Protein AF-0000000081104277 (afdb_homodimer)

Organism: NCBI:txid173218

Solvent-accessible surface area (backbone atoms only — not comparable to full-atom values): 23126 Å² total; per-residue (Å²): 127,90,41,56,68,54,38,37,52,46,53,48,49,60,47,68,67,54,56,68,46,67,40,32,33,74,57,72,70,56,66,67,58,53,50,53,16,40,52,56,18,48,57,47,70,36,75,55,61,52,62,61,50,31,35,41,32,28,28,65,69,61,33,52,52,49,27,54,52,40,40,51,45,54,74,73,42,81,57,67,62,85,76,78,57,74,92,51,42,63,35,39,51,52,46,45,42,50,48,36,36,65,56,64,63,42,57,92,79,39,57,66,63,48,51,58,58,54,46,35,63,38,40,41,26,50,28,34,28,36,32,44,33,31,30,60,49,83,59,53,75,64,50,43,28,30,37,14,30,25,53,43,42,28,51,51,42,28,42,27,71,67,30,39,45,22,82,34,53,65,61,28,24,39,46,71,58,51,34,60,78,65,70,50,70,86,60,63,37,58,49,26,28,33,23,31,21,32,67,34,84,84,42,62,67,48,68,62,74,81,87,65,72,62,44,68,80,40,36,44,81,78,126,89,40,56,67,54,38,36,51,46,52,47,48,59,48,68,67,55,58,69,47,66,38,32,33,74,58,71,68,55,65,66,58,52,49,54,15,40,53,56,19,48,57,47,69,35,76,56,61,50,62,61,48,32,35,42,31,27,29,66,68,60,33,52,52,49,27,54,52,41,40,52,45,53,75,74,42,80,58,68,63,84,76,77,56,74,92,51,43,62,35,40,51,52,46,44,42,51,49,36,36,64,57,65,63,42,56,91,81,38,59,67,62,48,50,58,58,55,47,35,62,40,41,40,25,50,28,34,28,37,32,45,32,30,31,60,50,84,58,55,74,63,49,42,28,29,37,14,30,26,52,43,41,28,50,52,42,29,42,27,71,66,29,41,44,22,83,34,52,63,61,29,23,39,45,71,59,50,33,60,78,65,69,50,71,87,61,63,36,57,49,27,27,31,23,31,21,34,67,34,83,83,44,63,68,49,66,64,75,81,86,64,72,63,44,70,81,39,36,43,81,79

pLDDT: mean 95.45, std 5.53, range [42.34, 98.94]

Radius of gyration: 21.65 Å; Cα contacts (8 Å, |Δi|>4): 765; chains: 2; bounding box: 40×61×55 Å

Secondary structure (DSSP, 8-state):
---HHHHHHHHHHHHHT------B-SPPPPHHHHHHHHHHHTT---GGG----EEEEEEHHHHHHHHHHHHHHHHH-----PPPPGGGHHHHHHHHIIIIIIIT---TT-HHHHHHHHHGGGGGGG-SEEEEEEEETTS-HHHHHHHHHHHHHHHHHHHTTT-EEEEEGGGGG-HHHHHHHTTPPSSEEEEEEEEEE-B-TTSGGGG-------GGGTEEE-/---HHHHHHHHHHHHHT------B-SPPPPHHHHHHHHHHHTT---GGG----EEEEEEHHHHHHHHHHHHHHHHH-----PPPPGGGHHHHHHHHIIIIIIIT---TT-HHHHHHHHHGGGGGGG-SEEEEEEEETTS-HHHHHHHHHHHHHHHHHHHTTT-EEEEEGGGGG-HHHHHHHTTPPSSEEEEEEEEEE-B-TTSGGGG-------GGGTEEE-

Sequence (444 aa):
MDSEHSRLSTITKLINDRHTVRKFLPEPVPREVLEKALSLAQRTASNNNLQPWRAIILTGEKLESLNKVMLSAWDEGWPDIPETPADYMHHKENFDTELYGKLLGIGRDDHEKRKITLAENFRFYGAPAAAIVYMDSRLSKYDVISVGFWMQNLTLALRAQGVEACYQARMAGYAELLQRELDLPEGVNFLSAIAIGYEDVSYVGNSLRMTRDHWARNVQIRMDSEHSRLSTITKLINDRHTVRKFLPEPVPREVLEKALSLAQRTASNNNLQPWRAIILTGEKLESLNKVMLSAWDEGWPDIPETPADYMHHKENFDTELYGKLLGIGRDDHEKRKITLAENFRFYGAPAAAIVYMDSRLSKYDVISVGFWMQNLTLALRAQGVEACYQARMAGYAELLQRELDLPEGVNFLSAIAIGYEDVSYVGNSLRMTRDHWARNVQIR

Nearest PDB structures (foldseek):
  3gr3-assembly1_B  TM=9.485E-01  e=1.342E-20  Bartonella henselae str. Houston-1
  7dp0-assembly1_B  TM=9.306E-01  e=1.239E-18  Sphingopyxis sp.
  7dp2-assembly1_A  TM=9.364E-01  e=5.272E-18  Sphingopyxis sp.
  7dp2-assembly1_B  TM=9.007E-01  e=1.872E-17  Sphingopyxis sp.
  7dp1-assembly1_B  TM=8.823E-01  e=4.915E-17  Sphingopyxis sp.

InterPro domains:
  IPR000415 Nitroreductase-like [G3DSA:3.40.109.10] (1-217)
  IPR000415 Nitroreductase-like [SSF55469] (11-215)
  IPR029479 Nitroreductase [PF00881] (15-198)

Structure (mmCIF, N/CA/C/O backbone):
data_AF-0000000081104277-model_v1
#
loop_
_entity.id
_entity.type
_entity.pdbx_description
1 polymer 'Nitroreductase domain-containing protein'
#
loop_
_atom_site.group_PDB
_atom_site.id
_atom_site.type_symbol
_atom_site.label_atom_id
_atom_site.label_alt_id
_atom_site.label_comp_id
_atom_site.label_asym_id
_atom_site.label_entity_id
_atom_site.label_seq_id
_atom_site.pdbx_PDB_ins_code
_atom_site.Cartn_x
_atom_site.Cartn_y
_atom_site.Cartn_z
_atom_site.occupancy
_atom_site.B_iso_or_equiv
_atom_site.auth_seq_id
_atom_site.auth_comp_id
_atom_site.auth_asym_id
_atom_site.auth_atom_id
_atom_site.pdbx_PDB_model_num
ATOM 1 N N . MET A 1 1 ? -3.312 -6.457 28.438 1 42.66 1 MET A N 1
ATOM 2 C CA . MET A 1 1 ? -2.99 -5.105 27.984 1 42.66 1 MET A CA 1
ATOM 3 C C . MET A 1 1 ? -1.907 -5.137 26.906 1 42.66 1 MET A C 1
ATOM 5 O O . MET A 1 1 ? -0.782 -5.566 27.172 1 42.66 1 MET A O 1
ATOM 9 N N . ASP A 1 2 ? -2.322 -5.23 25.656 1 61.34 2 ASP A N 1
ATOM 10 C CA . ASP A 1 2 ? -1.402 -5.379 24.531 1 61.34 2 ASP A CA 1
ATOM 11 C C . ASP A 1 2 ? -0.317 -4.309 24.562 1 61.34 2 ASP A C 1
ATOM 13 O O . ASP A 1 2 ? -0.609 -3.117 24.438 1 61.34 2 ASP A O 1
ATOM 17 N N . SER A 1 3 ? 0.848 -4.621 25.156 1 76.56 3 SER A N 1
ATOM 18 C CA . SER A 1 3 ? 1.968 -3.707 25.359 1 76.56 3 SER A CA 1
ATOM 19 C C . SER A 1 3 ? 2.592 -3.295 24.031 1 76.56 3 SER A C 1
ATOM 21 O O . SER A 1 3 ? 2.383 -3.955 23 1 76.56 3 SER A O 1
ATOM 23 N N . GLU A 1 4 ? 3.113 -2.137 24.062 1 81.75 4 GLU A N 1
ATOM 24 C CA . GLU A 1 4 ? 3.885 -1.643 22.938 1 81.75 4 GLU A CA 1
ATOM 25 C C . GLU A 1 4 ? 4.859 -2.701 22.422 1 81.75 4 GLU A C 1
ATOM 27 O O . GLU A 1 4 ? 4.988 -2.906 21.219 1 81.75 4 GLU A O 1
ATOM 32 N N . HIS A 1 5 ? 5.434 -3.359 23.344 1 82.81 5 HIS A N 1
ATOM 33 C CA . HIS A 1 5 ? 6.398 -4.391 22.984 1 82.81 5 HIS A CA 1
ATOM 34 C C . HIS A 1 5 ? 5.727 -5.547 22.25 1 82.81 5 HIS A C 1
ATOM 36 O O . HIS A 1 5 ? 6.25 -6.051 21.266 1 82.81 5 HIS A O 1
ATOM 42 N N . SER A 1 6 ? 4.578 -5.848 22.719 1 88.31 6 SER A N 1
ATOM 43 C CA . SER A 1 6 ? 3.85 -6.953 22.109 1 88.31 6 SER A CA 1
ATOM 44 C C . SER A 1 6 ? 3.363 -6.582 20.703 1 88.31 6 SER A C 1
ATOM 46 O O . SER A 1 6 ? 3.465 -7.383 19.781 1 88.31 6 SER A O 1
ATOM 48 N N . ARG A 1 7 ? 2.939 -5.324 20.562 1 93.06 7 ARG A N 1
ATOM 49 C CA . ARG A 1 7 ? 2.469 -4.871 19.266 1 93.06 7 ARG A CA 1
ATOM 50 C C . ARG A 1 7 ? 3.604 -4.859 18.25 1 93.06 7 ARG A C 1
ATOM 52 O O . ARG A 1 7 ? 3.445 -5.359 17.125 1 93.06 7 ARG A O 1
ATOM 59 N N . LEU A 1 8 ? 4.719 -4.328 18.672 1 95 8 LEU A N 1
ATOM 60 C CA . LEU A 1 8 ? 5.875 -4.23 17.797 1 95 8 LEU A CA 1
ATOM 61 C C . LEU A 1 8 ? 6.391 -5.613 17.422 1 95 8 LEU A C 1
ATOM 63 O O . LEU A 1 8 ? 6.75 -5.852 16.266 1 95 8 LEU A O 1
ATOM 67 N N . SER A 1 9 ? 6.406 -6.473 18.328 1 95.69 9 SER A N 1
ATOM 68 C CA . SER A 1 9 ? 6.859 -7.832 18.047 1 95.69 9 SER A CA 1
ATOM 69 C C . SER A 1 9 ? 5.949 -8.516 17.031 1 95.69 9 SER A C 1
ATOM 71 O O . SER A 1 9 ? 6.43 -9.203 16.125 1 95.69 9 SER A O 1
ATOM 73 N N . THR A 1 10 ? 4.688 -8.32 17.203 1 96 10 THR A N 1
ATOM 74 C CA . THR A 1 10 ? 3.725 -8.977 16.328 1 96 10 THR A CA 1
ATOM 75 C C . THR A 1 10 ? 3.822 -8.43 14.906 1 96 10 THR A C 1
ATOM 77 O O . THR A 1 10 ? 3.902 -9.195 13.945 1 96 10 THR A O 1
ATOM 80 N N . ILE A 1 11 ? 3.854 -7.105 14.742 1 97.12 11 ILE A N 1
ATOM 81 C CA . ILE A 1 11 ? 3.92 -6.523 13.406 1 97.12 11 ILE A CA 1
ATOM 82 C C . ILE A 1 11 ? 5.266 -6.863 12.766 1 97.12 11 ILE A C 1
ATOM 84 O O . ILE A 1 11 ? 5.344 -7.078 11.555 1 97.12 11 ILE A O 1
ATOM 88 N N . THR A 1 12 ? 6.305 -6.898 13.555 1 97.25 12 THR A N 1
ATOM 89 C CA . THR A 1 12 ? 7.617 -7.289 13.062 1 97.25 12 THR A CA 1
ATOM 90 C C . THR A 1 12 ? 7.578 -8.703 12.484 1 97.25 12 THR A C 1
ATOM 92 O O . THR A 1 12 ? 8.055 -8.945 11.375 1 97.25 12 THR A O 1
ATOM 95 N N . LYS A 1 13 ? 6.965 -9.586 13.18 1 96.5 13 LYS A N 1
ATOM 96 C CA . LYS A 1 13 ? 6.871 -10.969 12.719 1 96.5 13 LYS A CA 1
ATOM 97 C C . LYS A 1 13 ? 6.023 -11.07 11.453 1 96.5 13 LYS A C 1
ATOM 99 O O . LYS A 1 13 ? 6.395 -11.766 10.508 1 96.5 13 LYS A O 1
ATOM 104 N N . LEU A 1 14 ? 4.887 -10.367 11.438 1 97.31 14 LEU A N 1
ATOM 105 C CA . LEU A 1 14 ? 3.986 -10.414 10.289 1 97.31 14 LEU A CA 1
ATOM 106 C C . LEU A 1 14 ? 4.676 -9.891 9.039 1 97.31 14 LEU A C 1
ATOM 108 O O . LEU A 1 14 ? 4.52 -10.453 7.953 1 97.31 14 LEU A O 1
ATOM 112 N N . ILE A 1 15 ? 5.457 -8.812 9.188 1 97.38 15 ILE A N 1
ATOM 113 C CA . ILE A 1 15 ? 6.109 -8.188 8.039 1 97.38 15 ILE A CA 1
ATOM 114 C C . ILE A 1 15 ? 7.352 -8.984 7.656 1 97.38 15 ILE A C 1
ATOM 116 O O . ILE A 1 15 ? 7.551 -9.305 6.484 1 97.38 15 ILE A O 1
ATOM 120 N N . ASN A 1 16 ? 8.148 -9.438 8.602 1 95.69 16 ASN A N 1
ATOM 121 C CA . ASN A 1 16 ? 9.414 -10.109 8.328 1 95.69 16 ASN A CA 1
ATOM 122 C C . ASN A 1 16 ? 9.188 -11.516 7.766 1 95.69 16 ASN A C 1
ATOM 124 O O . ASN A 1 16 ? 9.992 -12 6.965 1 95.69 16 ASN A O 1
ATOM 128 N N . ASP A 1 17 ? 8.141 -12.109 8.195 1 94.56 17 ASP A N 1
ATOM 129 C CA . ASP A 1 17 ? 7.922 -13.492 7.789 1 94.56 17 ASP A CA 1
ATOM 130 C C . ASP A 1 17 ? 7.172 -13.562 6.461 1 94.56 17 ASP A C 1
ATOM 132 O O . ASP A 1 17 ? 7.043 -14.641 5.871 1 94.56 17 ASP A O 1
ATOM 136 N N . ARG A 1 18 ? 6.66 -12.461 6.059 1 95.62 18 ARG A N 1
ATOM 137 C CA . ARG A 1 18 ? 5.957 -12.461 4.781 1 95.62 18 ARG A CA 1
ATOM 138 C C . ARG A 1 18 ? 6.93 -12.68 3.623 1 95.62 18 ARG A C 1
ATOM 140 O O . ARG A 1 18 ? 8.008 -12.086 3.588 1 95.62 18 ARG A O 1
ATOM 147 N N . HIS A 1 19 ? 6.629 -13.578 2.77 1 96.56 19 HIS A N 1
ATOM 148 C CA . HIS A 1 19 ? 7.344 -13.812 1.521 1 96.56 19 HIS A CA 1
ATOM 149 C C . HIS A 1 19 ? 6.379 -14.211 0.404 1 96.56 19 HIS A C 1
ATOM 151 O O . HIS A 1 19 ? 5.215 -14.516 0.663 1 96.56 19 HIS A O 1
ATOM 157 N N . THR A 1 20 ? 6.863 -14.109 -0.737 1 97.25 20 THR A N 1
ATOM 158 C CA . THR A 1 20 ? 6.039 -14.492 -1.877 1 97.25 20 THR A CA 1
ATOM 159 C C . THR A 1 20 ? 5.902 -16 -1.964 1 97.25 20 THR A C 1
ATOM 161 O O . THR A 1 20 ? 6.898 -16.719 -2.098 1 97.25 20 THR A O 1
ATOM 164 N N . VAL A 1 21 ? 4.684 -16.469 -1.877 1 98.38 21 VAL A N 1
ATOM 165 C CA . VAL A 1 21 ? 4.41 -17.906 -1.965 1 98.38 21 VAL A CA 1
ATOM 166 C C . VAL A 1 21 ? 4.141 -18.281 -3.418 1 98.38 21 VAL A C 1
ATOM 168 O O . VAL A 1 21 ? 3.277 -17.703 -4.074 1 98.38 21 VAL A O 1
ATOM 171 N N . ARG A 1 22 ? 4.828 -19.344 -3.867 1 97.62 22 ARG A N 1
ATOM 172 C CA . ARG A 1 22 ? 4.734 -19.672 -5.285 1 97.62 22 ARG A CA 1
ATOM 173 C C . ARG A 1 22 ? 4.258 -21.109 -5.473 1 97.62 22 ARG A C 1
ATOM 175 O O . ARG A 1 22 ? 4.48 -21.719 -6.523 1 97.62 22 ARG A O 1
ATOM 182 N N . LYS A 1 23 ? 3.742 -21.672 -4.5 1 98.5 23 LYS A N 1
ATOM 183 C CA . LYS A 1 23 ? 3.01 -22.922 -4.5 1 98.5 23 LYS A CA 1
ATOM 184 C C . LYS A 1 23 ? 2.088 -23.031 -3.289 1 98.5 23 LYS A C 1
ATOM 186 O O . LYS A 1 23 ? 2.531 -22.875 -2.148 1 98.5 23 LYS A O 1
ATOM 191 N N . PHE A 1 24 ? 0.847 -23.312 -3.57 1 98.81 24 PHE A N 1
ATOM 192 C CA . PHE A 1 24 ? -0.163 -23.375 -2.52 1 98.81 24 PHE A CA 1
ATOM 193 C C . PHE A 1 24 ? -0.717 -24.781 -2.369 1 98.81 24 PHE A C 1
ATOM 195 O O . PHE A 1 24 ? -0.68 -25.578 -3.312 1 98.81 24 PHE A O 1
ATOM 202 N N . LEU A 1 25 ? -1.161 -25.078 -1.139 1 98.69 25 LEU A N 1
ATOM 203 C CA . LEU A 1 25 ? -1.938 -26.297 -0.905 1 98.69 25 LEU A CA 1
ATOM 204 C C . LEU A 1 25 ? -3.336 -26.172 -1.501 1 98.69 25 LEU A C 1
ATOM 206 O O . LEU A 1 25 ? -3.879 -25.062 -1.593 1 98.69 25 LEU A O 1
ATOM 210 N N . PRO A 1 26 ? -3.932 -27.281 -1.876 1 97.31 26 PRO A N 1
ATOM 211 C CA . PRO A 1 26 ? -5.258 -27.219 -2.498 1 97.31 26 PRO A CA 1
ATOM 212 C C . PRO A 1 26 ? -6.367 -26.906 -1.495 1 97.31 26 PRO A C 1
ATOM 214 O O . PRO A 1 26 ? -7.504 -26.656 -1.891 1 97.31 26 PRO A O 1
ATOM 217 N N . GLU A 1 27 ? -6.105 -26.906 -0.21 1 97.88 27 GLU A N 1
ATOM 218 C CA . GLU A 1 27 ? -7.098 -26.656 0.833 1 97.88 27 GLU A CA 1
ATOM 219 C C . GLU A 1 27 ? -7.773 -25.297 0.631 1 97.88 27 GLU A C 1
ATOM 221 O O . GLU A 1 27 ? -7.098 -24.281 0.494 1 97.88 27 GLU A O 1
ATOM 226 N N . PRO A 1 28 ? -9.125 -25.359 0.556 1 98.31 28 PRO A N 1
ATOM 227 C CA . PRO A 1 28 ? -9.82 -24.094 0.369 1 98.31 28 PRO A CA 1
ATOM 228 C C . PRO A 1 28 ? -9.641 -23.141 1.55 1 98.31 28 PRO A C 1
ATOM 230 O O . PRO A 1 28 ? -9.492 -23.578 2.689 1 98.31 28 PRO A O 1
ATOM 233 N N . VAL A 1 29 ? -9.633 -21.859 1.264 1 98.56 29 VAL A N 1
ATOM 234 C CA . VAL A 1 29 ? -9.664 -20.844 2.314 1 98.56 29 VAL A CA 1
ATOM 235 C C . VAL A 1 29 ? -11.102 -20.609 2.77 1 98.56 29 VAL A C 1
ATOM 237 O O . VAL A 1 29 ? -11.977 -20.297 1.958 1 98.56 29 VAL A O 1
ATOM 240 N N . PRO A 1 30 ? -11.391 -20.797 4.012 1 98.44 30 PRO A N 1
ATOM 241 C CA . PRO A 1 30 ? -12.758 -20.547 4.484 1 98.44 30 PRO A CA 1
ATOM 242 C C . PRO A 1 30 ? -13.234 -19.141 4.188 1 98.44 30 PRO A C 1
ATOM 244 O O . PRO A 1 30 ? -12.461 -18.172 4.32 1 98.44 30 PRO A O 1
ATOM 247 N N . ARG A 1 31 ? -14.477 -19.078 3.799 1 98 31 ARG A N 1
ATOM 248 C CA . ARG A 1 31 ? -15.039 -17.766 3.445 1 98 31 ARG A CA 1
ATOM 249 C C . ARG A 1 31 ? -14.938 -16.797 4.609 1 98 31 ARG A C 1
ATOM 251 O O . ARG A 1 31 ? -14.688 -15.602 4.41 1 98 31 ARG A O 1
ATOM 258 N N . GLU A 1 32 ? -15.148 -17.266 5.805 1 98.19 32 GLU A N 1
ATOM 259 C CA . GLU A 1 32 ? -15.102 -16.422 6.992 1 98.19 32 GLU A CA 1
ATOM 260 C C . GLU A 1 32 ? -13.734 -15.773 7.156 1 98.19 32 GLU A C 1
ATOM 262 O O . GLU A 1 32 ? -13.625 -14.641 7.629 1 98.19 32 GLU A O 1
ATOM 267 N N . VAL A 1 33 ? -12.672 -16.516 6.824 1 98.25 33 VAL A N 1
ATOM 268 C CA . VAL A 1 33 ? -11.305 -16 6.891 1 98.25 33 VAL A CA 1
ATOM 269 C C . VAL A 1 33 ? -11.141 -14.844 5.902 1 98.25 33 VAL A C 1
ATOM 271 O O . VAL A 1 33 ? -10.586 -13.797 6.25 1 98.25 33 VAL A O 1
ATOM 274 N N . LEU A 1 34 ? -11.688 -15.023 4.703 1 98.69 34 LEU A N 1
ATOM 275 C CA . LEU A 1 34 ? -11.641 -13.977 3.688 1 98.69 34 LEU A CA 1
ATOM 276 C C . LEU A 1 34 ? -12.422 -12.75 4.137 1 98.69 34 LEU A C 1
ATOM 278 O O . LEU A 1 34 ? -11.93 -11.625 4.027 1 98.69 34 LEU A O 1
ATOM 282 N N . GLU A 1 35 ? -13.578 -12.984 4.664 1 98.56 35 GLU A N 1
ATOM 283 C CA . GLU A 1 35 ? -14.453 -11.875 5.043 1 98.56 35 GLU A CA 1
ATOM 284 C C . GLU A 1 35 ? -13.852 -11.07 6.191 1 98.56 35 GLU A C 1
ATOM 286 O O . GLU A 1 35 ? -13.953 -9.844 6.215 1 98.56 35 GLU A O 1
ATOM 291 N N . LYS A 1 36 ? -13.281 -11.766 7.141 1 98.06 36 LYS A N 1
ATOM 292 C CA . LYS A 1 36 ? -12.617 -11.078 8.242 1 98.06 36 LYS A CA 1
ATOM 293 C C . LYS A 1 36 ? -11.469 -10.203 7.742 1 98.06 36 LYS A C 1
ATOM 295 O O . LYS A 1 36 ? -11.312 -9.062 8.18 1 98.06 36 LYS A O 1
ATOM 300 N N . ALA A 1 37 ? -10.703 -10.773 6.863 1 98.75 37 ALA A N 1
ATOM 301 C CA . ALA A 1 37 ? -9.586 -10.023 6.297 1 98.75 37 ALA A CA 1
ATOM 302 C C . ALA A 1 37 ? -10.086 -8.82 5.504 1 98.75 37 ALA A C 1
ATOM 304 O O . ALA A 1 37 ? -9.508 -7.734 5.586 1 98.75 37 ALA A O 1
ATOM 305 N N . LEU A 1 38 ? -11.141 -9.016 4.742 1 98.88 38 LEU A N 1
ATOM 306 C CA . LEU A 1 38 ? -11.711 -7.945 3.934 1 98.88 38 LEU A CA 1
ATOM 307 C C . LEU A 1 38 ? -12.281 -6.844 4.82 1 98.88 38 LEU A C 1
ATOM 309 O O . LEU A 1 38 ? -12.156 -5.66 4.504 1 98.88 38 LEU A O 1
ATOM 313 N N . SER A 1 39 ? -12.914 -7.238 5.879 1 98.44 39 SER A N 1
ATOM 314 C CA . SER A 1 39 ? -13.445 -6.262 6.82 1 98.44 39 SER A CA 1
ATOM 315 C C . SER A 1 39 ? -12.336 -5.391 7.398 1 98.44 39 SER A C 1
ATOM 317 O O . SER A 1 39 ? -12.492 -4.176 7.531 1 98.44 39 SER A O 1
ATOM 319 N N . LEU A 1 40 ? -11.234 -5.977 7.734 1 98.25 40 LEU A N 1
ATOM 320 C CA . LEU A 1 40 ? -10.094 -5.23 8.25 1 98.25 40 LEU A CA 1
ATOM 321 C C . LEU A 1 40 ? -9.492 -4.34 7.164 1 98.25 40 LEU A C 1
ATOM 323 O O . LEU A 1 40 ? -9.188 -3.17 7.414 1 98.25 40 LEU A O 1
ATOM 327 N N . ALA A 1 41 ? -9.344 -4.895 5.949 1 98.69 41 ALA A N 1
ATOM 328 C CA . ALA A 1 41 ? -8.766 -4.145 4.84 1 98.69 41 ALA A CA 1
ATOM 329 C C . ALA A 1 41 ? -9.617 -2.928 4.492 1 98.69 41 ALA A C 1
ATOM 331 O O . ALA A 1 41 ? -9.094 -1.898 4.055 1 98.69 41 ALA A O 1
ATOM 332 N N . GLN A 1 42 ? -10.875 -3.016 4.754 1 98.06 42 GLN A N 1
ATOM 333 C CA . GLN A 1 42 ? -11.805 -1.937 4.426 1 98.06 42 GLN A CA 1
ATOM 334 C C . GLN A 1 42 ? -11.531 -0.7 5.277 1 98.06 42 GLN A C 1
ATOM 336 O O . GLN A 1 42 ? -11.992 0.397 4.949 1 98.06 42 GLN A O 1
ATOM 341 N N . ARG A 1 43 ? -10.797 -0.819 6.301 1 97.56 43 ARG A N 1
ATOM 342 C CA . ARG A 1 43 ? -10.477 0.291 7.195 1 97.56 43 ARG A CA 1
ATOM 343 C C . ARG A 1 43 ? -9.273 1.079 6.684 1 97.56 43 ARG A C 1
ATOM 345 O O . ARG A 1 43 ? -8.828 2.031 7.328 1 97.56 43 ARG A O 1
ATOM 352 N N . THR A 1 44 ? -8.852 0.737 5.527 1 97.94 44 THR A N 1
ATOM 353 C CA . THR A 1 44 ? -7.68 1.351 4.91 1 97.94 44 THR A CA 1
ATOM 354 C C . THR A 1 44 ? -7.934 2.828 4.625 1 97.94 44 THR A C 1
ATOM 356 O O . THR A 1 44 ? -9.016 3.205 4.18 1 97.94 44 THR A O 1
ATOM 359 N N . ALA A 1 45 ? -6.91 3.666 4.883 1 97.06 45 ALA A N 1
ATOM 360 C CA . ALA A 1 45 ? -6.984 5.086 4.555 1 97.06 45 ALA A CA 1
ATOM 361 C C . ALA A 1 45 ? -7.074 5.297 3.045 1 97.06 45 ALA A C 1
ATOM 363 O O . ALA A 1 45 ? -6.539 4.5 2.27 1 97.06 45 ALA A O 1
ATOM 364 N N . SER A 1 46 ? -7.754 6.316 2.639 1 96.69 46 SER A N 1
ATOM 365 C CA . SER A 1 46 ? -7.801 6.742 1.243 1 96.69 46 SER A CA 1
ATOM 366 C C . SER A 1 46 ? -8.078 8.234 1.131 1 96.69 46 SER A C 1
ATOM 368 O O . SER A 1 46 ? -8.578 8.852 2.076 1 96.69 46 SER A O 1
ATOM 370 N N . ASN A 1 47 ? -7.648 8.781 -0.005 1 93.62 47 ASN A N 1
ATOM 371 C CA . ASN A 1 47 ? -7.883 10.195 -0.256 1 93.62 47 ASN A CA 1
ATOM 372 C C . ASN A 1 47 ? -9.359 10.555 -0.122 1 93.62 47 ASN A C 1
ATOM 374 O O . ASN A 1 47 ? -10.203 10.016 -0.845 1 93.62 47 ASN A O 1
ATOM 378 N N . ASN A 1 48 ? -9.688 11.453 0.86 1 90.56 48 ASN A N 1
ATOM 379 C CA . ASN A 1 48 ? -11.055 11.906 1.082 1 90.56 48 ASN A CA 1
ATOM 380 C C . ASN A 1 48 ? -12 10.734 1.32 1 90.56 48 ASN A C 1
ATOM 382 O O . ASN A 1 48 ? -13.164 10.773 0.913 1 90.56 48 ASN A O 1
ATOM 386 N N . ASN A 1 49 ? -11.438 9.633 1.818 1 94.25 49 ASN A N 1
ATOM 387 C CA . ASN A 1 49 ? -12.219 8.438 2.115 1 94.25 49 ASN A CA 1
ATOM 388 C C . ASN A 1 49 ? -12.906 7.891 0.866 1 94.25 49 ASN A C 1
ATOM 390 O O . ASN A 1 49 ? -14 7.332 0.948 1 94.25 49 ASN A O 1
ATOM 394 N N . LEU A 1 50 ? -12.195 7.988 -0.246 1 94.56 50 LEU A N 1
ATOM 395 C CA . LEU A 1 50 ? -12.758 7.598 -1.531 1 94.56 50 LEU A CA 1
ATOM 396 C C . LEU A 1 50 ? -12.914 6.082 -1.62 1 94.56 50 LEU A C 1
ATOM 398 O O . LEU A 1 50 ? -13.766 5.586 -2.363 1 94.56 50 LEU A O 1
ATOM 402 N N . GLN A 1 51 ? -12.148 5.328 -0.928 1 96.56 51 GLN A N 1
ATOM 403 C CA . GLN A 1 51 ? -12.18 3.871 -0.943 1 96.56 51 GLN A CA 1
ATOM 404 C C . GLN A 1 51 ? -12.156 3.334 -2.371 1 96.56 51 GLN A C 1
ATOM 406 O O . GLN A 1 51 ? -13.07 2.625 -2.789 1 96.56 51 GLN A O 1
ATOM 411 N N . PRO A 1 52 ? -11.016 3.645 -3.066 1 97.5 52 PRO A N 1
ATOM 412 C CA . PRO A 1 52 ? -10.969 3.43 -4.516 1 97.5 52 PRO A CA 1
ATOM 413 C C . PRO A 1 52 ? -10.766 1.962 -4.887 1 97.5 52 PRO A C 1
ATOM 415 O O . PRO A 1 52 ? -10.914 1.593 -6.055 1 97.5 52 PRO A O 1
ATOM 418 N N . TRP A 1 53 ? -10.461 1.077 -4.016 1 98.56 53 TRP A N 1
ATOM 419 C CA . TRP A 1 53 ? -10.125 -0.312 -4.316 1 98.56 53 TRP A CA 1
ATOM 420 C C . TRP A 1 53 ? -11.375 -1.095 -4.715 1 98.56 53 TRP A C 1
ATOM 422 O O . TRP A 1 53 ? -12.445 -0.916 -4.125 1 98.56 53 TRP A O 1
ATOM 432 N N . ARG A 1 54 ? -11.203 -1.882 -5.746 1 98.69 54 ARG A N 1
ATOM 433 C CA . ARG A 1 54 ? -12.148 -2.906 -6.172 1 98.69 54 ARG A CA 1
ATOM 434 C C . ARG A 1 54 ? -11.453 -4.25 -6.363 1 98.69 54 ARG A C 1
ATOM 436 O O . ARG A 1 54 ? -10.289 -4.301 -6.77 1 98.69 54 ARG A O 1
ATOM 443 N N . ALA A 1 55 ? -12.234 -5.316 -6.086 1 98.88 55 ALA A N 1
ATOM 444 C CA . ALA A 1 55 ? -11.641 -6.629 -6.312 1 98.88 55 ALA A CA 1
ATOM 445 C C . ALA A 1 55 ? -12.711 -7.684 -6.57 1 98.88 55 ALA A C 1
ATOM 447 O O . ALA A 1 55 ? -13.844 -7.551 -6.098 1 98.88 55 ALA A O 1
ATOM 448 N N . ILE A 1 56 ? -12.375 -8.625 -7.32 1 98.88 56 ILE A N 1
ATOM 449 C CA . ILE A 1 56 ? -13.117 -9.875 -7.449 1 98.88 56 ILE A CA 1
ATOM 450 C C . ILE A 1 56 ? -12.25 -11.039 -6.98 1 98.88 56 ILE A C 1
ATOM 452 O O . ILE A 1 56 ? -11.164 -11.273 -7.516 1 98.88 56 ILE A O 1
ATOM 456 N N . ILE A 1 57 ? -12.719 -11.711 -5.965 1 98.94 57 ILE A N 1
ATOM 457 C CA . ILE A 1 57 ? -12.047 -12.906 -5.484 1 98.94 57 ILE A CA 1
ATOM 458 C C . ILE A 1 57 ? -12.719 -14.148 -6.07 1 98.94 57 ILE A C 1
ATOM 460 O O . ILE A 1 57 ? -13.906 -14.398 -5.82 1 98.94 57 ILE A O 1
ATOM 464 N N . LEU A 1 58 ? -11.938 -14.852 -6.832 1 98.81 58 LEU A N 1
ATOM 465 C CA . LEU A 1 58 ? -12.438 -16.047 -7.484 1 98.81 58 LEU A CA 1
ATOM 466 C C . LEU A 1 58 ? -12.016 -17.297 -6.715 1 98.81 58 LEU A C 1
ATOM 468 O O . LEU A 1 58 ? -10.883 -17.375 -6.223 1 98.81 58 LEU A O 1
ATOM 472 N N . THR A 1 59 ? -12.938 -18.281 -6.637 1 98.38 59 THR A N 1
ATOM 473 C CA . THR A 1 59 ? -12.688 -19.578 -6.023 1 98.38 59 THR A CA 1
ATOM 474 C C . THR A 1 59 ? -13.344 -20.703 -6.836 1 98.38 59 THR A C 1
ATOM 476 O O . THR A 1 59 ? -14.125 -20.422 -7.754 1 98.38 59 THR A O 1
ATOM 479 N N . GLY A 1 60 ? -12.945 -21.922 -6.59 1 97.5 60 GLY A N 1
ATOM 480 C CA . GLY A 1 60 ? -13.602 -23.078 -7.184 1 97.5 60 GLY A CA 1
ATOM 481 C C . GLY A 1 60 ? -13.594 -23.062 -8.695 1 97.5 60 GLY A C 1
ATOM 482 O O . GLY A 1 60 ? -12.547 -22.844 -9.312 1 97.5 60 GLY A O 1
ATOM 483 N N . GLU A 1 61 ? -14.742 -23.297 -9.258 1 97.81 61 GLU A N 1
ATOM 484 C CA . GLU A 1 61 ? -14.867 -23.469 -10.703 1 97.81 61 GLU A CA 1
ATOM 485 C C . GLU A 1 61 ? -14.555 -22.172 -11.445 1 97.81 61 GLU A C 1
ATOM 487 O O . GLU A 1 61 ? -13.992 -22.203 -12.547 1 97.81 61 GLU A O 1
ATOM 492 N N . LYS A 1 62 ? -14.938 -21.078 -10.875 1 98.19 62 LYS A N 1
ATOM 493 C CA . LYS A 1 62 ? -14.688 -19.797 -11.523 1 98.19 62 LYS A CA 1
ATOM 494 C C . LYS A 1 62 ? -13.188 -19.516 -11.625 1 98.19 62 LYS A C 1
ATOM 496 O O . LYS A 1 62 ? -12.711 -19 -12.641 1 98.19 62 LYS A O 1
ATOM 501 N N . LEU A 1 63 ? -12.531 -19.844 -10.562 1 98.5 63 LEU A N 1
ATOM 502 C CA . LEU A 1 63 ? -11.078 -19.688 -10.594 1 98.5 63 LEU A CA 1
ATOM 503 C C . LEU A 1 63 ? -10.445 -20.656 -11.594 1 98.5 63 LEU A C 1
ATOM 505 O O . LEU A 1 63 ? -9.547 -20.266 -12.352 1 98.5 63 LEU A O 1
ATOM 509 N N . GLU A 1 64 ? -10.906 -21.859 -11.617 1 97.88 64 GLU A N 1
ATOM 510 C CA . GLU A 1 64 ? -10.391 -22.844 -12.555 1 97.88 64 GLU A CA 1
ATOM 511 C C . GLU A 1 64 ? -10.586 -22.391 -14 1 97.88 64 GLU A C 1
ATOM 513 O O . GLU A 1 64 ? -9.695 -22.578 -14.836 1 97.88 64 GLU A O 1
ATOM 518 N N . SER A 1 65 ? -11.727 -21.859 -14.266 1 98.06 65 SER A N 1
ATOM 519 C CA . SER A 1 65 ? -12.008 -21.344 -15.602 1 98.06 65 SER A CA 1
ATOM 520 C C . SER A 1 65 ? -11.047 -20.219 -15.969 1 98.06 65 SER A C 1
ATOM 522 O O . SER A 1 65 ? -10.523 -20.172 -17.078 1 98.06 65 SER A O 1
ATOM 524 N N . LEU A 1 66 ? -10.836 -19.281 -15.047 1 98.31 66 LEU A N 1
ATOM 525 C CA . LEU A 1 66 ? -9.914 -18.188 -15.32 1 98.31 66 LEU A CA 1
ATOM 526 C C . LEU A 1 66 ? -8.5 -18.703 -15.539 1 98.31 66 LEU A C 1
ATOM 528 O O . LEU A 1 66 ? -7.789 -18.234 -16.422 1 98.31 66 LEU A O 1
ATOM 532 N N . ASN A 1 67 ? -8.094 -19.688 -14.711 1 97.88 67 ASN A N 1
ATOM 533 C CA . ASN A 1 67 ? -6.777 -20.297 -14.875 1 97.88 67 ASN A CA 1
ATOM 534 C C . ASN A 1 67 ? -6.562 -20.781 -16.297 1 97.88 67 ASN A C 1
ATOM 536 O O . ASN A 1 67 ? -5.516 -20.531 -16.906 1 97.88 67 ASN A O 1
ATOM 540 N N . LYS A 1 68 ? -7.535 -21.438 -16.828 1 97.5 68 LYS A N 1
ATOM 541 C CA . LYS A 1 68 ? -7.434 -22 -18.172 1 97.5 68 LYS A CA 1
ATOM 542 C C . LYS A 1 68 ? -7.277 -20.906 -19.219 1 97.5 68 LYS A C 1
ATOM 544 O O . LYS A 1 68 ? -6.434 -21 -20.109 1 97.5 68 LYS A O 1
ATOM 549 N N . VAL A 1 69 ? -8.055 -19.891 -19.062 1 97.44 69 VAL A N 1
ATOM 550 C CA . VAL A 1 69 ? -8.055 -18.797 -20.016 1 97.44 69 VAL A CA 1
ATOM 551 C C . VAL A 1 69 ? -6.727 -18.047 -19.938 1 97.44 69 VAL A C 1
ATOM 553 O O . VAL A 1 69 ? -6.148 -17.688 -20.969 1 97.44 69 VAL A O 1
ATOM 556 N N . MET A 1 70 ? -6.281 -17.797 -18.734 1 97.06 70 MET A N 1
ATOM 557 C CA . MET A 1 70 ? -5.023 -17.078 -18.547 1 97.06 70 MET A CA 1
ATOM 558 C C . MET A 1 70 ? -3.848 -17.875 -19.094 1 97.06 70 MET A C 1
ATOM 560 O O . MET A 1 70 ? -2.928 -17.297 -19.672 1 97.06 70 MET A O 1
ATOM 564 N N . LEU A 1 71 ? -3.873 -19.141 -18.875 1 95.62 71 LEU A N 1
ATOM 565 C CA . LEU A 1 71 ? -2.816 -20 -19.406 1 95.62 71 LEU A CA 1
ATOM 566 C C . LEU A 1 71 ? -2.791 -19.969 -20.922 1 95.62 71 LEU A C 1
ATOM 568 O O . LEU A 1 71 ? -1.718 -19.922 -21.531 1 95.62 71 LEU A O 1
ATOM 572 N N . SER A 1 72 ? -3.934 -20.016 -21.5 1 96.06 72 SER A N 1
ATOM 573 C CA . SER A 1 72 ? -4.027 -19.922 -22.953 1 96.06 72 SER A CA 1
ATOM 574 C C . SER A 1 72 ? -3.482 -18.594 -23.453 1 96.06 72 SER A C 1
ATOM 576 O O . SER A 1 72 ? -2.773 -18.547 -24.453 1 96.06 72 SER A O 1
ATOM 578 N N . ALA A 1 73 ? -3.83 -17.531 -22.766 1 95.31 73 ALA A N 1
ATOM 579 C CA . ALA A 1 73 ? -3.346 -16.203 -23.141 1 95.31 73 ALA A CA 1
ATOM 580 C C . ALA A 1 73 ? -1.823 -16.141 -23.062 1 95.31 73 ALA A C 1
ATOM 582 O O . ALA A 1 73 ? -1.174 -15.547 -23.922 1 95.31 73 ALA A O 1
ATOM 583 N N . TRP A 1 74 ? -1.318 -16.734 -22 1 92.75 74 TRP A N 1
ATOM 584 C CA . TRP A 1 74 ? 0.128 -16.797 -21.812 1 92.75 74 TRP A CA 1
ATOM 585 C C . TRP A 1 74 ? 0.801 -17.5 -22.984 1 92.75 74 TRP A C 1
ATOM 587 O O . TRP A 1 74 ? 1.846 -17.062 -23.469 1 92.75 74 TRP A O 1
ATOM 597 N N . ASP A 1 75 ? 0.219 -18.516 -23.422 1 91.81 75 ASP A N 1
ATOM 598 C CA . ASP A 1 75 ? 0.751 -19.281 -24.547 1 91.81 75 ASP A CA 1
ATOM 599 C C . ASP A 1 75 ? 0.729 -18.453 -25.828 1 91.81 75 ASP A C 1
ATOM 601 O O . ASP A 1 75 ? 1.556 -18.656 -26.719 1 91.81 75 ASP A O 1
ATOM 605 N N . GLU A 1 76 ? -0.176 -17.531 -25.906 1 91.94 76 GLU A N 1
ATOM 606 C CA . GLU A 1 76 ? -0.362 -16.75 -27.125 1 91.94 76 GLU A CA 1
ATOM 607 C C . GLU A 1 76 ? 0.54 -15.516 -27.141 1 91.94 76 GLU A C 1
ATOM 609 O O . GLU A 1 76 ? 0.854 -14.977 -28.203 1 91.94 76 GLU A O 1
ATOM 614 N N . GLY A 1 77 ? 0.821 -15.031 -25.922 1 90.12 77 GLY A N 1
ATOM 615 C CA . GLY A 1 77 ? 1.654 -13.844 -25.906 1 90.12 77 GLY A CA 1
ATOM 616 C C . GLY A 1 77 ? 1.875 -13.281 -24.516 1 90.12 77 GLY A C 1
ATOM 617 O O . GLY A 1 77 ? 1.097 -13.555 -23.594 1 90.12 77 GLY A O 1
ATOM 618 N N . TRP A 1 78 ? 2.873 -12.367 -24.406 1 89.38 78 TRP A N 1
ATOM 619 C CA . TRP A 1 78 ? 3.283 -11.766 -23.141 1 89.38 78 TRP A CA 1
ATOM 620 C C . TRP A 1 78 ? 2.277 -10.719 -22.688 1 89.38 78 TRP A C 1
ATOM 622 O O . TRP A 1 78 ? 1.687 -10.016 -23.516 1 89.38 78 TRP A O 1
ATOM 632 N N . PRO A 1 79 ? 2.098 -10.609 -21.344 1 92.44 79 PRO A N 1
ATOM 633 C CA . PRO A 1 79 ? 1.255 -9.523 -20.844 1 92.44 79 PRO A CA 1
ATOM 634 C C . PRO A 1 79 ? 1.812 -8.141 -21.172 1 92.44 79 PRO A C 1
ATOM 636 O O . PRO A 1 79 ? 3.031 -7.969 -21.266 1 92.44 79 PRO A O 1
ATOM 639 N N . ASP A 1 80 ? 0.907 -7.215 -21.344 1 93.56 80 ASP A N 1
ATOM 640 C CA . ASP A 1 80 ? 1.282 -5.84 -21.656 1 93.56 80 ASP A CA 1
ATOM 641 C C . ASP A 1 80 ? 1.64 -5.059 -20.406 1 93.56 80 ASP A C 1
ATOM 643 O O . ASP A 1 80 ? 0.813 -4.316 -19.875 1 93.56 80 ASP A O 1
ATOM 647 N N . ILE A 1 81 ? 2.805 -5.199 -19.891 1 93.25 81 ILE A N 1
ATOM 648 C CA . ILE A 1 81 ? 3.363 -4.492 -18.734 1 93.25 81 ILE A CA 1
ATOM 649 C C . ILE A 1 81 ? 4.629 -3.748 -19.156 1 93.25 81 ILE A C 1
ATOM 651 O O . ILE A 1 81 ? 5.465 -4.293 -19.891 1 93.25 81 ILE A O 1
ATOM 655 N N . PRO A 1 82 ? 4.785 -2.482 -18.734 1 93.5 82 PRO A N 1
ATOM 656 C CA . PRO A 1 82 ? 5.98 -1.729 -19.125 1 93.5 82 PRO A CA 1
ATOM 657 C C . PRO A 1 82 ? 7.277 -2.414 -18.703 1 93.5 82 PRO A C 1
ATOM 659 O O . PRO A 1 82 ? 7.328 -3.047 -17.641 1 93.5 82 PRO A O 1
ATOM 662 N N . GLU A 1 83 ? 8.234 -2.197 -19.438 1 91.5 83 GLU A N 1
ATOM 663 C CA . GLU A 1 83 ? 9.547 -2.752 -19.141 1 91.5 83 GLU A CA 1
ATOM 664 C C . GLU A 1 83 ? 10.18 -2.051 -17.938 1 91.5 83 GLU A C 1
ATOM 666 O O . GLU A 1 83 ? 9.953 -0.858 -17.719 1 91.5 83 GLU A O 1
ATOM 671 N N . THR A 1 84 ? 10.961 -2.824 -17.25 1 92.31 84 THR A N 1
ATOM 672 C CA . THR A 1 84 ? 11.75 -2.264 -16.156 1 92.31 84 THR A CA 1
ATOM 673 C C . THR A 1 84 ? 12.961 -1.503 -16.688 1 92.31 84 THR A C 1
ATOM 675 O O . THR A 1 84 ? 13.695 -2.014 -17.531 1 92.31 84 THR A O 1
ATOM 678 N N . PRO A 1 85 ? 13.172 -0.299 -16.203 1 94.56 85 PRO A N 1
ATOM 679 C CA . PRO A 1 85 ? 14.367 0.428 -16.641 1 94.56 85 PRO A CA 1
ATOM 680 C C . PRO A 1 85 ? 15.656 -0.341 -16.375 1 94.56 85 PRO A C 1
ATOM 682 O O . PRO A 1 85 ? 15.75 -1.071 -15.383 1 94.56 85 PRO A O 1
ATOM 685 N N . ALA A 1 86 ? 16.656 -0.093 -17.156 1 94.12 86 ALA A N 1
ATOM 686 C CA . ALA A 1 86 ? 17.906 -0.856 -17.172 1 94.12 86 ALA A CA 1
ATOM 687 C C . ALA A 1 86 ? 18.609 -0.792 -15.82 1 94.12 86 ALA A C 1
ATOM 689 O O . ALA A 1 86 ? 19.188 -1.781 -15.359 1 94.12 86 ALA A O 1
ATOM 690 N N . ASP A 1 87 ? 18.562 0.339 -15.234 1 92 87 ASP A N 1
ATOM 691 C CA . ASP A 1 87 ? 19.328 0.522 -14.008 1 92 87 ASP A CA 1
ATOM 692 C C . ASP A 1 87 ? 18.656 -0.194 -12.836 1 92 87 ASP A C 1
ATOM 694 O O . ASP A 1 87 ? 19.234 -0.292 -11.75 1 92 87 ASP A O 1
ATOM 698 N N . TYR A 1 88 ? 17.438 -0.779 -13.047 1 92.75 88 TYR A N 1
ATOM 699 C CA . TYR A 1 88 ? 16.766 -1.582 -12.023 1 92.75 88 TYR A CA 1
ATOM 700 C C . TYR A 1 88 ? 16.906 -3.07 -12.336 1 92.75 88 TYR A C 1
ATOM 702 O O . TYR A 1 88 ? 16.484 -3.914 -11.539 1 92.75 88 TYR A O 1
ATOM 710 N N . MET A 1 89 ? 17.5 -3.443 -13.398 1 91.44 89 MET A N 1
ATOM 711 C CA . MET A 1 89 ? 17.516 -4.816 -13.898 1 91.44 89 MET A CA 1
ATOM 712 C C . MET A 1 89 ? 18.328 -5.723 -12.984 1 91.44 89 MET A C 1
ATOM 714 O O . MET A 1 89 ? 18.094 -6.93 -12.922 1 91.44 89 MET A O 1
ATOM 718 N N . HIS A 1 90 ? 19.219 -5.117 -12.227 1 90.88 90 HIS A N 1
ATOM 719 C CA . HIS A 1 90 ? 20.047 -5.938 -11.336 1 90.88 90 HIS A CA 1
ATOM 720 C C . HIS A 1 90 ? 19.188 -6.621 -10.273 1 90.88 90 HIS A C 1
ATOM 722 O O . HIS A 1 90 ? 19.484 -7.75 -9.867 1 90.88 90 HIS A O 1
ATOM 728 N N . HIS A 1 91 ? 18.141 -6.031 -9.844 1 88.19 91 HIS A N 1
ATOM 729 C CA . HIS A 1 91 ? 17.234 -6.633 -8.883 1 88.19 91 HIS A CA 1
ATOM 730 C C . HIS A 1 91 ? 16.547 -7.863 -9.469 1 88.19 91 HIS A C 1
ATOM 732 O O . HIS A 1 91 ? 16.469 -8.906 -8.828 1 88.19 91 HIS A O 1
ATOM 738 N N . LYS A 1 92 ? 16.109 -7.684 -10.734 1 86.88 92 LYS A N 1
ATOM 739 C CA . LYS A 1 92 ? 15.453 -8.789 -11.43 1 86.88 92 LYS A CA 1
ATOM 740 C C . LYS A 1 92 ? 16.422 -9.938 -11.664 1 86.88 92 LYS A C 1
ATOM 742 O O . LYS A 1 92 ? 16.062 -11.109 -11.5 1 86.88 92 LYS A O 1
ATOM 747 N N . GLU A 1 93 ? 17.594 -9.609 -12.07 1 90.56 93 GLU A N 1
ATOM 748 C CA . GLU A 1 93 ? 18.625 -10.617 -12.32 1 90.56 93 GLU A CA 1
ATOM 749 C C . GLU A 1 93 ? 18.953 -11.391 -11.047 1 90.56 93 GLU A C 1
ATOM 751 O O . GLU A 1 93 ? 19.125 -12.609 -11.078 1 90.56 93 GLU A O 1
ATOM 756 N N . ASN A 1 94 ? 19.062 -10.633 -9.984 1 91.75 94 ASN A N 1
ATOM 757 C CA . ASN A 1 94 ? 19.312 -11.281 -8.695 1 91.75 94 ASN A CA 1
ATOM 758 C C . ASN A 1 94 ? 18.172 -12.211 -8.305 1 91.75 94 ASN A C 1
ATOM 760 O O . ASN A 1 94 ? 18.406 -13.336 -7.859 1 91.75 94 ASN A O 1
ATOM 764 N N . PHE A 1 95 ? 17.031 -11.734 -8.516 1 90.69 95 PHE A N 1
ATOM 765 C CA . PHE A 1 95 ? 15.852 -12.531 -8.234 1 90.69 95 PHE A CA 1
ATOM 766 C C . PHE A 1 95 ? 15.844 -13.805 -9.078 1 90.69 95 PHE A C 1
ATOM 768 O O . PHE A 1 95 ? 15.648 -14.906 -8.547 1 90.69 95 PHE A O 1
ATOM 775 N N . ASP A 1 96 ? 16.094 -13.68 -10.328 1 90.88 96 ASP A N 1
ATOM 776 C CA . ASP A 1 96 ? 16.109 -14.805 -11.266 1 90.88 96 ASP A CA 1
ATOM 777 C C . ASP A 1 96 ? 17.172 -15.828 -10.867 1 90.88 96 ASP A C 1
ATOM 779 O O . ASP A 1 96 ? 16.906 -17.031 -10.875 1 90.88 96 ASP A O 1
ATOM 783 N N . THR A 1 97 ? 18.281 -15.328 -10.539 1 93.69 97 THR A N 1
ATOM 784 C CA . THR A 1 97 ? 19.391 -16.203 -10.148 1 93.69 97 THR A CA 1
ATOM 785 C C . THR A 1 97 ? 19.031 -16.984 -8.891 1 93.69 97 THR A C 1
ATOM 787 O O . THR A 1 97 ? 19.266 -18.203 -8.836 1 93.69 97 THR A O 1
ATOM 790 N N . GLU A 1 98 ? 18.453 -16.312 -7.953 1 94.88 98 GLU A N 1
ATOM 791 C CA . GLU A 1 98 ? 18.156 -16.953 -6.672 1 94.88 98 GLU A CA 1
ATOM 792 C C . GLU A 1 98 ? 17.016 -17.953 -6.801 1 94.88 98 GLU A C 1
ATOM 794 O O . GLU A 1 98 ? 17.109 -19.078 -6.316 1 94.88 98 GLU A O 1
ATOM 799 N N . LEU A 1 99 ? 15.953 -17.578 -7.473 1 93.62 99 LEU A N 1
ATOM 800 C CA . LEU A 1 99 ? 14.781 -18.453 -7.574 1 93.62 99 LEU A CA 1
ATOM 801 C C . LEU A 1 99 ? 15.008 -19.547 -8.602 1 93.62 99 LEU A C 1
ATOM 803 O O . LEU A 1 99 ? 15.016 -20.734 -8.266 1 93.62 99 LEU A O 1
ATOM 807 N N . TYR A 1 100 ? 15.297 -19.188 -9.82 1 92.56 100 TYR A N 1
ATOM 808 C CA . TYR A 1 100 ? 15.359 -20.156 -10.914 1 92.56 100 TYR A CA 1
ATOM 809 C C . TYR A 1 100 ? 16.703 -20.891 -10.922 1 92.56 100 TYR A C 1
ATOM 811 O O . TYR A 1 100 ? 16.734 -22.109 -11.031 1 92.56 100 TYR A O 1
ATOM 819 N N . GLY A 1 101 ? 17.734 -20.125 -10.812 1 92.94 101 GLY A N 1
ATOM 820 C CA . GLY A 1 101 ? 19.062 -20.734 -10.859 1 92.94 101 GLY A CA 1
ATOM 821 C C . GLY A 1 101 ? 19.359 -21.609 -9.656 1 92.94 101 GLY A C 1
ATOM 822 O O . GLY A 1 101 ? 19.547 -22.828 -9.797 1 92.94 101 GLY A O 1
ATOM 823 N N . LYS A 1 102 ? 19.297 -21.062 -8.539 1 94.31 102 LYS A N 1
ATOM 824 C CA . LYS A 1 102 ? 19.781 -21.734 -7.34 1 94.31 102 LYS A CA 1
ATOM 825 C C . LYS A 1 102 ? 18.703 -22.656 -6.758 1 94.31 102 LYS A C 1
ATOM 827 O O . LYS A 1 102 ? 18.938 -23.859 -6.586 1 94.31 102 LYS A O 1
ATOM 832 N N . LEU A 1 103 ? 17.547 -22.188 -6.559 1 94.81 103 LEU A N 1
ATOM 833 C CA . LEU A 1 103 ? 16.547 -22.969 -5.84 1 94.81 103 LEU A CA 1
ATOM 834 C C . LEU A 1 103 ? 15.906 -24.016 -6.758 1 94.81 103 LEU A C 1
ATOM 836 O O . LEU A 1 103 ? 15.68 -25.156 -6.352 1 94.81 103 LEU A O 1
ATOM 840 N N . LEU A 1 104 ? 15.617 -23.594 -7.973 1 94.62 104 LEU A N 1
ATOM 841 C CA . LEU A 1 104 ? 14.867 -24.484 -8.852 1 94.62 104 LEU A CA 1
ATOM 842 C C . LEU A 1 104 ? 15.797 -25.219 -9.805 1 94.62 104 LEU A C 1
ATOM 844 O O . LEU A 1 104 ? 15.375 -26.156 -10.492 1 94.62 104 LEU A O 1
ATOM 848 N N . GLY A 1 105 ? 17.031 -24.766 -9.93 1 94.56 105 GLY A N 1
ATOM 849 C CA . GLY A 1 105 ? 18.016 -25.438 -10.766 1 94.56 105 GLY A CA 1
ATOM 850 C C . GLY A 1 105 ? 17.734 -25.312 -12.25 1 94.56 105 GLY A C 1
ATOM 851 O O . GLY A 1 105 ? 17.938 -26.25 -13.008 1 94.56 105 GLY A O 1
ATOM 852 N N . ILE A 1 106 ? 17.172 -24.188 -12.617 1 93.31 106 ILE A N 1
ATOM 853 C CA . ILE A 1 106 ? 16.844 -23.938 -14.016 1 93.31 106 ILE A CA 1
ATOM 854 C C . ILE A 1 106 ? 17.875 -23.016 -14.641 1 93.31 106 ILE A C 1
ATOM 856 O O . ILE A 1 106 ? 17.984 -21.844 -14.25 1 93.31 106 ILE A O 1
ATOM 860 N N . GLY A 1 107 ? 18.562 -23.5 -15.555 1 89 107 GLY A N 1
ATOM 861 C CA . GLY A 1 107 ? 19.594 -22.703 -16.219 1 89 107 GLY A CA 1
ATOM 862 C C . GLY A 1 107 ? 19.031 -21.547 -17 1 89 107 GLY A C 1
ATOM 863 O O . GLY A 1 107 ? 17.875 -21.578 -17.453 1 89 107 GLY A O 1
ATOM 864 N N . ARG A 1 108 ? 19.812 -20.594 -17.234 1 87.31 108 ARG A N 1
ATOM 865 C CA . ARG A 1 108 ? 19.406 -19.391 -17.953 1 87.31 108 ARG A CA 1
ATOM 866 C C . ARG A 1 108 ? 19.031 -19.703 -19.391 1 87.31 108 ARG A C 1
ATOM 868 O O . ARG A 1 108 ? 18.188 -19.047 -19.984 1 87.31 108 ARG A O 1
ATOM 875 N N . ASP A 1 109 ? 19.578 -20.75 -19.875 1 89.94 109 ASP A N 1
ATOM 876 C CA . ASP A 1 109 ? 19.391 -21.078 -21.281 1 89.94 109 ASP A CA 1
ATOM 877 C C . ASP A 1 109 ? 18.312 -22.156 -21.438 1 89.94 109 ASP A C 1
ATOM 879 O O . ASP A 1 109 ? 17.984 -22.547 -22.562 1 89.94 109 ASP A O 1
ATOM 883 N N . ASP A 1 110 ? 17.797 -22.547 -20.391 1 91.5 110 ASP A N 1
ATOM 884 C CA . ASP A 1 110 ? 16.719 -23.531 -20.453 1 91.5 110 ASP A CA 1
ATOM 885 C C . ASP A 1 110 ? 15.359 -22.859 -20.641 1 91.5 110 ASP A C 1
ATOM 887 O O . ASP A 1 110 ? 14.547 -22.828 -19.719 1 91.5 110 ASP A O 1
ATOM 891 N N . HIS A 1 111 ? 15.109 -22.484 -21.797 1 88.19 111 HIS A N 1
ATOM 892 C CA . HIS A 1 111 ? 13.945 -21.672 -22.125 1 88.19 111 HIS A CA 1
ATOM 893 C C . HIS A 1 111 ? 12.656 -22.453 -21.922 1 88.19 111 HIS A C 1
ATOM 895 O O . HIS A 1 111 ? 11.641 -21.891 -21.484 1 88.19 111 HIS A O 1
ATOM 901 N N . GLU A 1 112 ? 12.68 -23.656 -22.203 1 89.5 112 GLU A N 1
ATOM 902 C CA . GLU A 1 112 ? 11.477 -24.469 -22.062 1 89.5 112 GLU A CA 1
ATOM 903 C C . GLU A 1 112 ? 11.086 -24.609 -20.594 1 89.5 112 GLU A C 1
ATOM 905 O O . GLU A 1 112 ? 9.922 -24.406 -20.234 1 89.5 112 GLU A O 1
ATOM 910 N N . LYS A 1 113 ? 12.008 -25 -19.75 1 90.31 113 LYS A N 1
ATOM 911 C CA . LYS A 1 113 ? 11.727 -25.141 -18.328 1 90.31 113 LYS A CA 1
ATOM 912 C C . LYS A 1 113 ? 11.312 -23.812 -17.703 1 90.31 113 LYS A C 1
ATOM 914 O O . LYS A 1 113 ? 10.461 -23.766 -16.812 1 90.31 113 LYS A O 1
ATOM 919 N N . ARG A 1 114 ? 11.914 -22.812 -18.156 1 88.75 114 ARG A N 1
ATOM 920 C CA . ARG A 1 114 ? 11.555 -21.484 -17.672 1 88.75 114 ARG A CA 1
ATOM 921 C C . ARG A 1 114 ? 10.125 -21.125 -18.062 1 88.75 114 ARG A C 1
ATOM 923 O O . ARG A 1 114 ? 9.375 -20.562 -17.25 1 88.75 114 ARG A O 1
ATOM 930 N N . LYS A 1 115 ? 9.812 -21.438 -19.234 1 86.88 115 LYS A N 1
ATOM 931 C CA . LYS A 1 115 ? 8.461 -21.156 -19.703 1 86.88 115 LYS A CA 1
ATOM 932 C C . LYS A 1 115 ? 7.426 -21.922 -18.875 1 86.88 115 LYS A C 1
ATOM 934 O O . LYS A 1 115 ? 6.391 -21.375 -18.5 1 86.88 115 LYS A O 1
ATOM 939 N N . ILE A 1 116 ? 7.711 -23.125 -18.578 1 88.38 116 ILE A N 1
ATOM 940 C CA . ILE A 1 116 ? 6.816 -23.984 -17.797 1 88.38 116 ILE A CA 1
ATOM 941 C C . ILE A 1 116 ? 6.664 -23.422 -16.391 1 88.38 116 ILE A C 1
ATOM 943 O O . ILE A 1 116 ? 5.555 -23.375 -15.852 1 88.38 116 ILE A O 1
ATOM 947 N N . THR A 1 117 ? 7.773 -23 -15.859 1 90.69 117 THR A N 1
ATOM 948 C CA . THR A 1 117 ? 7.766 -22.469 -14.5 1 90.69 117 THR A CA 1
ATOM 949 C C . THR A 1 117 ? 7.008 -21.156 -14.445 1 90.69 117 THR A C 1
ATOM 951 O O . THR A 1 117 ? 6.234 -20.906 -13.516 1 90.69 117 THR A O 1
ATOM 954 N N . LEU A 1 118 ? 7.195 -20.375 -15.445 1 89.88 118 LEU A N 1
ATOM 955 C CA . LEU A 1 118 ? 6.531 -19.078 -15.508 1 89.88 118 LEU A CA 1
ATOM 956 C C . LEU A 1 118 ? 5.031 -19.25 -15.711 1 89.88 118 LEU A C 1
ATOM 958 O O . LEU A 1 118 ? 4.246 -18.391 -15.289 1 89.88 118 LEU A O 1
ATOM 962 N N . ALA A 1 119 ? 4.629 -20.359 -16.312 1 92.88 119 ALA A N 1
ATOM 963 C CA . ALA A 1 119 ? 3.219 -20.625 -16.578 1 92.88 119 ALA A CA 1
ATOM 964 C C . ALA A 1 119 ? 2.432 -20.734 -15.266 1 92.88 119 ALA A C 1
ATOM 966 O O . ALA A 1 119 ? 1.231 -20.453 -15.234 1 92.88 119 ALA A O 1
ATOM 967 N N . GLU A 1 120 ? 3.156 -21.109 -14.188 1 94.38 120 GLU A N 1
ATOM 968 C CA . GLU A 1 120 ? 2.506 -21.281 -12.891 1 94.38 120 GLU A CA 1
ATOM 969 C C . GLU A 1 120 ? 1.94 -19.953 -12.383 1 94.38 120 GLU A C 1
ATOM 971 O O . GLU A 1 120 ? 0.94 -19.938 -11.664 1 94.38 120 GLU A O 1
ATOM 976 N N . ASN A 1 121 ? 2.555 -18.859 -12.82 1 93.5 121 ASN A N 1
ATOM 977 C CA . ASN A 1 121 ? 2.025 -17.531 -12.5 1 93.5 121 ASN A CA 1
ATOM 978 C C . ASN A 1 121 ? 0.573 -17.391 -12.945 1 93.5 121 ASN A C 1
ATOM 980 O O . ASN A 1 121 ? -0.248 -16.812 -12.227 1 93.5 121 ASN A O 1
ATOM 984 N N . PHE A 1 122 ? 0.271 -18 -14.07 1 95.31 122 PHE A N 1
ATOM 985 C CA . PHE A 1 122 ? -1.016 -17.766 -14.719 1 95.31 122 PHE A CA 1
ATOM 986 C C . PHE A 1 122 ? -2.041 -18.797 -14.266 1 95.31 122 PHE A C 1
ATOM 988 O O . PHE A 1 122 ? -3.16 -18.844 -14.781 1 95.31 122 PHE A O 1
ATOM 995 N N . ARG A 1 123 ? -1.652 -19.641 -13.328 1 95.94 123 ARG A N 1
ATOM 996 C CA . ARG A 1 123 ? -2.555 -20.5 -12.578 1 95.94 123 ARG A CA 1
ATOM 997 C C . ARG A 1 123 ? -2.561 -20.141 -11.102 1 95.94 123 ARG A C 1
ATOM 999 O O . ARG A 1 123 ? -2.877 -20.969 -10.25 1 95.94 123 ARG A O 1
ATOM 1006 N N . PHE A 1 124 ? -2.08 -18.953 -10.828 1 98.19 124 PHE A N 1
ATOM 1007 C CA . PHE A 1 124 ? -2.016 -18.406 -9.484 1 98.19 124 PHE A CA 1
ATOM 1008 C C . PHE A 1 124 ? -1.294 -19.359 -8.539 1 98.19 124 PHE A C 1
ATOM 1010 O O . PHE A 1 124 ? -1.691 -19.531 -7.387 1 98.19 124 PHE A O 1
ATOM 1017 N N . TYR A 1 125 ? -0.343 -20.125 -9.094 1 97.81 125 TYR A N 1
ATOM 1018 C CA . TYR A 1 125 ? 0.528 -21.016 -8.344 1 97.81 125 TYR A CA 1
ATOM 1019 C C . TYR A 1 125 ? -0.283 -22.078 -7.605 1 97.81 125 TYR A C 1
ATOM 1021 O O . TYR A 1 125 ? 0.095 -22.5 -6.516 1 97.81 125 TYR A O 1
ATOM 1029 N N . GLY A 1 126 ? -1.452 -22.391 -8.125 1 98.12 126 GLY A N 1
ATOM 1030 C CA . GLY A 1 126 ? -2.283 -23.422 -7.547 1 98.12 126 GLY A CA 1
ATOM 1031 C C . GLY A 1 126 ? -3.086 -22.953 -6.348 1 98.12 126 GLY A C 1
ATOM 1032 O O . GLY A 1 126 ? -3.602 -23.781 -5.582 1 98.12 126 GLY A O 1
ATOM 1033 N N . ALA A 1 127 ? -3.199 -21.672 -6.145 1 98.81 127 ALA A N 1
ATOM 1034 C CA . ALA A 1 127 ? -3.934 -21.125 -5.008 1 98.81 127 ALA A CA 1
ATOM 1035 C C . ALA A 1 127 ? -5.426 -21.422 -5.121 1 98.81 127 ALA A C 1
ATOM 1037 O O . ALA A 1 127 ? -5.996 -21.375 -6.211 1 98.81 127 ALA A O 1
ATOM 1038 N N . PRO A 1 128 ? -6.086 -21.703 -4.031 1 98.81 128 PRO A N 1
ATOM 1039 C CA . PRO A 1 128 ? -7.52 -22 -4.055 1 98.81 128 PRO A CA 1
ATOM 1040 C C . PRO A 1 128 ? -8.375 -20.75 -4.195 1 98.81 128 PRO A C 1
ATOM 1042 O O . PRO A 1 128 ? -9.586 -20.844 -4.414 1 98.81 128 PRO A O 1
ATOM 1045 N N . ALA A 1 129 ? -7.809 -19.562 -4.039 1 98.88 129 ALA A N 1
ATOM 1046 C CA . ALA A 1 129 ? -8.469 -18.281 -4.246 1 98.88 129 ALA A CA 1
ATOM 1047 C C . ALA A 1 129 ? -7.523 -17.281 -4.914 1 98.88 129 ALA A C 1
ATOM 1049 O O . ALA A 1 129 ? -6.309 -17.344 -4.73 1 98.88 129 ALA A O 1
ATOM 1050 N N . ALA A 1 130 ? -8.078 -16.406 -5.703 1 98.88 130 ALA A N 1
ATOM 1051 C CA . ALA A 1 130 ? -7.312 -15.352 -6.352 1 98.88 130 ALA A CA 1
ATOM 1052 C C . ALA A 1 130 ? -8.125 -14.062 -6.434 1 98.88 130 ALA A C 1
ATOM 1054 O O . ALA A 1 130 ? -9.312 -14.086 -6.77 1 98.88 130 ALA A O 1
ATOM 1055 N N . ALA A 1 131 ? -7.512 -13.008 -6.047 1 98.94 131 ALA A N 1
ATOM 1056 C CA . ALA A 1 131 ? -8.156 -11.703 -6.16 1 98.94 131 ALA A CA 1
ATOM 1057 C C . ALA A 1 131 ? -7.633 -10.938 -7.371 1 98.94 131 ALA A C 1
ATOM 1059 O O . ALA A 1 131 ? -6.422 -10.852 -7.59 1 98.94 131 ALA A O 1
ATOM 1060 N N . ILE A 1 132 ? -8.523 -10.445 -8.172 1 98.88 132 ILE A N 1
ATOM 1061 C CA . ILE A 1 132 ? -8.195 -9.469 -9.203 1 98.88 132 ILE A CA 1
ATOM 1062 C C . ILE A 1 132 ? -8.508 -8.062 -8.703 1 98.88 132 ILE A C 1
ATOM 1064 O O . ILE A 1 132 ? -9.656 -7.75 -8.391 1 98.88 132 ILE A O 1
ATOM 1068 N N . VAL A 1 133 ? -7.477 -7.254 -8.602 1 98.88 133 VAL A N 1
ATOM 1069 C CA . VAL A 1 133 ? -7.602 -5.93 -7.996 1 98.88 133 VAL A CA 1
ATOM 1070 C C . VAL A 1 133 ? -7.582 -4.863 -9.086 1 98.88 133 VAL A C 1
ATOM 1072 O O . VAL A 1 133 ? -6.715 -4.871 -9.961 1 98.88 133 VAL A O 1
ATOM 1075 N N . TYR A 1 134 ? -8.516 -3.984 -9.016 1 98.75 134 TYR A N 1
ATOM 1076 C CA . TYR A 1 134 ? -8.648 -2.926 -10.016 1 98.75 134 TYR A CA 1
ATOM 1077 C C . TYR A 1 134 ? -9.266 -1.676 -9.398 1 98.75 134 TYR A C 1
ATOM 1079 O O . TYR A 1 134 ? -9.562 -1.646 -8.203 1 98.75 134 TYR A O 1
ATOM 1087 N N . MET A 1 135 ? -9.289 -0.616 -10.141 1 98.44 135 MET A N 1
ATOM 1088 C CA . MET A 1 135 ? -9.938 0.622 -9.719 1 98.44 135 MET A CA 1
ATOM 1089 C C . MET A 1 135 ? -10.523 1.363 -10.914 1 98.44 135 MET A C 1
ATOM 1091 O O . MET A 1 135 ? -10.344 0.947 -12.062 1 98.44 135 MET A O 1
ATOM 1095 N N . ASP A 1 136 ? -11.281 2.389 -10.664 1 97.75 136 ASP A N 1
ATOM 1096 C CA . ASP A 1 136 ? -11.828 3.264 -11.695 1 97.75 136 ASP A CA 1
ATOM 1097 C C . ASP A 1 136 ? -10.719 3.963 -12.469 1 97.75 136 ASP A C 1
ATOM 1099 O O . ASP A 1 136 ? -9.836 4.586 -11.875 1 97.75 136 ASP A O 1
ATOM 1103 N N . SER A 1 137 ? -10.742 3.871 -13.828 1 97.25 137 SER A N 1
ATOM 1104 C CA . SER A 1 137 ? -9.656 4.359 -14.672 1 97.25 137 SER A CA 1
ATOM 1105 C C . SER A 1 137 ? -9.586 5.883 -14.648 1 97.25 137 SER A C 1
ATOM 1107 O O . SER A 1 137 ? -8.586 6.469 -15.078 1 97.25 137 SER A O 1
ATOM 1109 N N . ARG A 1 138 ? -10.633 6.551 -14.109 1 97.19 138 ARG A N 1
ATOM 1110 C CA . ARG A 1 138 ? -10.648 8.008 -14.008 1 97.19 138 ARG A CA 1
ATOM 1111 C C . ARG A 1 138 ? -9.805 8.484 -12.828 1 97.19 138 ARG A C 1
ATOM 1113 O O . ARG A 1 138 ? -9.453 9.664 -12.742 1 97.19 138 ARG A O 1
ATOM 1120 N N . LEU A 1 139 ? -9.445 7.609 -11.914 1 96.88 139 LEU A N 1
ATOM 1121 C CA . LEU A 1 139 ? -8.695 7.98 -10.719 1 96.88 139 LEU A CA 1
ATOM 1122 C C . LEU A 1 139 ? -7.199 8.039 -11 1 96.88 139 LEU A C 1
ATOM 1124 O O . LEU A 1 139 ? -6.738 7.523 -12.023 1 96.88 139 LEU A O 1
ATOM 1128 N N . SER A 1 140 ? -6.496 8.711 -10.109 1 95 140 SER A N 1
ATOM 1129 C CA . SER A 1 140 ? -5.113 9.07 -10.391 1 95 140 SER A CA 1
ATOM 1130 C C . SER A 1 140 ? -4.137 8.172 -9.648 1 95 140 SER A C 1
ATOM 1132 O O . SER A 1 140 ? -4.551 7.27 -8.914 1 95 140 SER A O 1
ATOM 1134 N N . LYS A 1 141 ? -2.781 8.461 -9.867 1 95.25 141 LYS A N 1
ATOM 1135 C CA . LYS A 1 141 ? -1.726 7.719 -9.18 1 95.25 141 LYS A CA 1
ATOM 1136 C C . LYS A 1 141 ? -1.823 7.891 -7.668 1 95.25 141 LYS A C 1
ATOM 1138 O O . LYS A 1 141 ? -1.399 7.016 -6.91 1 95.25 141 LYS A O 1
ATOM 1143 N N . TYR A 1 142 ? -2.354 8.953 -7.242 1 95.62 142 TYR A N 1
ATOM 1144 C CA . TYR A 1 142 ? -2.488 9.234 -5.816 1 95.62 142 TYR A CA 1
ATOM 1145 C C . TYR A 1 142 ? -3.494 8.281 -5.172 1 95.62 142 TYR A C 1
ATOM 1147 O O . TYR A 1 142 ? -3.389 7.973 -3.982 1 95.62 142 TYR A O 1
ATOM 1155 N N . ASP A 1 143 ? -4.438 7.836 -5.98 1 96.88 143 ASP A N 1
ATOM 1156 C CA . ASP A 1 143 ? -5.438 6.887 -5.5 1 96.88 143 ASP A CA 1
ATOM 1157 C C . ASP A 1 143 ? -4.918 5.453 -5.574 1 96.88 143 ASP A C 1
ATOM 1159 O O . ASP A 1 143 ? -5.348 4.59 -4.805 1 96.88 143 ASP A O 1
ATOM 1163 N N . VAL A 1 144 ? -3.959 5.195 -6.469 1 98.19 144 VAL A N 1
ATOM 1164 C CA . VAL A 1 144 ? -3.334 3.881 -6.574 1 98.19 144 VAL A CA 1
ATOM 1165 C C . VAL A 1 144 ? -2.617 3.541 -5.27 1 98.19 144 VAL A C 1
ATOM 1167 O O . VAL A 1 144 ? -2.607 2.385 -4.84 1 98.19 144 VAL A O 1
ATOM 1170 N N . ILE A 1 145 ? -2.062 4.539 -4.613 1 98.19 145 ILE A N 1
ATOM 1171 C CA . ILE A 1 145 ? -1.353 4.355 -3.35 1 98.19 145 ILE A CA 1
ATOM 1172 C C . ILE A 1 145 ? -2.295 3.756 -2.309 1 98.19 145 ILE A C 1
ATOM 1174 O O . ILE A 1 145 ? -1.923 2.826 -1.588 1 98.19 145 ILE A O 1
ATOM 1178 N N . SER A 1 146 ? -3.531 4.23 -2.291 1 98.06 146 SER A N 1
ATOM 1179 C CA . SER A 1 146 ? -4.516 3.723 -1.338 1 98.06 146 SER A CA 1
ATOM 1180 C C . SER A 1 146 ? -4.863 2.268 -1.627 1 98.06 146 SER A C 1
ATOM 1182 O O . SER A 1 146 ? -5.148 1.497 -0.706 1 98.06 146 SER A O 1
ATOM 1184 N N . VAL A 1 147 ? -4.863 1.942 -2.918 1 98.75 147 VAL A N 1
ATOM 1185 C CA . VAL A 1 147 ? -5.094 0.546 -3.273 1 98.75 147 VAL A CA 1
ATOM 1186 C C . VAL A 1 147 ? -3.951 -0.317 -2.746 1 98.75 147 VAL A C 1
ATOM 1188 O O . VAL A 1 147 ? -4.176 -1.427 -2.26 1 98.75 147 VAL A O 1
ATOM 1191 N N . GLY A 1 148 ? -2.756 0.216 -2.809 1 98.62 148 GLY A N 1
ATOM 1192 C CA . GLY A 1 148 ? -1.622 -0.469 -2.207 1 98.62 148 GLY A CA 1
ATOM 1193 C C . GLY A 1 148 ? -1.785 -0.697 -0.717 1 98.62 148 GLY A C 1
ATOM 1194 O O . GLY A 1 148 ? -1.528 -1.796 -0.22 1 98.62 148 GLY A O 1
ATOM 1195 N N . PHE A 1 149 ? -2.232 0.391 -0.024 1 98.75 149 PHE A N 1
ATOM 1196 C CA . PHE A 1 149 ? -2.516 0.242 1.398 1 98.75 149 PHE A CA 1
ATOM 1197 C C . PHE A 1 149 ? -3.479 -0.914 1.641 1 98.75 149 PHE A C 1
ATOM 1199 O O . PHE A 1 149 ? -3.24 -1.759 2.506 1 98.75 149 PHE A O 1
ATOM 1206 N N . TRP A 1 150 ? -4.508 -0.932 0.843 1 98.88 150 TRP A N 1
ATOM 1207 C CA . TRP A 1 150 ? -5.582 -1.909 0.989 1 98.88 150 TRP A CA 1
ATOM 1208 C C . TRP A 1 150 ? -5.062 -3.326 0.778 1 98.88 150 TRP A C 1
ATOM 1210 O O . TRP A 1 150 ? -5.344 -4.223 1.576 1 98.88 150 TRP A O 1
ATOM 1220 N N . MET A 1 151 ? -4.32 -3.527 -0.239 1 98.88 151 MET A N 1
ATOM 1221 C CA . MET A 1 151 ? -3.748 -4.836 -0.541 1 98.88 151 MET A CA 1
ATOM 1222 C C . MET A 1 151 ? -2.842 -5.305 0.593 1 98.88 151 MET A C 1
ATOM 1224 O O . MET A 1 151 ? -2.885 -6.477 0.98 1 98.88 151 MET A O 1
ATOM 1228 N N . GLN A 1 152 ? -2.043 -4.371 1.107 1 98.69 152 GLN A N 1
ATOM 1229 C CA . GLN A 1 152 ? -1.141 -4.723 2.199 1 98.69 152 GLN A CA 1
ATOM 1230 C C . GLN A 1 152 ? -1.92 -5.102 3.457 1 98.69 152 GLN A C 1
ATOM 1232 O O . GLN A 1 152 ? -1.591 -6.086 4.125 1 98.69 152 GLN A O 1
ATOM 1237 N N . ASN A 1 153 ? -2.932 -4.324 3.811 1 98.75 153 ASN A N 1
ATOM 1238 C CA . ASN A 1 153 ? -3.781 -4.66 4.949 1 98.75 153 ASN A CA 1
ATOM 1239 C C . ASN A 1 153 ? -4.453 -6.016 4.77 1 98.75 153 ASN A C 1
ATOM 1241 O O . ASN A 1 153 ? -4.531 -6.809 5.711 1 98.75 153 ASN A O 1
ATOM 1245 N N . LEU A 1 154 ? -4.941 -6.262 3.57 1 98.81 154 LEU A N 1
ATOM 1246 C CA . LEU A 1 154 ? -5.602 -7.527 3.273 1 98.81 154 LEU A CA 1
ATOM 1247 C C . LEU A 1 154 ? -4.656 -8.703 3.51 1 98.81 154 LEU A C 1
ATOM 1249 O O . LEU A 1 154 ? -5.008 -9.656 4.203 1 98.81 154 LEU A O 1
ATOM 1253 N N . THR A 1 155 ? -3.447 -8.617 3.01 1 98.69 155 THR A N 1
ATOM 1254 C CA . THR A 1 155 ? -2.525 -9.742 3.068 1 98.69 155 THR A CA 1
ATOM 1255 C C . THR A 1 155 ? -1.989 -9.93 4.484 1 98.69 155 THR A C 1
ATOM 1257 O O . THR A 1 155 ? -1.751 -11.062 4.918 1 98.69 155 THR A O 1
ATOM 1260 N N . LEU A 1 156 ? -1.788 -8.812 5.227 1 98.44 156 LEU A N 1
ATOM 1261 C CA . LEU A 1 156 ? -1.382 -8.938 6.621 1 98.44 156 LEU A CA 1
ATOM 1262 C C . LEU A 1 156 ? -2.482 -9.594 7.449 1 98.44 156 LEU A C 1
ATOM 1264 O O . LEU A 1 156 ? -2.205 -10.422 8.32 1 98.44 156 LEU A O 1
ATOM 1268 N N . ALA A 1 157 ? -3.719 -9.203 7.164 1 98.5 157 ALA A N 1
ATOM 1269 C CA . ALA A 1 157 ? -4.852 -9.797 7.871 1 98.5 157 ALA A CA 1
ATOM 1270 C C . ALA A 1 157 ? -4.992 -11.281 7.547 1 98.5 157 ALA A C 1
ATOM 1272 O O . ALA A 1 157 ? -5.285 -12.086 8.43 1 98.5 157 ALA A O 1
ATOM 1273 N N . LEU A 1 158 ? -4.812 -11.641 6.285 1 98.69 158 LEU A N 1
ATOM 1274 C CA . LEU A 1 158 ? -4.82 -13.047 5.891 1 98.69 158 LEU A CA 1
ATOM 1275 C C . LEU A 1 158 ? -3.719 -13.82 6.605 1 98.69 158 LEU A C 1
ATOM 1277 O O . LEU A 1 158 ? -3.975 -14.867 7.195 1 98.69 158 LEU A O 1
ATOM 1281 N N . ARG A 1 159 ? -2.533 -13.25 6.621 1 98.25 159 ARG A N 1
ATOM 1282 C CA . ARG A 1 159 ? -1.384 -13.914 7.23 1 98.25 159 ARG A CA 1
ATOM 1283 C C . ARG A 1 159 ? -1.598 -14.109 8.727 1 98.25 159 ARG A C 1
ATOM 1285 O O . ARG A 1 159 ? -1.193 -15.133 9.289 1 98.25 159 ARG A O 1
ATOM 1292 N N . ALA A 1 160 ? -2.215 -13.141 9.336 1 97.81 160 ALA A N 1
ATOM 1293 C CA . ALA A 1 160 ? -2.506 -13.25 10.766 1 97.81 160 ALA A CA 1
ATOM 1294 C C . ALA A 1 160 ? -3.408 -14.453 11.047 1 97.81 160 ALA A C 1
ATOM 1296 O O . ALA A 1 160 ? -3.504 -14.906 12.188 1 97.81 160 ALA A O 1
ATOM 1297 N N . GLN A 1 161 ? -4.066 -14.945 9.984 1 97.81 161 GLN A N 1
ATOM 1298 C CA . GLN A 1 161 ? -4.965 -16.078 10.117 1 97.81 161 GLN A CA 1
ATOM 1299 C C . GLN A 1 161 ? -4.344 -17.344 9.523 1 97.81 161 GLN A C 1
ATOM 1301 O O . GLN A 1 161 ? -5.031 -18.359 9.336 1 97.81 161 GLN A O 1
ATOM 1306 N N . GLY A 1 162 ? -3.09 -17.281 9.148 1 97.38 162 GLY A N 1
ATOM 1307 C CA . GLY A 1 162 ? -2.361 -18.422 8.633 1 97.38 162 GLY A CA 1
ATOM 1308 C C . GLY A 1 162 ? -2.486 -18.594 7.133 1 97.38 162 GLY A C 1
ATOM 1309 O O . GLY A 1 162 ? -2.094 -19.625 6.582 1 97.38 162 GLY A O 1
ATOM 1310 N N . VAL A 1 163 ? -3.098 -17.625 6.465 1 98.62 163 VAL A N 1
ATOM 1311 C CA . VAL A 1 163 ? -3.297 -17.672 5.02 1 98.62 163 VAL A CA 1
ATOM 1312 C C . VAL A 1 163 ? -2.26 -16.781 4.328 1 98.62 163 VAL A C 1
ATOM 1314 O O . VAL A 1 163 ? -2.045 -15.641 4.734 1 98.62 163 VAL A O 1
ATOM 1317 N N . GLU A 1 164 ? -1.591 -17.312 3.32 1 98.69 164 GLU A N 1
ATOM 1318 C CA . GLU A 1 164 ? -0.501 -16.625 2.643 1 98.69 164 GLU A CA 1
ATOM 1319 C C . GLU A 1 164 ? -0.939 -16.109 1.271 1 98.69 164 GLU A C 1
ATOM 1321 O O . GLU A 1 164 ? -2.064 -16.375 0.839 1 98.69 164 GLU A O 1
ATOM 1326 N N . ALA A 1 165 ? -0.022 -15.352 0.627 1 98.69 165 ALA A N 1
ATOM 1327 C CA . ALA A 1 165 ? -0.414 -14.695 -0.618 1 98.69 165 ALA A CA 1
ATOM 1328 C C . ALA A 1 165 ? 0.789 -14.5 -1.536 1 98.69 165 ALA A C 1
ATOM 1330 O O . ALA A 1 165 ? 1.937 -14.633 -1.104 1 98.69 165 ALA A O 1
ATOM 1331 N N . CYS A 1 166 ? 0.512 -14.281 -2.787 1 98.56 166 CYS A N 1
ATOM 1332 C CA . CYS A 1 166 ? 1.449 -13.844 -3.816 1 98.56 166 CYS A CA 1
ATOM 1333 C C . CYS A 1 166 ? 0.853 -12.727 -4.66 1 98.56 166 CYS A C 1
ATOM 1335 O O . CYS A 1 166 ? -0.183 -12.906 -5.301 1 98.56 166 CYS A O 1
ATOM 1337 N N . TYR A 1 167 ? 1.505 -11.555 -4.613 1 98.44 167 TYR A N 1
ATOM 1338 C CA . TYR A 1 167 ? 1.108 -10.477 -5.512 1 98.44 167 TYR A CA 1
ATOM 1339 C C . TYR A 1 167 ? 1.57 -10.75 -6.938 1 98.44 167 TYR A C 1
ATOM 1341 O O . TYR A 1 167 ? 2.697 -11.203 -7.152 1 98.44 167 TYR A O 1
ATOM 1349 N N . GLN A 1 168 ? 0.681 -10.469 -7.898 1 97.44 168 GLN A N 1
ATOM 1350 C CA . GLN A 1 168 ? 1.008 -10.734 -9.297 1 97.44 168 GLN A CA 1
ATOM 1351 C C . GLN A 1 168 ? 0.608 -9.562 -10.188 1 97.44 168 GLN A C 1
ATOM 1353 O O . GLN A 1 168 ? -0.519 -9.508 -10.688 1 97.44 168 GLN A O 1
ATOM 1358 N N . ALA A 1 169 ? 1.523 -8.703 -10.477 1 95.25 169 ALA A N 1
ATOM 1359 C CA . ALA A 1 169 ? 1.271 -7.539 -11.328 1 95.25 169 ALA A CA 1
ATOM 1360 C C . ALA A 1 169 ? 1.067 -7.961 -12.781 1 95.25 169 ALA A C 1
ATOM 1362 O O . ALA A 1 169 ? 0.299 -7.332 -13.516 1 95.25 169 ALA A O 1
ATOM 1363 N N . ARG A 1 170 ? 1.669 -9.047 -13.203 1 92.5 170 ARG A N 1
ATOM 1364 C CA . ARG A 1 170 ? 1.656 -9.477 -14.594 1 92.5 170 ARG A CA 1
ATOM 1365 C C . ARG A 1 170 ? 0.24 -9.805 -15.055 1 92.5 170 ARG A C 1
ATOM 1367 O O . ARG A 1 170 ? -0.091 -9.641 -16.234 1 92.5 170 ARG A O 1
ATOM 1374 N N . MET A 1 171 ? -0.557 -10.211 -14.156 1 95.5 171 MET A N 1
ATOM 1375 C CA . MET A 1 171 ? -1.938 -10.555 -14.492 1 95.5 171 MET A CA 1
ATOM 1376 C C . MET A 1 171 ? -2.678 -9.352 -15.055 1 95.5 171 MET A C 1
ATOM 1378 O O . MET A 1 171 ? -3.51 -9.492 -15.953 1 95.5 171 MET A O 1
ATOM 1382 N N . ALA A 1 172 ? -2.338 -8.203 -14.562 1 95.94 172 ALA A N 1
ATOM 1383 C CA . ALA A 1 172 ? -3.004 -6.969 -14.969 1 95.94 172 ALA A CA 1
ATOM 1384 C C . ALA A 1 172 ? -2.666 -6.617 -16.422 1 95.94 172 ALA A C 1
ATOM 1386 O O . ALA A 1 172 ? -3.342 -5.793 -17.031 1 95.94 172 ALA A O 1
ATOM 1387 N N . GLY A 1 173 ? -1.642 -7.238 -16.969 1 96.06 173 GLY A N 1
ATOM 1388 C CA . GLY A 1 173 ? -1.239 -7.004 -18.344 1 96.06 173 GLY A CA 1
ATOM 1389 C C . GLY A 1 173 ? -2.189 -7.617 -19.359 1 96.06 173 GLY A C 1
ATOM 1390 O O . GLY A 1 173 ? -2.111 -7.316 -20.547 1 96.06 173 GLY A O 1
ATOM 1391 N N . TYR A 1 174 ? -3.045 -8.484 -18.906 1 97.19 174 TYR A N 1
ATOM 1392 C CA . TYR A 1 174 ? -4.094 -9.062 -19.75 1 97.19 174 TYR A CA 1
ATOM 1393 C C . TYR A 1 174 ? -5.426 -8.367 -19.5 1 97.19 174 TYR A C 1
ATOM 1395 O O . TYR A 1 174 ? -6.449 -9.023 -19.297 1 97.19 174 TYR A O 1
ATOM 1403 N N . ALA A 1 175 ? -5.406 -7.094 -19.609 1 97.06 175 ALA A N 1
ATOM 1404 C CA . ALA A 1 175 ? -6.516 -6.254 -19.172 1 97.06 175 ALA A CA 1
ATOM 1405 C C . ALA A 1 175 ? -7.793 -6.578 -19.938 1 97.06 175 ALA A C 1
ATOM 1407 O O . ALA A 1 175 ? -8.852 -6.766 -19.344 1 97.06 175 ALA A O 1
ATOM 1408 N N . GLU A 1 176 ? -7.73 -6.641 -21.266 1 96.38 176 GLU A N 1
ATOM 1409 C CA . GLU A 1 176 ? -8.914 -6.902 -22.078 1 96.38 176 GLU A CA 1
ATOM 1410 C C . GLU A 1 176 ? -9.5 -8.281 -21.766 1 96.38 176 GLU A C 1
ATOM 1412 O O . GLU A 1 176 ? -10.719 -8.438 -21.703 1 96.38 176 GLU A O 1
ATOM 1417 N N . LEU A 1 177 ? -8.625 -9.211 -21.609 1 97.19 177 LEU A N 1
ATOM 1418 C CA . LEU A 1 177 ? -9.047 -10.57 -21.297 1 97.19 177 LEU A CA 1
ATOM 1419 C C . LEU A 1 177 ? -9.75 -10.617 -19.953 1 97.19 177 LEU A C 1
ATOM 1421 O O . LEU A 1 177 ? -10.82 -11.227 -19.828 1 97.19 177 LEU A O 1
ATOM 1425 N N . LEU A 1 178 ? -9.156 -9.992 -18.938 1 98.12 178 LEU A N 1
ATOM 1426 C CA . LEU A 1 178 ? -9.734 -9.961 -17.609 1 98.12 178 LEU A CA 1
ATOM 1427 C C . LEU A 1 178 ? -11.094 -9.266 -17.609 1 98.12 178 LEU A C 1
ATOM 1429 O O . LEU A 1 178 ? -12.039 -9.727 -16.969 1 98.12 178 LEU A O 1
ATOM 1433 N N . GLN A 1 179 ? -11.141 -8.141 -18.328 1 98.19 179 GLN A N 1
ATOM 1434 C CA . GLN A 1 179 ? -12.391 -7.398 -18.406 1 98.19 179 GLN A CA 1
ATOM 1435 C C . GLN A 1 179 ? -13.523 -8.281 -18.938 1 98.19 179 GLN A C 1
ATOM 1437 O O . GLN A 1 179 ? -14.625 -8.273 -18.391 1 98.19 179 GLN A O 1
ATOM 1442 N N . ARG A 1 180 ? -13.211 -9.039 -19.969 1 97.38 180 ARG A N 1
ATOM 1443 C CA . ARG A 1 180 ? -14.203 -9.906 -20.594 1 97.38 180 ARG A CA 1
ATOM 1444 C C . ARG A 1 180 ? -14.57 -11.07 -19.688 1 97.38 180 ARG A C 1
ATOM 1446 O O . ARG A 1 180 ? -15.75 -11.328 -19.438 1 97.38 180 ARG A O 1
ATOM 1453 N N . GLU A 1 181 ? -13.602 -11.758 -19.125 1 97.62 181 GLU A N 1
ATOM 1454 C CA . GLU A 1 181 ? -13.812 -12.969 -18.344 1 97.62 181 GLU A CA 1
ATOM 1455 C C . GLU A 1 181 ? -14.547 -12.664 -17.031 1 97.62 181 GLU A C 1
ATOM 1457 O O . GLU A 1 181 ? -15.297 -13.492 -16.531 1 97.62 181 GLU A O 1
ATOM 1462 N N . LEU A 1 182 ? -14.328 -11.453 -16.547 1 98.19 182 LEU A N 1
ATOM 1463 C CA . LEU A 1 182 ? -14.914 -11.094 -15.258 1 98.19 182 LEU A CA 1
ATOM 1464 C C . LEU A 1 182 ? -16.188 -10.266 -15.453 1 98.19 182 LEU A C 1
ATOM 1466 O O . LEU A 1 182 ? -16.828 -9.859 -14.477 1 98.19 182 LEU A O 1
ATOM 1470 N N . ASP A 1 183 ? -16.531 -9.992 -16.656 1 97.81 183 ASP A N 1
ATOM 1471 C CA . ASP A 1 183 ? -17.734 -9.242 -17 1 97.81 183 ASP A CA 1
ATOM 1472 C C . ASP A 1 183 ? -17.734 -7.867 -16.328 1 97.81 183 ASP A C 1
ATOM 1474 O O . ASP A 1 183 ? -18.672 -7.516 -15.609 1 97.81 183 ASP A O 1
ATOM 1478 N N . LEU A 1 184 ? -16.672 -7.148 -16.531 1 97.81 184 LEU A N 1
ATOM 1479 C CA . LEU A 1 184 ? -16.516 -5.816 -15.953 1 97.81 184 LEU A CA 1
ATOM 1480 C C . LEU A 1 184 ? -16.812 -4.742 -17 1 97.81 184 LEU A C 1
ATOM 1482 O O . LEU A 1 184 ? -16.609 -4.961 -18.188 1 97.81 184 LEU A O 1
ATOM 1486 N N . PRO A 1 185 ? -17.312 -3.627 -16.594 1 95.75 185 PRO A N 1
ATOM 1487 C CA . PRO A 1 185 ? -17.562 -2.537 -17.531 1 95.75 185 PRO A CA 1
ATOM 1488 C C . PRO A 1 185 ? -16.281 -1.913 -18.078 1 95.75 185 PRO A C 1
ATOM 1490 O O . PRO A 1 185 ? -15.195 -2.209 -17.594 1 95.75 185 PRO A O 1
ATOM 1493 N N . GLU A 1 186 ? -16.391 -1.084 -19.078 1 94.44 186 GLU A N 1
ATOM 1494 C CA . GLU A 1 186 ? -15.258 -0.299 -19.562 1 94.44 186 GLU A CA 1
ATOM 1495 C C . GLU A 1 186 ? -14.773 0.683 -18.5 1 94.44 186 GLU A C 1
ATOM 1497 O O . GLU A 1 186 ? -15.492 0.972 -17.531 1 94.44 186 GLU A O 1
ATOM 1502 N N . GLY A 1 187 ? -13.539 1.127 -18.594 1 95.12 187 GLY A N 1
ATOM 1503 C CA . GLY A 1 187 ? -13.031 2.131 -17.672 1 95.12 187 GLY A CA 1
ATOM 1504 C C . GLY A 1 187 ? -12.414 1.534 -16.422 1 95.12 187 GLY A C 1
ATOM 1505 O O . GLY A 1 187 ? -12.43 2.156 -15.367 1 95.12 187 GLY A O 1
ATOM 1506 N N . VAL A 1 188 ? -12.023 0.333 -16.594 1 96.56 188 VAL A N 1
ATOM 1507 C CA . VAL A 1 188 ? -11.391 -0.352 -15.469 1 96.56 188 VAL A CA 1
ATOM 1508 C C . VAL A 1 188 ? -9.867 -0.299 -15.617 1 96.56 188 VAL A C 1
ATOM 1510 O O . VAL A 1 188 ? -9.336 -0.581 -16.688 1 96.56 188 VAL A O 1
ATOM 1513 N N . ASN A 1 189 ? -9.227 0.144 -14.562 1 98.12 189 ASN A N 1
ATOM 1514 C CA . ASN A 1 189 ? -7.77 0.105 -14.453 1 98.12 189 ASN A CA 1
ATOM 1515 C C . ASN A 1 189 ? -7.301 -1.094 -13.633 1 98.12 189 ASN A C 1
ATOM 1517 O O . ASN A 1 189 ? -7.32 -1.054 -12.398 1 98.12 189 ASN A O 1
ATOM 1521 N N . PHE A 1 190 ? -6.918 -2.17 -14.32 1 98.44 190 PHE A N 1
ATOM 1522 C CA . PHE A 1 190 ? -6.422 -3.352 -13.633 1 98.44 190 PHE A CA 1
ATOM 1523 C C . PHE A 1 190 ? -5.047 -3.084 -13.023 1 98.44 190 PHE A C 1
ATOM 1525 O O . PHE A 1 190 ? -4.156 -2.562 -13.695 1 98.44 190 PHE A O 1
ATOM 1532 N N . LEU A 1 191 ? -4.859 -3.467 -11.781 1 98.38 191 LEU A N 1
ATOM 1533 C CA . LEU A 1 191 ? -3.672 -3.047 -11.047 1 98.38 191 LEU A CA 1
ATOM 1534 C C . LEU A 1 191 ? -2.809 -4.246 -10.672 1 98.38 191 LEU A C 1
ATOM 1536 O O . LEU A 1 191 ? -1.58 -4.18 -10.734 1 98.38 191 LEU A O 1
ATOM 1540 N N . SER A 1 192 ? -3.445 -5.34 -10.211 1 98.12 192 SER A N 1
ATOM 1541 C CA . SER A 1 192 ? -2.713 -6.5 -9.711 1 98.12 192 SER A CA 1
ATOM 1542 C C . SER A 1 192 ? -3.645 -7.68 -9.477 1 98.12 192 SER A C 1
ATOM 1544 O O . SER A 1 192 ? -4.863 -7.555 -9.602 1 98.12 192 SER A O 1
ATOM 1546 N N . ALA A 1 193 ? -3.088 -8.781 -9.234 1 98.62 193 ALA A N 1
ATOM 1547 C CA . ALA A 1 193 ? -3.789 -9.93 -8.68 1 98.62 193 ALA A CA 1
ATOM 1548 C C . ALA A 1 193 ? -3.109 -10.422 -7.406 1 98.62 193 ALA A C 1
ATOM 1550 O O . ALA A 1 193 ? -1.992 -10.008 -7.09 1 98.62 193 ALA A O 1
ATOM 1551 N N . ILE A 1 194 ? -3.816 -11.164 -6.652 1 98.88 194 ILE A N 1
ATOM 1552 C CA . ILE A 1 194 ? -3.293 -11.797 -5.441 1 98.88 194 ILE A CA 1
ATOM 1553 C C . ILE A 1 194 ? -3.682 -13.273 -5.418 1 98.88 194 ILE A C 1
ATOM 1555 O O . ILE A 1 194 ? -4.867 -13.609 -5.367 1 98.88 194 ILE A O 1
ATOM 1559 N N . ALA A 1 195 ? -2.693 -14.172 -5.48 1 98.88 195 ALA A N 1
ATOM 1560 C CA . ALA A 1 195 ? -2.951 -15.562 -5.145 1 98.88 195 ALA A CA 1
ATOM 1561 C C . ALA A 1 195 ? -3.092 -15.75 -3.635 1 98.88 195 ALA A C 1
ATOM 1563 O O . ALA A 1 195 ? -2.318 -15.18 -2.861 1 98.88 195 ALA A O 1
ATOM 1564 N N . ILE A 1 196 ? -4.07 -16.484 -3.207 1 98.94 196 ILE A N 1
ATOM 1565 C CA . ILE A 1 196 ? -4.395 -16.594 -1.789 1 98.94 196 ILE A CA 1
ATOM 1566 C C . ILE A 1 196 ? -4.59 -18.062 -1.407 1 98.94 196 ILE A C 1
ATOM 1568 O O . ILE A 1 196 ? -5.371 -18.766 -2.037 1 98.94 196 ILE A O 1
ATOM 1572 N N . GLY A 1 197 ? -3.887 -18.469 -0.398 1 98.88 197 GLY A N 1
ATOM 1573 C CA . GLY A 1 197 ? -4.023 -19.844 0.07 1 98.88 197 GLY A CA 1
ATOM 1574 C C . GLY A 1 197 ? -3.014 -20.219 1.141 1 98.88 197 GLY A C 1
ATOM 1575 O O . GLY A 1 197 ? -2.346 -19.344 1.698 1 98.88 197 GLY A O 1
ATOM 1576 N N . TYR A 1 198 ? -2.996 -21.484 1.463 1 98.88 198 TYR A N 1
ATOM 1577 C CA . TYR A 1 198 ? -2.029 -22.016 2.418 1 98.88 198 TYR A CA 1
ATOM 1578 C C . TYR A 1 198 ? -0.739 -22.422 1.719 1 98.88 198 TYR A C 1
ATOM 1580 O O . TYR A 1 198 ? -0.772 -23.094 0.687 1 98.88 198 TYR A O 1
ATOM 1588 N N . GLU A 1 199 ? 0.366 -21.969 2.279 1 98.75 199 GLU A N 1
ATOM 1589 C CA . GLU A 1 199 ? 1.675 -22.219 1.683 1 98.75 199 GLU A CA 1
ATOM 1590 C C . GLU A 1 199 ? 2.014 -23.703 1.694 1 98.75 199 GLU A C 1
ATOM 1592 O O . GLU A 1 199 ? 1.801 -24.391 2.697 1 98.75 199 GLU A O 1
ATOM 1597 N N . ASP A 1 200 ? 2.494 -24.25 0.592 1 98.69 200 ASP A N 1
ATOM 1598 C CA . ASP A 1 200 ? 3.156 -25.562 0.576 1 98.69 200 ASP A CA 1
ATOM 1599 C C . ASP A 1 200 ? 4.617 -25.438 1.008 1 98.69 200 ASP A C 1
ATOM 1601 O O . ASP A 1 200 ? 5.492 -25.156 0.184 1 98.69 200 ASP A O 1
ATOM 1605 N N . VAL A 1 201 ? 4.902 -25.734 2.205 1 97.62 201 VAL A N 1
ATOM 1606 C CA . VAL A 1 201 ? 6.219 -25.484 2.789 1 97.62 201 VAL A CA 1
ATOM 1607 C C . VAL A 1 201 ? 7.215 -26.516 2.26 1 97.62 201 VAL A C 1
ATOM 1609 O O . VAL A 1 201 ? 8.43 -26.359 2.436 1 97.62 201 VAL A O 1
ATOM 1612 N N . SER A 1 202 ? 6.691 -27.547 1.592 1 97.88 202 SER A N 1
ATOM 1613 C CA . SER A 1 202 ? 7.578 -28.578 1.048 1 97.88 202 SER A CA 1
ATOM 1614 C C . SER A 1 202 ? 8.156 -28.141 -0.297 1 97.88 202 SER A C 1
ATOM 1616 O O . SER A 1 202 ? 9.109 -28.75 -0.788 1 97.88 202 SER A O 1
ATOM 1618 N N . TYR A 1 203 ? 7.586 -27.188 -0.914 1 97.44 203 TYR A N 1
ATOM 1619 C CA . TYR A 1 203 ? 8.086 -26.688 -2.193 1 97.44 203 TYR A CA 1
ATOM 1620 C C . TYR A 1 203 ? 9.32 -25.828 -1.997 1 97.44 203 TYR A C 1
ATOM 1622 O O . TYR A 1 203 ? 9.266 -24.781 -1.336 1 97.44 203 TYR A O 1
ATOM 1630 N N . VAL A 1 204 ? 10.383 -26.125 -2.609 1 96.94 204 VAL A N 1
ATOM 1631 C CA . VAL A 1 204 ? 11.68 -25.5 -2.391 1 96.94 204 VAL A CA 1
ATOM 1632 C C . VAL A 1 204 ? 11.625 -24.031 -2.812 1 96.94 204 VAL A C 1
ATOM 1634 O O . VAL A 1 204 ? 12.273 -23.172 -2.203 1 96.94 204 VAL A O 1
ATOM 1637 N N . GLY A 1 205 ? 10.883 -23.672 -3.846 1 96.25 205 GLY A N 1
ATOM 1638 C CA . GLY A 1 205 ? 10.758 -22.297 -4.293 1 96.25 205 GLY A CA 1
ATOM 1639 C C . GLY A 1 205 ? 10.219 -21.375 -3.225 1 96.25 205 GLY A C 1
ATOM 1640 O O . GLY A 1 205 ? 10.516 -20.172 -3.223 1 96.25 205 GLY A O 1
ATOM 1641 N N . ASN A 1 206 ? 9.43 -21.891 -2.299 1 97.75 206 ASN A N 1
ATOM 1642 C CA . ASN A 1 206 ? 8.828 -21.094 -1.236 1 97.75 206 ASN A CA 1
ATOM 1643 C C . ASN A 1 206 ? 9.828 -20.781 -0.126 1 97.75 206 ASN A C 1
ATOM 1645 O O . ASN A 1 206 ? 9.539 -20 0.782 1 97.75 206 ASN A O 1
ATOM 1649 N N . SER A 1 207 ? 11 -21.281 -0.211 1 96.94 207 SER A N 1
ATOM 1650 C CA . SER A 1 207 ? 12.039 -20.984 0.776 1 96.94 207 SER A CA 1
ATOM 1651 C C . SER A 1 207 ? 12.844 -19.75 0.388 1 96.94 207 SER A C 1
ATOM 1653 O O . SER A 1 207 ? 13.695 -19.297 1.15 1 96.94 207 SER A O 1
ATOM 1655 N N . LEU A 1 208 ? 12.555 -19.188 -0.758 1 96.38 208 LEU A N 1
ATOM 1656 C CA . LEU A 1 208 ? 13.273 -18.016 -1.228 1 96.38 208 LEU A CA 1
ATOM 1657 C C . LEU A 1 208 ? 13.133 -16.859 -0.239 1 96.38 208 LEU A C 1
ATOM 1659 O O . LEU A 1 208 ? 12.031 -16.547 0.204 1 96.38 208 LEU A O 1
ATOM 1663 N N . ARG A 1 209 ? 14.211 -16.266 0.148 1 95.38 209 ARG A N 1
ATOM 1664 C CA . ARG A 1 209 ? 14.273 -15.031 0.918 1 95.38 209 ARG A CA 1
ATOM 1665 C C . ARG A 1 209 ? 15.25 -14.047 0.282 1 95.38 209 ARG A C 1
ATOM 1667 O O . ARG A 1 209 ? 16.469 -14.203 0.397 1 95.38 209 ARG A O 1
ATOM 1674 N N . MET A 1 210 ? 14.656 -13.062 -0.308 1 93.19 210 MET A N 1
ATOM 1675 C CA . MET A 1 210 ? 15.484 -12.109 -1.032 1 93.19 210 MET A CA 1
ATOM 1676 C C . MET A 1 210 ? 16.156 -11.125 -0.071 1 93.19 210 MET A C 1
ATOM 1678 O O . MET A 1 210 ? 15.539 -10.695 0.905 1 93.19 210 MET A O 1
ATOM 1682 N N . THR A 1 211 ? 17.328 -10.797 -0.396 1 90.88 211 THR A N 1
ATOM 1683 C CA . THR A 1 211 ? 18.031 -9.758 0.352 1 90.88 211 THR A CA 1
ATOM 1684 C C . THR A 1 211 ? 17.406 -8.383 0.075 1 90.88 211 THR A C 1
ATOM 1686 O O . THR A 1 211 ? 17 -8.102 -1.054 1 90.88 211 THR A O 1
ATOM 1689 N N . ARG A 1 212 ? 17.344 -7.605 1.079 1 93.19 212 ARG A N 1
ATOM 1690 C CA . ARG A 1 212 ? 16.906 -6.223 0.955 1 93.19 212 ARG A CA 1
ATOM 1691 C C . ARG A 1 212 ? 18.062 -5.258 1.189 1 93.19 212 ARG A C 1
ATOM 1693 O O . ARG A 1 212 ? 18.922 -5.504 2.037 1 93.19 212 ARG A O 1
ATOM 1700 N N . ASP A 1 213 ? 18.047 -4.188 0.396 1 93.38 213 ASP A N 1
ATOM 17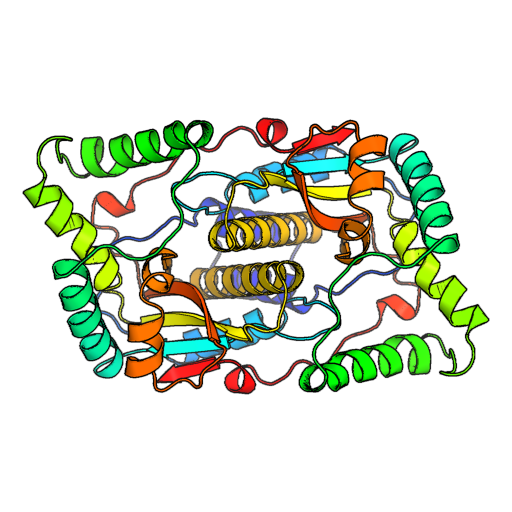01 C CA . ASP A 1 213 ? 18.984 -3.104 0.685 1 93.38 213 ASP A CA 1
ATOM 1702 C C . ASP A 1 213 ? 18.75 -2.539 2.086 1 93.38 213 ASP A C 1
ATOM 1704 O O . ASP A 1 213 ? 17.656 -2.676 2.643 1 93.38 213 ASP A O 1
ATOM 1708 N N . HIS A 1 214 ? 19.875 -2.029 2.668 1 97.06 214 HIS A N 1
ATOM 1709 C CA . HIS A 1 214 ? 19.641 -1.201 3.846 1 97.06 214 HIS A CA 1
ATOM 1710 C C . HIS A 1 214 ? 18.688 -0.059 3.537 1 97.06 214 HIS A C 1
ATOM 1712 O O . HIS A 1 214 ? 18.734 0.524 2.453 1 97.06 214 HIS A O 1
ATOM 1718 N N . TRP A 1 215 ? 17.828 0.28 4.52 1 98.12 215 TRP A N 1
ATOM 1719 C CA . TRP A 1 215 ? 16.797 1.287 4.27 1 98.12 215 TRP A CA 1
ATOM 1720 C C . TRP A 1 215 ? 17.422 2.611 3.85 1 98.12 215 TRP A C 1
ATOM 1722 O O . TRP A 1 215 ? 16.828 3.379 3.098 1 98.12 215 TRP A O 1
ATOM 1732 N N . ALA A 1 216 ? 18.594 2.906 4.238 1 98.38 216 ALA A N 1
ATOM 1733 C CA . ALA A 1 216 ? 19.266 4.184 4 1 98.38 216 ALA A CA 1
ATOM 1734 C C . ALA A 1 216 ? 19.641 4.336 2.529 1 98.38 216 ALA A C 1
ATOM 1736 O O . ALA A 1 216 ? 19.984 5.434 2.082 1 98.38 216 ALA A O 1
ATOM 1737 N N . ARG A 1 217 ? 19.594 3.248 1.812 1 96.81 217 ARG A N 1
ATOM 1738 C CA . ARG A 1 217 ? 19.797 3.342 0.37 1 96.81 217 ARG A CA 1
ATOM 1739 C C . ARG A 1 217 ? 18.625 4.027 -0.312 1 96.81 217 ARG A C 1
ATOM 1741 O O . ARG A 1 217 ? 18.781 4.652 -1.361 1 96.81 217 ARG A O 1
ATOM 1748 N N . ASN A 1 218 ? 17.438 3.945 0.351 1 97.12 218 ASN A N 1
ATOM 1749 C CA . ASN A 1 218 ? 16.203 4.414 -0.288 1 97.12 218 ASN A CA 1
ATOM 1750 C C . ASN A 1 218 ? 15.625 5.625 0.436 1 97.12 218 ASN A C 1
ATOM 1752 O O . ASN A 1 218 ? 14.789 6.344 -0.117 1 97.12 218 ASN A O 1
ATOM 1756 N N . VAL A 1 219 ? 16.078 5.855 1.656 1 98.62 219 VAL A N 1
ATOM 1757 C CA . VAL A 1 219 ? 15.469 6.895 2.477 1 98.62 219 VAL A CA 1
ATOM 1758 C C . VAL A 1 219 ? 16.547 7.738 3.139 1 98.62 219 VAL A C 1
ATOM 1760 O O . VAL A 1 219 ? 17.547 7.203 3.631 1 98.62 219 VAL A O 1
ATOM 1763 N N . GLN A 1 220 ? 16.391 9.016 3.117 1 98.56 220 GLN A N 1
ATOM 1764 C CA . GLN A 1 220 ? 17.266 9.938 3.84 1 98.56 220 GLN A CA 1
ATOM 1765 C C . GLN A 1 220 ? 16.516 10.617 4.988 1 98.56 220 GLN A C 1
ATOM 1767 O O . GLN A 1 220 ? 15.367 11.023 4.832 1 98.56 220 GLN A O 1
ATOM 1772 N N . ILE A 1 221 ? 17.188 10.664 6.102 1 98.31 221 ILE A N 1
ATOM 1773 C CA . ILE A 1 221 ? 16.719 11.484 7.203 1 98.31 221 ILE A CA 1
ATOM 1774 C C . ILE A 1 221 ? 17.547 12.758 7.301 1 98.31 221 ILE A C 1
ATOM 1776 O O . ILE A 1 221 ? 18.781 12.695 7.406 1 98.31 221 ILE A O 1
ATOM 1780 N N . ARG A 1 222 ? 16.875 13.797 7.109 1 97.88 222 ARG A N 1
ATOM 1781 C CA . ARG A 1 222 ? 17.562 15.086 7.098 1 97.88 222 ARG A CA 1
ATOM 1782 C C . ARG A 1 222 ? 17.141 15.938 8.297 1 97.88 222 ARG A C 1
ATOM 1784 O O . ARG A 1 222 ? 15.977 15.961 8.672 1 97.88 222 ARG A O 1
ATOM 1791 N N . MET B 1 1 ? 4.492 -18.109 22.797 1 42.34 1 MET B N 1
ATOM 1792 C CA . MET B 1 1 ? 4.152 -18.609 21.469 1 42.34 1 MET B CA 1
ATOM 1793 C C . MET B 1 1 ? 3.035 -17.781 20.844 1 42.34 1 MET B C 1
ATOM 1795 O O . MET B 1 1 ? 1.918 -17.75 21.375 1 42.34 1 MET B O 1
ATOM 1799 N N . ASP B 1 2 ? 3.395 -16.719 20.141 1 61.22 2 ASP B N 1
ATOM 1800 C CA . ASP B 1 2 ? 2.439 -15.773 19.578 1 61.22 2 ASP B CA 1
ATOM 1801 C C . ASP B 1 2 ? 1.354 -16.484 18.781 1 61.22 2 ASP B C 1
ATOM 1803 O O . ASP B 1 2 ? 1.638 -17.109 17.766 1 61.22 2 ASP B O 1
ATOM 1807 N N . SER B 1 3 ? 0.201 -16.766 19.391 1 76.25 3 SER B N 1
ATOM 1808 C CA . SER B 1 3 ? -0.916 -17.516 18.828 1 76.25 3 SER B CA 1
ATOM 1809 C C . SER B 1 3 ? -1.578 -16.75 17.688 1 76.25 3 SER B C 1
ATOM 1811 O O . SER B 1 3 ? -1.386 -15.539 17.562 1 76.25 3 SER B O 1
ATOM 1813 N N . GLU B 1 4 ? -2.098 -17.516 16.828 1 81.56 4 GLU B N 1
ATOM 1814 C CA . GLU B 1 4 ? -2.904 -16.953 15.742 1 81.56 4 GLU B CA 1
ATOM 1815 C C . GLU B 1 4 ? -3.887 -15.914 16.266 1 81.56 4 GLU B C 1
ATOM 1817 O O . GLU B 1 4 ? -4.047 -14.852 15.68 1 81.56 4 GLU B O 1
ATOM 1822 N N . HIS B 1 5 ? -4.43 -16.219 17.375 1 82.69 5 HIS B N 1
ATOM 1823 C CA . HIS B 1 5 ? -5.398 -15.312 17.984 1 82.69 5 HIS B CA 1
ATOM 1824 C C . HIS B 1 5 ? -4.734 -14.008 18.406 1 82.69 5 HIS B C 1
ATOM 1826 O O . HIS B 1 5 ? -5.285 -12.93 18.188 1 82.69 5 HIS B O 1
ATOM 1832 N N . SER B 1 6 ? -3.574 -14.164 18.906 1 88.44 6 SER B N 1
ATOM 1833 C CA . SER B 1 6 ? -2.857 -12.984 19.375 1 88.44 6 SER B CA 1
ATOM 1834 C C . SER B 1 6 ? -2.412 -12.117 18.203 1 88.44 6 SER B C 1
ATOM 1836 O O . SER B 1 6 ? -2.535 -10.891 18.25 1 88.44 6 SER B O 1
ATOM 1838 N N . ARG B 1 7 ? -2.004 -12.789 17.125 1 93 7 ARG B N 1
ATOM 1839 C CA . ARG B 1 7 ? -1.571 -12.039 15.945 1 93 7 ARG B CA 1
ATOM 1840 C C . ARG B 1 7 ? -2.732 -11.273 15.32 1 93 7 ARG B C 1
ATOM 1842 O O . ARG B 1 7 ? -2.6 -10.094 15 1 93 7 ARG B O 1
ATOM 1849 N N . LEU B 1 8 ? -3.838 -11.969 15.203 1 95 8 LEU B N 1
ATOM 1850 C CA . LEU B 1 8 ? -5.02 -11.359 14.602 1 95 8 LEU B CA 1
ATOM 1851 C C . LEU B 1 8 ? -5.531 -10.203 15.453 1 95 8 LEU B C 1
ATOM 1853 O O . LEU B 1 8 ? -5.918 -9.164 14.922 1 95 8 LEU B O 1
ATOM 1857 N N . SER B 1 9 ? -5.512 -10.375 16.703 1 95.69 9 SER B N 1
ATOM 1858 C CA . SER B 1 9 ? -5.961 -9.312 17.594 1 95.69 9 SER B CA 1
ATOM 1859 C C . SER B 1 9 ? -5.078 -8.078 17.469 1 95.69 9 SER B C 1
ATOM 1861 O O . SER B 1 9 ? -5.578 -6.949 17.453 1 95.69 9 SER B O 1
ATOM 1863 N N . THR B 1 10 ? -3.811 -8.297 17.391 1 96.06 10 THR B N 1
ATOM 1864 C CA . THR B 1 10 ? -2.865 -7.191 17.328 1 96.06 10 THR B CA 1
ATOM 1865 C C . THR B 1 10 ? -3.008 -6.43 16 1 96.06 10 THR B C 1
ATOM 1867 O O . THR B 1 10 ? -3.107 -5.199 16 1 96.06 10 THR B O 1
ATOM 1870 N N . ILE B 1 11 ? -3.059 -7.145 14.875 1 97.12 11 ILE B N 1
ATOM 1871 C CA . ILE B 1 11 ? -3.168 -6.469 13.586 1 97.12 11 ILE B CA 1
ATOM 1872 C C . ILE B 1 11 ? -4.523 -5.777 13.477 1 97.12 11 ILE B C 1
ATOM 1874 O O . ILE B 1 11 ? -4.637 -4.699 12.891 1 97.12 11 ILE B O 1
ATOM 1878 N N . THR B 1 12 ? -5.547 -6.387 14.031 1 97.25 12 THR B N 1
ATOM 1879 C CA . THR B 1 12 ? -6.867 -5.773 14.062 1 97.25 12 THR B CA 1
ATOM 1880 C C . THR B 1 12 ? -6.828 -4.438 14.797 1 97.25 12 THR B C 1
ATOM 1882 O O . THR B 1 12 ? -7.332 -3.43 14.297 1 97.25 12 THR B O 1
ATOM 1885 N N . LYS B 1 13 ? -6.188 -4.406 15.898 1 96.5 13 LYS B N 1
ATOM 1886 C CA . LYS B 1 13 ? -6.09 -3.178 16.688 1 96.5 13 LYS B CA 1
ATOM 1887 C C . LYS B 1 13 ? -5.277 -2.117 15.945 1 96.5 13 LYS B C 1
ATOM 1889 O O . LYS B 1 13 ? -5.664 -0.948 15.898 1 96.5 13 LYS B O 1
ATOM 1894 N N . LEU B 1 14 ? -4.148 -2.529 15.352 1 97.31 14 LEU B N 1
ATOM 1895 C CA . LEU B 1 14 ? -3.281 -1.597 14.648 1 97.31 14 LEU B CA 1
ATOM 1896 C C . LEU B 1 14 ? -4.012 -0.964 13.469 1 97.31 14 LEU B C 1
ATOM 1898 O O . LEU B 1 14 ? -3.877 0.236 13.219 1 97.31 14 LEU B O 1
ATOM 1902 N N . ILE B 1 15 ? -4.809 -1.775 12.75 1 97.38 15 ILE B N 1
ATOM 1903 C CA . ILE B 1 15 ? -5.504 -1.29 11.562 1 97.38 15 ILE B CA 1
ATOM 1904 C C . ILE B 1 15 ? -6.746 -0.505 11.977 1 97.38 15 ILE B C 1
ATOM 1906 O O . ILE B 1 15 ? -6.977 0.605 11.492 1 97.38 15 ILE B O 1
ATOM 1910 N N . ASN B 1 16 ? -7.512 -0.955 12.945 1 95.62 16 ASN B N 1
ATOM 1911 C CA . ASN B 1 16 ? -8.773 -0.336 13.344 1 95.62 16 ASN B CA 1
ATOM 1912 C C . ASN B 1 16 ? -8.547 0.984 14.07 1 95.62 16 ASN B C 1
ATOM 1914 O O . ASN B 1 16 ? -9.359 1.902 13.969 1 95.62 16 ASN B O 1
ATOM 1918 N N . ASP B 1 17 ? -7.473 1.04 14.766 1 94.44 17 ASP B N 1
ATOM 1919 C CA . ASP B 1 17 ? -7.246 2.229 15.578 1 94.44 17 ASP B CA 1
ATOM 1920 C C . ASP B 1 17 ? -6.535 3.318 14.781 1 94.44 17 ASP B C 1
ATOM 1922 O O . ASP B 1 17 ? -6.414 4.453 15.242 1 94.44 17 ASP B O 1
ATOM 1926 N N . ARG B 1 18 ? -6.055 2.943 13.648 1 95.56 18 ARG B N 1
ATOM 1927 C CA . ARG B 1 18 ? -5.391 3.951 12.828 1 95.56 18 ARG B CA 1
ATOM 1928 C C . ARG B 1 18 ? -6.395 4.977 12.305 1 95.56 18 ARG B C 1
ATOM 1930 O O . ARG B 1 18 ? -7.48 4.613 11.852 1 95.56 18 ARG B O 1
ATOM 1937 N N . HIS B 1 19 ? -6.102 6.203 12.461 1 96.5 19 HIS B N 1
ATOM 1938 C CA . HIS B 1 19 ? -6.852 7.312 11.883 1 96.5 19 HIS B CA 1
ATOM 1939 C C . HIS B 1 19 ? -5.922 8.445 11.453 1 96.5 19 HIS B C 1
ATOM 1941 O O . HIS B 1 19 ? -4.746 8.461 11.828 1 96.5 19 HIS B O 1
ATOM 1947 N N . THR B 1 20 ? -6.445 9.258 10.672 1 97.19 20 THR B N 1
ATOM 1948 C CA . THR B 1 20 ? -5.652 10.398 10.227 1 97.19 20 THR B CA 1
ATOM 1949 C C . THR B 1 20 ? -5.496 11.422 11.344 1 97.19 20 THR B C 1
ATOM 1951 O O . THR B 1 20 ? -6.484 11.969 11.844 1 97.19 20 THR B O 1
ATOM 1954 N N . VAL B 1 21 ? -4.27 11.664 11.727 1 98.38 21 VAL B N 1
ATOM 1955 C CA . VAL B 1 21 ? -3.98 12.633 12.781 1 98.38 21 VAL B CA 1
ATOM 1956 C C . VAL B 1 21 ? -3.746 14.008 12.156 1 98.38 21 VAL B C 1
ATOM 1958 O O . VAL B 1 21 ? -2.914 14.156 11.258 1 98.38 21 VAL B O 1
ATOM 1961 N N . ARG B 1 22 ? -4.434 15.008 12.703 1 97.62 22 ARG B N 1
ATOM 1962 C CA . ARG B 1 22 ? -4.379 16.328 12.078 1 97.62 22 ARG B CA 1
ATOM 1963 C C . ARG B 1 22 ? -3.887 17.375 13.062 1 97.62 22 ARG B C 1
ATOM 1965 O O . ARG B 1 22 ? -4.133 18.578 12.875 1 97.62 22 ARG B O 1
ATOM 1972 N N . LYS B 1 23 ? -3.334 16.984 14.094 1 98.5 23 LYS B N 1
ATOM 1973 C CA . LYS B 1 23 ? -2.584 17.781 15.047 1 98.5 23 LYS B CA 1
ATOM 1974 C C . LYS B 1 23 ? -1.621 16.922 15.859 1 98.5 23 LYS B C 1
ATOM 1976 O O . LYS B 1 23 ? -2.031 15.938 16.469 1 98.5 23 LYS B O 1
ATOM 1981 N N . PHE B 1 24 ? -0.388 17.344 15.867 1 98.81 24 PHE B N 1
ATOM 1982 C CA . PHE B 1 24 ? 0.656 16.562 16.531 1 98.81 24 PHE B CA 1
ATOM 1983 C C . PHE B 1 24 ? 1.233 17.344 17.719 1 98.81 24 PHE B C 1
ATOM 1985 O O . PHE B 1 24 ? 1.18 18.578 17.734 1 98.81 24 PHE B O 1
ATOM 1992 N N . LEU B 1 25 ? 1.717 16.594 18.703 1 98.69 25 LEU B N 1
ATOM 1993 C CA . LEU B 1 25 ? 2.521 17.188 19.766 1 98.69 25 LEU B CA 1
ATOM 1994 C C . LEU B 1 25 ? 3.896 17.594 19.25 1 98.69 25 LEU B C 1
ATOM 1996 O O . LEU B 1 25 ? 4.414 16.984 18.312 1 98.69 25 LEU B O 1
ATOM 2000 N N . PRO B 1 26 ? 4.492 18.578 19.859 1 97.25 26 PRO B N 1
ATOM 2001 C CA . PRO B 1 26 ? 5.797 19.047 19.391 1 97.25 26 PRO B CA 1
ATOM 2002 C C . PRO B 1 26 ? 6.93 18.094 19.734 1 97.25 26 PRO B C 1
ATOM 2004 O O . PRO B 1 26 ? 8.055 18.25 19.25 1 97.25 26 PRO B O 1
ATOM 2007 N N . GLU B 1 27 ? 6.719 17.078 20.547 1 97.88 27 GLU B N 1
ATOM 2008 C CA . GLU B 1 27 ? 7.734 16.125 20.969 1 97.88 27 GLU B CA 1
ATOM 2009 C C . GLU B 1 27 ? 8.383 15.445 19.781 1 97.88 27 GLU B C 1
ATOM 2011 O O . GLU B 1 27 ? 7.695 14.898 18.922 1 97.88 27 GLU B O 1
ATOM 2016 N N . PRO B 1 28 ? 9.734 15.562 19.75 1 98.31 28 PRO B N 1
ATOM 2017 C CA . PRO B 1 28 ? 10.414 14.914 18.625 1 98.31 28 PRO B CA 1
ATOM 2018 C C . PRO B 1 28 ? 10.25 13.391 18.625 1 98.31 28 PRO B C 1
ATOM 2020 O O . PRO B 1 28 ? 10.148 12.789 19.688 1 98.31 28 PRO B O 1
ATOM 2023 N N . VAL B 1 29 ? 10.211 12.812 17.453 1 98.56 29 VAL B N 1
ATOM 2024 C CA . VAL B 1 29 ? 10.266 11.359 17.312 1 98.56 29 VAL B CA 1
ATOM 2025 C C . VAL B 1 29 ? 11.711 10.883 17.375 1 98.56 29 VAL B C 1
ATOM 2027 O O . VAL B 1 29 ? 12.555 11.328 16.594 1 98.56 29 VAL B O 1
ATOM 2030 N N . PRO B 1 30 ? 12.055 10.047 18.297 1 98.44 30 PRO B N 1
ATOM 2031 C CA . PRO B 1 30 ? 13.422 9.539 18.344 1 98.44 30 PRO B CA 1
ATOM 2032 C C . PRO B 1 30 ? 13.867 8.883 17.047 1 98.44 30 PRO B C 1
ATOM 2034 O O . PRO B 1 30 ? 13.086 8.172 16.406 1 98.44 30 PRO B O 1
ATOM 2037 N N . ARG B 1 31 ? 15.102 9.164 16.719 1 98 31 ARG B N 1
ATOM 2038 C CA . ARG B 1 31 ? 15.633 8.633 15.461 1 98 31 ARG B CA 1
ATOM 2039 C C . ARG B 1 31 ? 15.547 7.109 15.438 1 98 31 ARG B C 1
ATOM 2041 O O . ARG B 1 31 ? 15.281 6.512 14.391 1 98 31 ARG B O 1
ATOM 2048 N N . GLU B 1 32 ? 15.805 6.477 16.547 1 98.19 32 GLU B N 1
ATOM 2049 C CA . GLU B 1 32 ? 15.781 5.02 16.641 1 98.19 32 GLU B CA 1
ATOM 2050 C C . GLU B 1 32 ? 14.406 4.469 16.281 1 98.19 32 GLU B C 1
ATOM 2052 O O . GLU B 1 32 ? 14.289 3.389 15.695 1 98.19 32 GLU B O 1
ATOM 2057 N N . VAL B 1 33 ? 13.352 5.176 16.672 1 98.25 33 VAL B N 1
ATOM 2058 C CA . VAL B 1 33 ? 11.977 4.781 16.359 1 98.25 33 VAL B CA 1
ATOM 2059 C C . VAL B 1 33 ? 11.766 4.82 14.852 1 98.25 33 VAL B C 1
ATOM 2061 O O . VAL B 1 33 ? 11.211 3.887 14.273 1 98.25 33 VAL B O 1
ATOM 2064 N N . LEU B 1 34 ? 12.281 5.875 14.227 1 98.69 34 LEU B N 1
ATOM 2065 C CA . LEU B 1 34 ? 12.18 6.008 12.773 1 98.69 34 LEU B CA 1
ATOM 2066 C C . LEU B 1 34 ? 12.961 4.895 12.07 1 98.69 34 LEU B C 1
ATOM 2068 O O . LEU B 1 34 ? 12.453 4.266 11.148 1 98.69 34 LEU B O 1
ATOM 2072 N N . GLU B 1 35 ? 14.141 4.656 12.547 1 98.62 35 GLU B N 1
ATOM 2073 C CA . GLU B 1 35 ? 15.008 3.678 11.898 1 98.62 35 GLU B CA 1
ATOM 2074 C C . GLU B 1 35 ? 14.43 2.27 12.016 1 98.62 35 GLU B C 1
ATOM 2076 O O . GLU B 1 35 ? 14.508 1.484 11.062 1 98.62 35 GLU B O 1
ATOM 2081 N N . LYS B 1 36 ? 13.898 1.96 13.164 1 98.06 36 LYS B N 1
ATOM 2082 C CA . LYS B 1 36 ? 13.258 0.659 13.344 1 98.06 36 LYS B CA 1
ATOM 2083 C C . LYS B 1 36 ? 12.078 0.491 12.383 1 98.06 36 LYS B C 1
ATOM 2085 O O . LYS B 1 36 ? 11.914 -0.569 11.781 1 98.06 36 LYS B O 1
ATOM 2090 N N . ALA B 1 37 ? 11.297 1.518 12.305 1 98.75 37 ALA B N 1
ATOM 2091 C CA . ALA B 1 37 ? 10.156 1.473 11.398 1 98.75 37 ALA B CA 1
ATOM 2092 C C . ALA B 1 37 ? 10.609 1.342 9.953 1 98.75 37 ALA B C 1
ATOM 2094 O O . ALA B 1 37 ? 10.023 0.582 9.18 1 98.75 37 ALA B O 1
ATOM 2095 N N . LEU B 1 38 ? 11.641 2.076 9.594 1 98.88 38 LEU B N 1
ATOM 2096 C CA . LEU B 1 38 ? 12.172 2.035 8.234 1 98.88 38 LEU B CA 1
ATOM 2097 C C . LEU B 1 38 ? 12.75 0.66 7.918 1 98.88 38 LEU B C 1
ATOM 2099 O O . LEU B 1 38 ? 12.586 0.156 6.805 1 98.88 38 LEU B O 1
ATOM 2103 N N . SER B 1 39 ? 13.414 0.099 8.875 1 98.5 39 SER B N 1
ATOM 2104 C CA . SER B 1 39 ? 13.961 -1.241 8.688 1 98.5 39 SER B CA 1
ATOM 2105 C C . SER B 1 39 ? 12.859 -2.256 8.414 1 98.5 39 SER B C 1
ATOM 2107 O O . SER B 1 39 ? 13 -3.119 7.543 1 98.5 39 SER B O 1
ATOM 2109 N N . LEU B 1 40 ? 11.781 -2.168 9.109 1 98.25 40 LEU B N 1
ATOM 2110 C CA . LEU B 1 40 ? 10.648 -3.057 8.891 1 98.25 40 LEU B CA 1
ATOM 2111 C C . LEU B 1 40 ? 10 -2.783 7.531 1 98.25 40 LEU B C 1
ATOM 2113 O O . LEU B 1 40 ? 9.688 -3.717 6.789 1 98.25 40 LEU B O 1
ATOM 2117 N N . ALA B 1 41 ? 9.82 -1.495 7.211 1 98.69 41 ALA B N 1
ATOM 2118 C CA . ALA B 1 41 ? 9.188 -1.114 5.945 1 98.69 41 ALA B CA 1
ATOM 2119 C C . ALA B 1 41 ? 10.016 -1.593 4.758 1 98.69 41 ALA B C 1
ATOM 2121 O O . ALA B 1 41 ? 9.469 -1.908 3.697 1 98.69 41 ALA B O 1
ATOM 2122 N N . GLN B 1 42 ? 11.289 -1.714 4.949 1 98.12 42 GLN B N 1
ATOM 2123 C CA . GLN B 1 42 ? 12.18 -2.121 3.871 1 98.12 42 GLN B CA 1
ATOM 2124 C C . GLN B 1 42 ? 11.93 -3.568 3.459 1 98.12 42 GLN B C 1
ATOM 2126 O O . GLN B 1 42 ? 12.367 -4.004 2.393 1 98.12 42 GLN B O 1
ATOM 2131 N N . ARG B 1 43 ? 11.227 -4.301 4.223 1 97.62 43 ARG B N 1
ATOM 2132 C CA . ARG B 1 43 ? 10.922 -5.699 3.932 1 97.62 43 ARG B CA 1
ATOM 2133 C C . ARG B 1 43 ? 9.688 -5.816 3.043 1 97.62 43 ARG B C 1
ATOM 2135 O O . ARG B 1 43 ? 9.242 -6.926 2.732 1 97.62 43 ARG B O 1
ATOM 2142 N N . THR B 1 44 ? 9.227 -4.711 2.592 1 98 44 THR B N 1
ATOM 2143 C CA . THR B 1 44 ? 8.023 -4.641 1.77 1 98 44 THR B CA 1
ATOM 2144 C C . THR B 1 44 ? 8.242 -5.344 0.432 1 98 44 THR B C 1
ATOM 2146 O O . THR B 1 44 ? 9.305 -5.211 -0.178 1 98 44 THR B O 1
ATOM 2149 N N . ALA B 1 45 ? 7.215 -6.09 -0.024 1 97.12 45 ALA B N 1
ATOM 2150 C CA . ALA B 1 45 ? 7.258 -6.727 -1.338 1 97.12 45 ALA B CA 1
ATOM 2151 C C . ALA B 1 45 ? 7.293 -5.684 -2.451 1 97.12 45 ALA B C 1
ATOM 2153 O O . ALA B 1 45 ? 6.746 -4.59 -2.305 1 97.12 45 ALA B O 1
ATOM 2154 N N . SER B 1 46 ? 7.941 -5.996 -3.523 1 96.69 46 SER B N 1
ATOM 2155 C CA . SER B 1 46 ? 7.938 -5.176 -4.73 1 96.69 46 SER B CA 1
ATOM 2156 C C . SER B 1 46 ? 8.203 -6.02 -5.973 1 96.69 46 SER B C 1
ATOM 2158 O O . SER B 1 46 ? 8.727 -7.133 -5.875 1 96.69 46 SER B O 1
ATOM 2160 N N . ASN B 1 47 ? 7.723 -5.488 -7.098 1 93.62 47 ASN B N 1
ATOM 2161 C CA . ASN B 1 47 ? 7.93 -6.176 -8.367 1 93.62 47 ASN B CA 1
ATOM 2162 C C . ASN B 1 47 ? 9.406 -6.484 -8.602 1 93.62 47 ASN B C 1
ATOM 2164 O O . ASN B 1 47 ? 10.234 -5.574 -8.664 1 93.62 47 ASN B O 1
ATOM 2168 N N . ASN B 1 48 ? 9.75 -7.812 -8.695 1 90.5 48 ASN B N 1
ATOM 2169 C CA . ASN B 1 48 ? 11.117 -8.25 -8.945 1 90.5 48 ASN B CA 1
ATOM 2170 C C . ASN B 1 48 ? 12.086 -7.68 -7.914 1 90.5 48 ASN B C 1
ATOM 2172 O O . ASN B 1 48 ? 13.234 -7.367 -8.242 1 90.5 48 ASN B O 1
ATOM 2176 N N . ASN B 1 49 ? 11.547 -7.383 -6.723 1 94.38 49 ASN B N 1
ATOM 2177 C CA . ASN B 1 49 ? 12.352 -6.848 -5.629 1 94.38 49 ASN B CA 1
ATOM 2178 C C . ASN B 1 49 ? 13.016 -5.523 -6.016 1 94.38 49 ASN B C 1
ATOM 2180 O O . ASN B 1 49 ? 14.117 -5.223 -5.562 1 94.38 49 ASN B O 1
ATOM 2184 N N . LEU B 1 50 ? 12.273 -4.73 -6.777 1 94.56 50 LEU B N 1
ATOM 2185 C CA . LEU B 1 50 ? 12.812 -3.479 -7.301 1 94.56 50 LEU B CA 1
ATOM 2186 C C . LEU B 1 50 ? 12.984 -2.453 -6.184 1 94.56 50 LEU B C 1
ATOM 2188 O O . LEU B 1 50 ? 13.812 -1.551 -6.285 1 94.56 50 LEU B O 1
ATOM 2192 N N . GLN B 1 51 ? 12.242 -2.535 -5.125 1 96.62 51 GLN B N 1
ATOM 2193 C CA . GLN B 1 51 ? 12.297 -1.605 -4.004 1 96.62 51 GLN B CA 1
ATOM 2194 C C . GLN B 1 51 ? 12.234 -0.159 -4.484 1 96.62 51 GLN B C 1
ATOM 2196 O O . GLN B 1 51 ? 13.148 0.627 -4.23 1 96.62 51 GLN B O 1
ATOM 2201 N N . PRO B 1 52 ? 11.062 0.174 -5.133 1 97.56 52 PRO B N 1
ATOM 2202 C CA . PRO B 1 52 ? 10.977 1.431 -5.879 1 97.56 52 PRO B CA 1
ATOM 2203 C C . PRO B 1 52 ? 10.789 2.645 -4.973 1 97.56 52 PRO B C 1
ATOM 2205 O O . PRO B 1 52 ? 10.898 3.785 -5.426 1 97.56 52 PRO B O 1
ATOM 2208 N N . TRP B 1 53 ? 10.516 2.521 -3.725 1 98.56 53 TRP B N 1
ATOM 2209 C CA . TRP B 1 53 ? 10.195 3.625 -2.824 1 98.56 53 TRP B CA 1
ATOM 2210 C C . TRP B 1 53 ? 11.438 4.445 -2.502 1 98.56 53 TRP B C 1
ATOM 2212 O O . TRP B 1 53 ? 12.523 3.887 -2.305 1 98.56 53 TRP B O 1
ATOM 2222 N N . ARG B 1 54 ? 11.258 5.742 -2.535 1 98.69 54 ARG B N 1
ATOM 2223 C CA . ARG B 1 54 ? 12.211 6.73 -2.037 1 98.69 54 ARG B CA 1
ATOM 2224 C C . ARG B 1 54 ? 11.531 7.719 -1.094 1 98.69 54 ARG B C 1
ATOM 2226 O O . ARG B 1 54 ? 10.352 8.047 -1.274 1 98.69 54 ARG B O 1
ATOM 2233 N N . ALA B 1 55 ? 12.336 8.172 -0.114 1 98.88 55 ALA B N 1
ATOM 2234 C CA . ALA B 1 55 ? 11.75 9.172 0.782 1 98.88 55 ALA B CA 1
ATOM 2235 C C . ALA B 1 55 ? 12.828 10.047 1.408 1 98.88 55 ALA B C 1
ATOM 2237 O O . ALA B 1 55 ? 13.977 9.617 1.567 1 98.88 55 ALA B O 1
ATOM 2238 N N . ILE B 1 56 ? 12.477 11.227 1.685 1 98.88 56 ILE B N 1
ATOM 2239 C CA . ILE B 1 56 ? 13.242 12.117 2.551 1 98.88 56 ILE B CA 1
ATOM 2240 C C . ILE B 1 56 ? 12.406 12.469 3.783 1 98.88 56 ILE B C 1
ATOM 2242 O O . ILE B 1 56 ? 11.312 13.023 3.662 1 98.88 56 ILE B O 1
ATOM 2246 N N . ILE B 1 57 ? 12.922 12.102 4.918 1 98.94 57 ILE B N 1
ATOM 2247 C CA . ILE B 1 57 ? 12.289 12.469 6.176 1 98.94 57 ILE B CA 1
ATOM 2248 C C . ILE B 1 57 ? 12.961 13.711 6.75 1 98.94 57 ILE B C 1
ATOM 2250 O O . ILE B 1 57 ? 14.156 13.695 7.055 1 98.94 57 ILE B O 1
ATOM 2254 N N . LEU B 1 58 ? 12.156 14.734 6.844 1 98.81 58 LEU B N 1
ATOM 2255 C CA . LEU B 1 58 ? 12.656 16 7.355 1 98.81 58 LEU B CA 1
ATOM 2256 C C . LEU B 1 58 ? 12.273 16.188 8.82 1 98.81 58 LEU B C 1
ATOM 2258 O O . LEU B 1 58 ? 11.164 15.836 9.227 1 98.81 58 LEU B O 1
ATOM 2262 N N . THR B 1 59 ? 13.211 16.766 9.602 1 98.38 59 THR B N 1
ATOM 2263 C CA . THR B 1 59 ? 13.008 17.094 11.008 1 98.38 59 THR B CA 1
ATOM 2264 C C . THR B 1 59 ? 13.656 18.438 11.336 1 98.38 59 THR B C 1
ATOM 2266 O O . THR B 1 59 ? 14.398 19 10.523 1 98.38 59 THR B O 1
ATOM 2269 N N . GLY B 1 60 ? 13.289 19.016 12.461 1 97.5 60 GLY B N 1
ATOM 2270 C CA . GLY B 1 60 ? 13.945 20.219 12.969 1 97.5 60 GLY B CA 1
ATOM 2271 C C . GLY B 1 60 ? 13.891 21.375 12 1 97.5 60 GLY B C 1
ATOM 2272 O O . GLY B 1 60 ? 12.82 21.703 11.477 1 97.5 60 GLY B O 1
ATOM 2273 N N . GLU B 1 61 ? 15.031 21.969 11.781 1 97.81 61 GLU B N 1
ATOM 2274 C CA . GLU B 1 61 ? 15.109 23.203 11.008 1 97.81 61 GLU B CA 1
ATOM 2275 C C . GLU B 1 61 ? 14.75 22.969 9.547 1 97.81 61 GLU B C 1
ATOM 2277 O O . GLU B 1 61 ? 14.156 23.828 8.898 1 97.81 61 GLU B O 1
ATOM 2282 N N . LYS B 1 62 ? 15.133 21.844 9.039 1 98.12 62 LYS B N 1
ATOM 2283 C CA . LYS B 1 62 ? 14.844 21.531 7.645 1 98.12 62 LYS B CA 1
ATOM 2284 C C . LYS B 1 62 ? 13.336 21.422 7.414 1 98.12 62 LYS B C 1
ATOM 2286 O O . LYS B 1 62 ? 12.82 21.875 6.391 1 98.12 62 LYS B O 1
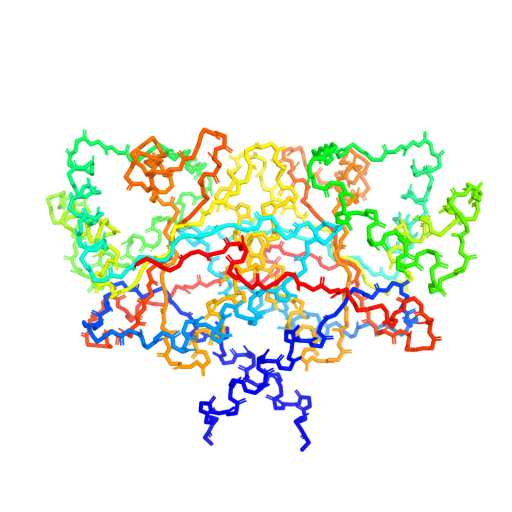ATOM 2291 N N . LEU B 1 63 ? 12.719 20.797 8.359 1 98.5 63 LEU B N 1
ATOM 2292 C CA . LEU B 1 63 ? 11.266 20.703 8.258 1 98.5 63 LEU B CA 1
ATOM 2293 C C . LEU B 1 63 ? 10.617 22.078 8.398 1 98.5 63 LEU B C 1
ATOM 2295 O O . LEU B 1 63 ? 9.688 22.406 7.656 1 98.5 63 LEU B O 1
ATOM 2299 N N . GLU B 1 64 ? 11.094 22.859 9.305 1 97.81 64 GLU B N 1
ATOM 2300 C CA . GLU B 1 64 ? 10.562 24.203 9.5 1 97.81 64 GLU B CA 1
ATOM 2301 C C . GLU B 1 64 ? 10.703 25.031 8.234 1 97.81 64 GLU B C 1
ATOM 2303 O O . GLU B 1 64 ? 9.789 25.781 7.875 1 97.81 64 GLU B O 1
ATOM 2308 N N . SER B 1 65 ? 11.828 24.90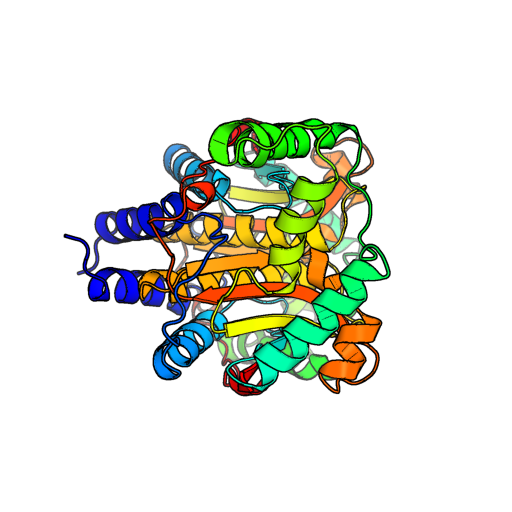6 7.621 1 98.06 65 SER B N 1
ATOM 2309 C CA . SER B 1 65 ? 12.055 25.625 6.371 1 98.06 65 SER B CA 1
ATOM 2310 C C . SER B 1 65 ? 11.07 25.188 5.293 1 98.06 65 SER B C 1
ATOM 2312 O O . SER B 1 65 ? 10.516 26.031 4.578 1 98.06 65 SER B O 1
ATOM 2314 N N . LEU B 1 66 ? 10.875 23.891 5.156 1 98.31 66 LEU B N 1
ATOM 2315 C CA . LEU B 1 66 ? 9.93 23.391 4.164 1 98.31 66 LEU B CA 1
ATOM 2316 C C . LEU B 1 66 ? 8.516 23.875 4.473 1 98.31 66 LEU B C 1
ATOM 2318 O O . LEU B 1 66 ? 7.766 24.25 3.568 1 98.31 66 LEU B O 1
ATOM 2322 N N . ASN B 1 67 ? 8.148 23.844 5.766 1 97.88 67 ASN B N 1
ATOM 2323 C CA . ASN B 1 67 ? 6.836 24.344 6.18 1 97.88 67 ASN B CA 1
ATOM 2324 C C . ASN B 1 67 ? 6.582 25.75 5.664 1 97.88 67 ASN B C 1
ATOM 2326 O O . ASN B 1 67 ? 5.512 26.047 5.121 1 97.88 67 ASN B O 1
ATOM 2330 N N . LYS B 1 68 ? 7.547 26.578 5.82 1 97.44 68 LYS B N 1
ATOM 2331 C CA . LYS B 1 68 ? 7.41 27.984 5.41 1 97.44 68 LYS B CA 1
ATOM 2332 C C . LYS B 1 68 ? 7.207 28.094 3.9 1 97.44 68 LYS B C 1
ATOM 2334 O O . LYS B 1 68 ? 6.336 28.828 3.439 1 97.44 68 LYS B O 1
ATOM 2339 N N . VAL B 1 69 ? 7.977 27.344 3.191 1 97.38 69 VAL B N 1
ATOM 2340 C CA . VAL B 1 69 ? 7.93 27.406 1.734 1 97.38 69 VAL B CA 1
ATOM 2341 C C . VAL B 1 69 ? 6.59 26.844 1.242 1 97.38 69 VAL B C 1
ATOM 2343 O O . VAL B 1 69 ? 5.977 27.422 0.335 1 97.38 69 VAL B O 1
ATOM 2346 N N . MET B 1 70 ? 6.18 25.75 1.822 1 97.06 70 MET B N 1
ATOM 2347 C CA . MET B 1 70 ? 4.918 25.125 1.422 1 97.06 70 MET B CA 1
ATOM 2348 C C . MET B 1 70 ? 3.738 26.031 1.731 1 97.06 70 MET B C 1
ATOM 2350 O O . MET B 1 70 ? 2.791 26.125 0.947 1 97.06 70 MET B O 1
ATOM 2354 N N . LEU B 1 71 ? 3.783 26.672 2.848 1 95.5 71 LEU B N 1
ATOM 2355 C CA . LEU B 1 71 ? 2.725 27.609 3.223 1 95.5 71 LEU B CA 1
ATOM 2356 C C . LEU B 1 71 ? 2.65 28.766 2.238 1 95.5 71 LEU B C 1
ATOM 2358 O O . LEU B 1 71 ? 1.558 29.203 1.857 1 95.5 71 LEU B O 1
ATOM 2362 N N . SER B 1 72 ? 3.777 29.266 1.888 1 95.94 72 SER B N 1
ATOM 2363 C CA . SER B 1 72 ? 3.824 30.328 0.899 1 95.94 72 SER B CA 1
ATOM 2364 C C . SER B 1 72 ? 3.248 29.875 -0.438 1 95.94 72 SER B C 1
ATOM 2366 O O . SER B 1 72 ? 2.51 30.625 -1.087 1 95.94 72 SER B O 1
ATOM 2368 N N . ALA B 1 73 ? 3.602 28.688 -0.839 1 95.19 73 ALA B N 1
ATOM 2369 C CA . ALA B 1 73 ? 3.088 28.141 -2.09 1 95.19 73 ALA B CA 1
ATOM 2370 C C . ALA B 1 73 ? 1.568 28 -2.049 1 95.19 73 ALA B C 1
ATOM 2372 O O . ALA B 1 73 ? 0.887 28.297 -3.035 1 95.19 73 ALA B O 1
ATOM 2373 N N . TRP B 1 74 ? 1.104 27.562 -0.902 1 92.5 74 TRP B N 1
ATOM 2374 C CA . TRP B 1 74 ? -0.336 27.422 -0.703 1 92.5 74 TRP B CA 1
ATOM 2375 C C . TRP B 1 74 ? -1.034 28.766 -0.867 1 92.5 74 TRP B C 1
ATOM 2377 O O . TRP B 1 74 ? -2.098 28.859 -1.485 1 92.5 74 TRP B O 1
ATOM 2387 N N . ASP B 1 75 ? -0.451 29.766 -0.383 1 91.69 75 ASP B N 1
ATOM 2388 C CA . ASP B 1 75 ? -1.005 31.109 -0.478 1 91.69 75 ASP B CA 1
ATOM 2389 C C . ASP B 1 75 ? -1.029 31.594 -1.926 1 91.69 75 ASP B C 1
ATOM 2391 O O . ASP B 1 75 ? -1.872 32.406 -2.299 1 91.69 75 ASP B O 1
ATOM 2395 N N . GLU B 1 76 ? -0.146 31.078 -2.727 1 91.69 76 GLU B N 1
ATOM 2396 C CA . GLU B 1 76 ? -0.001 31.531 -4.102 1 91.69 76 GLU B CA 1
ATOM 2397 C C . GLU B 1 76 ? -0.912 30.75 -5.047 1 91.69 76 GLU B C 1
ATOM 2399 O O . GLU B 1 76 ? -1.263 31.25 -6.121 1 91.69 76 GLU B O 1
ATOM 2404 N N . GLY B 1 77 ? -1.157 29.5 -4.645 1 89.75 77 GLY B N 1
ATOM 2405 C CA . GLY B 1 77 ? -1.997 28.734 -5.551 1 89.75 77 GLY B CA 1
ATOM 2406 C C . GLY B 1 77 ? -2.199 27.297 -5.098 1 89.75 77 GLY B C 1
ATOM 2407 O O . GLY B 1 77 ? -1.404 26.766 -4.32 1 89.75 77 GLY B O 1
ATOM 2408 N N . TRP B 1 78 ? -3.197 26.641 -5.727 1 89.12 78 TRP B N 1
ATOM 2409 C CA . TRP B 1 78 ? -3.592 25.281 -5.387 1 89.12 78 TRP B CA 1
ATOM 2410 C C . TRP B 1 78 ? -2.586 24.266 -5.93 1 89.12 78 TRP B C 1
ATOM 2412 O O . TRP B 1 78 ? -2.016 24.469 -7.004 1 89.12 78 TRP B O 1
ATOM 2422 N N . PRO B 1 79 ? -2.379 23.172 -5.16 1 92.31 79 PRO B N 1
ATOM 2423 C CA . PRO B 1 79 ? -1.54 22.094 -5.699 1 92.31 79 PRO B CA 1
ATOM 2424 C C . PRO B 1 79 ? -2.117 21.469 -6.969 1 92.31 79 PRO B C 1
ATOM 2426 O O . PRO B 1 79 ? -3.338 21.422 -7.141 1 92.31 79 PRO B O 1
ATOM 2429 N N . ASP B 1 80 ? -1.221 21.031 -7.816 1 93.5 80 ASP B N 1
ATOM 2430 C CA . ASP B 1 80 ? -1.615 20.422 -9.078 1 93.5 80 ASP B CA 1
ATOM 2431 C C . ASP B 1 80 ? -1.942 18.938 -8.891 1 93.5 80 ASP B C 1
ATOM 2433 O O . ASP B 1 80 ? -1.112 18.078 -9.18 1 93.5 80 ASP B O 1
ATOM 2437 N N . ILE B 1 81 ? -3.096 18.609 -8.43 1 93.25 81 ILE B N 1
ATOM 2438 C CA . ILE B 1 81 ? -3.629 17.266 -8.25 1 93.25 81 ILE B CA 1
ATOM 2439 C C . ILE B 1 81 ? -4.914 17.109 -9.055 1 93.25 81 ILE B C 1
ATOM 2441 O O . ILE B 1 81 ? -5.758 18 -9.07 1 93.25 81 ILE B O 1
ATOM 2445 N N . PRO B 1 82 ? -5.082 15.977 -9.75 1 93.5 82 PRO B N 1
ATOM 2446 C CA . PRO B 1 82 ? -6.293 15.789 -10.547 1 93.5 82 PRO B CA 1
ATOM 2447 C C . PRO B 1 82 ? -7.57 15.883 -9.719 1 93.5 82 PRO B C 1
ATOM 2449 O O . PRO B 1 82 ? -7.586 15.461 -8.555 1 93.5 82 PRO B O 1
ATOM 2452 N N . GLU B 1 83 ? -8.555 16.312 -10.328 1 91.5 83 GLU B N 1
ATOM 2453 C CA . GLU B 1 83 ? -9.852 16.406 -9.672 1 91.5 83 GLU B CA 1
ATOM 2454 C C . GLU B 1 83 ? -10.461 15.023 -9.445 1 91.5 83 GLU B C 1
ATOM 2456 O O . GLU B 1 83 ? -10.242 14.109 -10.234 1 91.5 83 GLU B O 1
ATOM 2461 N N . THR B 1 84 ? -11.219 14.969 -8.383 1 92.31 84 THR B N 1
ATOM 2462 C CA . THR B 1 84 ? -11.977 13.758 -8.109 1 92.31 84 THR B CA 1
ATOM 2463 C C . THR B 1 84 ? -13.211 13.672 -9 1 92.31 84 THR B C 1
ATOM 2465 O O . THR B 1 84 ? -13.961 14.641 -9.125 1 92.31 84 THR B O 1
ATOM 2468 N N . PRO B 1 85 ? -13.422 12.539 -9.617 1 94.62 85 PRO B N 1
ATOM 2469 C CA . PRO B 1 85 ? -14.641 12.406 -10.43 1 94.62 85 PRO B CA 1
ATOM 2470 C C . PRO B 1 85 ? -15.914 12.664 -9.633 1 94.62 85 PRO B C 1
ATOM 2472 O O . PRO B 1 85 ? -15.969 12.367 -8.43 1 94.62 85 PRO B O 1
ATOM 2475 N N . ALA B 1 86 ? -16.938 13.102 -10.305 1 94.25 86 ALA B N 1
ATOM 2476 C CA . ALA B 1 86 ? -18.172 13.578 -9.688 1 94.25 86 ALA B CA 1
ATOM 2477 C C . ALA B 1 86 ? -18.828 12.484 -8.852 1 94.25 86 ALA B C 1
ATOM 2479 O O . ALA B 1 86 ? -19.391 12.75 -7.781 1 94.25 86 ALA B O 1
ATOM 2480 N N . ASP B 1 87 ? -18.797 11.312 -9.352 1 92.06 87 ASP B N 1
ATOM 2481 C CA . ASP B 1 87 ? -19.531 10.234 -8.688 1 92.06 87 ASP B CA 1
ATOM 2482 C C . ASP B 1 87 ? -18.812 9.797 -7.414 1 92.06 87 ASP B C 1
ATOM 2484 O O . ASP B 1 87 ? -19.344 9.008 -6.633 1 92.06 87 ASP B O 1
ATOM 2488 N N . TYR B 1 88 ? -17.578 10.352 -7.145 1 92.81 88 TYR B N 1
ATOM 2489 C CA . TYR B 1 88 ? -16.875 10.086 -5.898 1 92.81 88 TYR B CA 1
ATOM 2490 C C . TYR B 1 88 ? -16.969 11.281 -4.949 1 92.81 88 TYR B C 1
ATOM 2492 O O . TYR B 1 88 ? -16.484 11.219 -3.82 1 92.81 88 TYR B O 1
ATOM 2500 N N . MET B 1 89 ? -17.625 12.32 -5.324 1 91.38 89 MET B N 1
ATOM 2501 C CA . MET B 1 89 ? -17.641 13.578 -4.578 1 91.38 89 MET B CA 1
ATOM 2502 C C . MET B 1 89 ? -18.406 13.43 -3.27 1 91.38 89 MET B C 1
ATOM 2504 O O . MET B 1 89 ? -18.125 14.133 -2.297 1 91.38 89 MET B O 1
ATOM 2508 N N . HIS B 1 90 ? -19.281 12.453 -3.225 1 90.81 90 HIS B N 1
ATOM 2509 C CA . HIS B 1 90 ? -20.047 12.266 -1.999 1 90.81 90 HIS B CA 1
ATOM 2510 C C . HIS B 1 90 ? -19.141 11.875 -0.837 1 90.81 90 HIS B C 1
ATOM 2512 O O . HIS B 1 90 ? -19.391 12.25 0.309 1 90.81 90 HIS B O 1
ATOM 2518 N N . HIS B 1 91 ? -18.094 11.188 -1.095 1 87.88 91 HIS B N 1
ATOM 2519 C CA . HIS B 1 91 ? -17.141 10.812 -0.063 1 87.88 91 HIS B CA 1
ATOM 2520 C C . HIS B 1 91 ? -16.453 12.047 0.517 1 87.88 91 HIS B C 1
ATOM 2522 O O . HIS B 1 91 ? -16.344 12.188 1.738 1 87.88 91 HIS B O 1
ATOM 2528 N N . LYS B 1 92 ? -16.047 12.922 -0.41 1 87.06 92 LYS B N 1
ATOM 2529 C CA . LYS B 1 92 ? -15.406 14.164 0.003 1 87.06 92 LYS B CA 1
ATOM 2530 C C . LYS B 1 92 ? -16.359 15.047 0.797 1 87.06 92 LYS B C 1
ATOM 2532 O O . LYS B 1 92 ? -15.977 15.648 1.801 1 87.06 92 LYS B O 1
ATOM 2537 N N . GLU B 1 93 ? -17.562 15.148 0.331 1 90.38 93 GLU B N 1
ATOM 2538 C CA . GLU B 1 93 ? -18.562 15.961 0.997 1 90.38 93 GLU B CA 1
ATOM 2539 C C . GLU B 1 93 ? -18.859 15.438 2.4 1 90.38 93 GLU B C 1
ATOM 2541 O O . GLU B 1 93 ? -19 16.219 3.344 1 90.38 93 GLU B O 1
ATOM 2546 N N . ASN B 1 94 ? -18.938 14.133 2.475 1 91.44 94 ASN B N 1
ATOM 2547 C CA . ASN B 1 94 ? -19.141 13.523 3.785 1 91.44 94 ASN B CA 1
ATOM 2548 C C . ASN B 1 94 ? -17.984 13.812 4.727 1 91.44 94 ASN B C 1
ATOM 2550 O O . ASN B 1 94 ? -18.188 14.164 5.887 1 91.44 94 ASN B O 1
ATOM 2554 N N . PHE B 1 95 ? -16.859 13.695 4.188 1 90.81 95 PHE B N 1
ATOM 2555 C CA . PHE B 1 95 ? -15.664 13.992 4.953 1 90.81 95 PHE B CA 1
ATOM 2556 C C . PHE B 1 95 ? -15.664 15.438 5.426 1 90.81 95 PHE B C 1
ATOM 2558 O O . PHE B 1 95 ? -15.438 15.719 6.605 1 90.81 95 PHE B O 1
ATOM 2565 N N . ASP B 1 96 ? -15.938 16.344 4.551 1 90.88 96 ASP B N 1
ATOM 2566 C CA . ASP B 1 96 ? -15.961 17.766 4.852 1 90.88 96 ASP B CA 1
ATOM 2567 C C . ASP B 1 96 ? -17 18.078 5.926 1 90.88 96 ASP B C 1
ATOM 2569 O O . ASP B 1 96 ? -16.719 18.859 6.852 1 90.88 96 ASP B O 1
ATOM 2573 N N . THR B 1 97 ? -18.109 17.5 5.777 1 93.62 97 THR B N 1
ATOM 2574 C CA . THR B 1 97 ? -19.188 17.734 6.727 1 93.62 97 THR B CA 1
ATOM 2575 C C . THR B 1 97 ? -18.797 17.25 8.117 1 93.62 97 THR B C 1
ATOM 2577 O O . THR B 1 97 ? -19 17.969 9.109 1 93.62 97 THR B O 1
ATOM 2580 N N . GLU B 1 98 ? -18.203 16.109 8.156 1 94.75 98 GLU B N 1
ATOM 2581 C CA . GLU B 1 98 ? -17.859 15.516 9.445 1 94.75 98 GLU B CA 1
ATOM 2582 C C . GLU B 1 98 ? -16.703 16.266 10.117 1 94.75 98 GLU B C 1
ATOM 2584 O O . GLU B 1 98 ? -16.781 16.594 11.305 1 94.75 98 GLU B O 1
ATOM 2589 N N . LEU B 1 99 ? -15.672 16.562 9.383 1 93.56 99 LEU B N 1
ATOM 2590 C CA . LEU B 1 99 ? -14.492 17.203 9.961 1 93.56 99 LEU B CA 1
ATOM 2591 C C . LEU B 1 99 ? -14.727 18.688 10.18 1 93.56 99 LEU B C 1
ATOM 2593 O O . LEU B 1 99 ? -14.711 19.172 11.312 1 93.56 99 LEU B O 1
ATOM 2597 N N . TYR B 1 100 ? -15.062 19.422 9.156 1 92.56 100 TYR B N 1
ATOM 2598 C CA . TYR B 1 100 ? -15.148 20.875 9.219 1 92.56 100 TYR B CA 1
ATOM 2599 C C . TYR B 1 100 ? -16.484 21.312 9.828 1 92.56 100 TYR B C 1
ATOM 2601 O O . TYR B 1 100 ? -16.516 22.172 10.711 1 92.56 100 TYR B O 1
ATOM 2609 N N . GLY B 1 101 ? -17.531 20.719 9.344 1 92.81 101 GLY B N 1
ATOM 2610 C CA . GLY B 1 101 ? -18.844 21.125 9.828 1 92.81 101 GLY B CA 1
ATOM 2611 C C . GLY B 1 101 ? -19.094 20.734 11.266 1 92.81 101 GLY B C 1
ATOM 2612 O O . GLY B 1 101 ? -19.266 21.594 12.133 1 92.81 101 GLY B O 1
ATOM 2613 N N . LYS B 1 102 ? -19 19.516 11.539 1 94.19 102 LYS B N 1
ATOM 2614 C CA . LYS B 1 102 ? -19.438 19 12.836 1 94.19 102 LYS B CA 1
ATOM 2615 C C . LYS B 1 102 ? -18.344 19.141 13.883 1 94.19 102 LYS B C 1
ATOM 2617 O O . LYS B 1 102 ? -18.547 19.75 14.93 1 94.19 102 LYS B O 1
ATOM 2622 N N . LEU B 1 103 ? -17.188 18.703 13.609 1 94.81 103 LEU B N 1
ATOM 2623 C CA . LEU B 1 103 ? -16.156 18.656 14.641 1 94.81 103 LEU B CA 1
ATOM 2624 C C . LEU B 1 103 ? -15.531 20.031 14.852 1 94.81 103 LEU B C 1
ATOM 2626 O O . LEU B 1 103 ? -15.289 20.438 15.992 1 94.81 103 LEU B O 1
ATOM 2630 N N . LEU B 1 104 ? -15.281 20.719 13.758 1 94.62 104 LEU B N 1
ATOM 2631 C CA . LEU B 1 104 ? -14.547 21.969 13.883 1 94.62 104 LEU B CA 1
ATOM 2632 C C . LEU B 1 104 ? -15.5 23.172 13.891 1 94.62 104 LEU B C 1
ATOM 2634 O O . LEU B 1 104 ? -15.094 24.297 14.188 1 94.62 104 LEU B O 1
ATOM 2638 N N . GLY B 1 105 ? -16.75 22.938 13.461 1 94.5 105 GLY B N 1
ATOM 2639 C CA . GLY B 1 105 ? -17.75 24 13.5 1 94.5 105 GLY B CA 1
ATOM 2640 C C . GLY B 1 105 ? -17.5 25.078 12.469 1 94.5 105 GLY B C 1
ATOM 2641 O O . GLY B 1 105 ? -17.734 26.266 12.742 1 94.5 105 GLY B O 1
ATOM 2642 N N . ILE B 1 106 ? -16.984 24.688 11.344 1 93.19 106 ILE B N 1
ATOM 2643 C CA . ILE B 1 106 ? -16.703 25.625 10.273 1 93.19 106 ILE B CA 1
ATOM 2644 C C . ILE B 1 106 ? -17.766 25.516 9.188 1 93.19 106 ILE B C 1
ATOM 2646 O O . ILE B 1 106 ? -17.875 24.484 8.531 1 93.19 106 ILE B O 1
ATOM 2650 N N . GLY B 1 107 ? -18.453 26.547 9.016 1 88.69 107 GLY B N 1
ATOM 2651 C CA . GLY B 1 107 ? -19.5 26.562 8.016 1 88.69 107 GLY B CA 1
ATOM 2652 C C . GLY B 1 107 ? -18.984 26.453 6.598 1 88.69 107 GLY B C 1
ATOM 2653 O O . GLY B 1 107 ? -17.844 26.844 6.316 1 88.69 107 GLY B O 1
ATOM 2654 N N . ARG B 1 108 ? -19.781 26 5.734 1 87 108 ARG B N 1
ATOM 2655 C CA . ARG B 1 108 ? -19.406 25.812 4.336 1 87 108 ARG B CA 1
ATOM 2656 C C . ARG B 1 108 ? -19.078 27.141 3.67 1 87 108 ARG B C 1
ATOM 2658 O O . ARG B 1 108 ? -18.25 27.203 2.758 1 87 108 ARG B O 1
ATOM 2665 N N . ASP B 1 109 ? -19.625 28.156 4.207 1 89.75 109 ASP B N 1
ATOM 2666 C CA . ASP B 1 109 ? -19.469 29.469 3.576 1 89.75 109 ASP B CA 1
ATOM 2667 C C . ASP B 1 109 ? -18.391 30.281 4.281 1 89.75 109 ASP B C 1
ATOM 2669 O O . ASP B 1 109 ? -18.094 31.406 3.871 1 89.75 109 ASP B O 1
ATOM 2673 N N . ASP B 1 110 ? -17.828 29.703 5.227 1 91.44 110 ASP B N 1
ATOM 2674 C CA . ASP B 1 110 ? -16.734 30.391 5.922 1 91.44 110 ASP B CA 1
ATOM 2675 C C . ASP B 1 110 ? -15.398 30.141 5.242 1 91.44 110 ASP B C 1
ATOM 2677 O O . ASP B 1 110 ? -14.555 29.422 5.77 1 91.44 110 ASP B O 1
ATOM 2681 N N . HIS B 1 111 ? -15.195 30.797 4.203 1 87.94 111 HIS B N 1
ATOM 2682 C CA . HIS B 1 111 ? -14.055 30.562 3.33 1 87.94 111 HIS B CA 1
ATOM 2683 C C . HIS B 1 111 ? -12.742 30.906 4.035 1 87.94 111 HIS B C 1
ATOM 2685 O O . HIS B 1 111 ? -11.727 30.234 3.826 1 87.94 111 HIS B O 1
ATOM 2691 N N . GLU B 1 112 ? -12.766 31.891 4.805 1 89.38 112 GLU B N 1
ATOM 2692 C CA . GLU B 1 112 ? -11.555 32.312 5.508 1 89.38 112 GLU B CA 1
ATOM 2693 C C . GLU B 1 112 ? -11.109 31.25 6.516 1 89.38 112 GLU B C 1
ATOM 2695 O O . GLU B 1 112 ? -9.945 30.859 6.543 1 89.38 112 GLU B O 1
ATOM 2700 N N . LYS B 1 113 ? -12.008 30.797 7.367 1 90.19 113 LYS B N 1
ATOM 2701 C CA . LYS B 1 113 ? -11.68 29.797 8.367 1 90.19 113 LYS B CA 1
ATOM 2702 C C . LYS B 1 113 ? -11.266 28.484 7.703 1 90.19 113 LYS B C 1
ATOM 2704 O O . LYS B 1 113 ? -10.383 27.781 8.203 1 90.19 113 LYS B O 1
ATOM 2709 N N . ARG B 1 114 ? -11.891 28.219 6.656 1 88.5 114 ARG B N 1
ATOM 2710 C CA . ARG B 1 114 ? -11.539 27 5.926 1 88.5 114 ARG B CA 1
ATOM 2711 C C . ARG B 1 114 ? -10.125 27.094 5.359 1 88.5 114 ARG B C 1
ATOM 2713 O O . ARG B 1 114 ? -9.367 26.125 5.406 1 88.5 114 ARG B O 1
ATOM 2720 N N . LYS B 1 115 ? -9.844 28.203 4.859 1 86.62 115 LYS B N 1
ATOM 2721 C CA . LYS B 1 115 ? -8.5 28.406 4.312 1 86.62 115 LYS B CA 1
ATOM 2722 C C . LYS B 1 115 ? -7.438 28.266 5.395 1 86.62 115 LYS B C 1
ATOM 2724 O O . LYS B 1 115 ? -6.398 27.641 5.164 1 86.62 115 LYS B O 1
ATOM 2729 N N . ILE B 1 116 ? -7.699 28.766 6.523 1 88.25 116 ILE B N 1
ATOM 2730 C CA . ILE B 1 116 ? -6.77 28.719 7.648 1 88.25 116 ILE B CA 1
ATOM 2731 C C . ILE B 1 116 ? -6.586 27.266 8.094 1 88.25 116 ILE B C 1
ATOM 2733 O O . ILE B 1 116 ? -5.461 26.828 8.359 1 88.25 116 ILE B O 1
ATOM 2737 N N . THR B 1 117 ? -7.684 26.578 8.125 1 90.56 117 THR B N 1
ATOM 2738 C CA . THR B 1 117 ? -7.645 25.188 8.562 1 90.56 117 THR B CA 1
ATOM 2739 C C . THR B 1 117 ? -6.91 24.328 7.539 1 90.56 117 THR B C 1
ATOM 2741 O O . THR B 1 117 ? -6.117 23.469 7.91 1 90.56 117 THR B O 1
ATOM 2744 N N . LEU B 1 118 ? -7.141 24.625 6.328 1 89.62 118 LEU B N 1
ATOM 2745 C CA . LEU B 1 118 ? -6.5 23.875 5.254 1 89.62 118 LEU B CA 1
ATOM 2746 C C . LEU B 1 118 ? -5 24.156 5.215 1 89.62 118 LEU B C 1
ATOM 2748 O O . LEU B 1 118 ? -4.219 23.297 4.785 1 89.62 118 LEU B O 1
ATOM 2752 N N . ALA B 1 119 ? -4.598 25.312 5.68 1 92.62 119 ALA B N 1
ATOM 2753 C CA . ALA B 1 119 ? -3.191 25.703 5.688 1 92.62 119 ALA B CA 1
ATOM 2754 C C . ALA B 1 119 ? -2.363 24.781 6.57 1 92.62 119 ALA B C 1
ATOM 2756 O O . ALA B 1 119 ? -1.168 24.594 6.336 1 92.62 119 ALA B O 1
ATOM 2757 N N . GLU B 1 120 ? -3.053 24.156 7.562 1 94.25 120 GLU B N 1
ATOM 2758 C CA . GLU B 1 120 ? -2.359 23.266 8.484 1 94.25 120 GLU B CA 1
ATOM 2759 C C . GLU B 1 120 ? -1.799 22.047 7.754 1 94.25 120 GLU B C 1
ATOM 2761 O O . GLU B 1 120 ? -0.776 21.5 8.156 1 94.25 120 GLU B O 1
ATOM 2766 N N . ASN B 1 121 ? -2.439 21.703 6.648 1 93.38 121 ASN B N 1
ATOM 2767 C CA . ASN B 1 121 ? -1.921 20.625 5.805 1 93.38 121 ASN B CA 1
ATOM 2768 C C . ASN B 1 121 ? -0.486 20.906 5.367 1 93.38 121 ASN B C 1
ATOM 2770 O O . ASN B 1 121 ? 0.349 20 5.348 1 93.38 121 ASN B O 1
ATOM 2774 N N . PHE B 1 122 ? -0.217 22.156 5.117 1 95.31 122 PHE B N 1
ATOM 2775 C CA . PHE B 1 122 ? 1.045 22.531 4.488 1 95.31 122 PHE B CA 1
ATOM 2776 C C . PHE B 1 122 ? 2.1 22.844 5.543 1 95.31 122 PHE B C 1
ATOM 2778 O O . PHE B 1 122 ? 3.205 23.281 5.215 1 95.31 122 PHE B O 1
ATOM 2785 N N . ARG B 1 123 ? 1.755 22.641 6.801 1 96 123 ARG B N 1
ATOM 2786 C CA . ARG B 1 123 ? 2.693 22.625 7.918 1 96 123 ARG B CA 1
ATOM 2787 C C . ARG B 1 123 ? 2.742 21.25 8.562 1 96 123 ARG B C 1
ATOM 2789 O O . ARG B 1 123 ? 3.102 21.109 9.734 1 96 123 ARG B O 1
ATOM 2796 N N . PHE B 1 124 ? 2.25 20.281 7.828 1 98.19 124 PHE B N 1
ATOM 2797 C CA . PHE B 1 124 ? 2.223 18.891 8.25 1 98.19 124 PHE B CA 1
ATOM 2798 C C . PHE B 1 124 ? 1.548 18.75 9.609 1 98.19 124 PHE B C 1
ATOM 2800 O O . PHE B 1 124 ? 1.983 17.953 10.445 1 98.19 124 PHE B O 1
ATOM 2807 N N . TYR B 1 125 ? 0.599 19.641 9.867 1 97.81 125 TYR B N 1
ATOM 2808 C CA . TYR B 1 125 ? -0.238 19.609 11.062 1 97.81 125 TYR B CA 1
ATOM 2809 C C . TYR B 1 125 ? 0.61 19.719 12.328 1 97.81 125 TYR B C 1
ATOM 2811 O O . TYR B 1 125 ? 0.272 19.125 13.359 1 97.81 125 TYR B O 1
ATOM 2819 N N . GLY B 1 126 ? 1.767 20.328 12.203 1 98.12 126 GLY B N 1
ATOM 2820 C CA . GLY B 1 126 ? 2.629 20.547 13.359 1 98.12 126 GLY B CA 1
ATOM 2821 C C . GLY B 1 126 ? 3.459 19.328 13.727 1 98.12 126 GLY B C 1
ATOM 2822 O O . GLY B 1 126 ? 4.012 19.266 14.828 1 98.12 126 GLY B O 1
ATOM 2823 N N . ALA B 1 127 ? 3.557 18.359 12.844 1 98.81 127 ALA B N 1
ATOM 2824 C CA . ALA B 1 127 ? 4.316 17.141 13.109 1 98.81 127 ALA B CA 1
ATOM 2825 C C . ALA B 1 127 ? 5.805 17.438 13.234 1 98.81 127 ALA B C 1
ATOM 2827 O O . ALA B 1 127 ? 6.348 18.266 12.484 1 98.81 127 ALA B O 1
ATOM 2828 N N . PRO B 1 128 ? 6.508 16.781 14.117 1 98.81 128 PRO B N 1
ATOM 2829 C CA . PRO B 1 128 ? 7.945 17 14.281 1 98.81 128 PRO B CA 1
ATOM 2830 C C . PRO B 1 128 ? 8.781 16.344 13.188 1 98.81 128 PRO B C 1
ATOM 2832 O O . PRO B 1 128 ? 9.984 16.578 13.086 1 98.81 128 PRO B O 1
ATOM 2835 N N . ALA B 1 129 ? 8.188 15.469 12.391 1 98.88 129 ALA B N 1
ATOM 2836 C CA . ALA B 1 129 ? 8.82 14.836 11.242 1 98.88 129 ALA B CA 1
ATOM 2837 C C . ALA B 1 129 ? 7.844 14.711 10.078 1 98.88 129 ALA B C 1
ATOM 2839 O O . ALA B 1 129 ? 6.633 14.609 10.281 1 98.88 129 ALA B O 1
ATOM 2840 N N . ALA B 1 130 ? 8.367 14.789 8.891 1 98.81 130 ALA B N 1
ATOM 2841 C CA . ALA B 1 130 ? 7.566 14.609 7.676 1 98.81 130 ALA B CA 1
ATOM 2842 C C . ALA B 1 130 ? 8.352 13.875 6.602 1 98.81 130 ALA B C 1
ATOM 2844 O O . ALA B 1 130 ? 9.531 14.164 6.379 1 98.81 130 ALA B O 1
ATOM 2845 N N . ALA B 1 131 ? 7.73 12.906 6.035 1 98.94 131 ALA B N 1
ATOM 2846 C CA . ALA B 1 131 ? 8.344 12.18 4.926 1 98.94 131 ALA B CA 1
ATOM 2847 C C . ALA B 1 131 ? 7.777 12.641 3.586 1 98.94 131 ALA B C 1
ATOM 2849 O O . ALA B 1 131 ? 6.562 12.742 3.426 1 98.94 131 ALA B O 1
ATOM 2850 N N . ILE B 1 132 ? 8.648 12.969 2.674 1 98.88 132 ILE B N 1
ATOM 2851 C CA . ILE B 1 132 ? 8.266 13.156 1.276 1 98.88 132 ILE B CA 1
ATOM 2852 C C . ILE B 1 132 ? 8.578 11.883 0.488 1 98.88 132 ILE B C 1
ATOM 2854 O O . ILE B 1 132 ? 9.734 11.469 0.396 1 98.88 132 ILE B O 1
ATOM 2858 N N . VAL B 1 133 ? 7.531 11.273 -0.039 1 98.88 133 VAL B N 1
ATOM 2859 C CA . VAL B 1 133 ? 7.656 9.977 -0.696 1 98.88 133 VAL B CA 1
ATOM 2860 C C . VAL B 1 133 ? 7.586 10.156 -2.211 1 98.88 133 VAL B C 1
ATOM 2862 O O . VAL B 1 133 ? 6.688 10.828 -2.723 1 98.88 133 VAL B O 1
ATOM 2865 N N . TYR B 1 134 ? 8.508 9.57 -2.871 1 98.75 134 TYR B N 1
ATOM 2866 C CA . TYR B 1 134 ? 8.594 9.68 -4.324 1 98.75 134 TYR B CA 1
ATOM 2867 C C . TYR B 1 134 ? 9.211 8.422 -4.926 1 98.75 134 TYR B C 1
ATOM 2869 O O . TYR B 1 134 ? 9.555 7.48 -4.207 1 98.75 134 TYR B O 1
ATOM 2877 N N . MET B 1 135 ? 9.188 8.328 -6.23 1 98.44 135 MET B N 1
ATOM 2878 C CA . MET B 1 135 ? 9.828 7.23 -6.945 1 98.44 135 MET B CA 1
ATOM 2879 C C . MET B 1 135 ? 10.367 7.699 -8.289 1 98.44 135 MET B C 1
ATOM 2881 O O . MET B 1 135 ? 10.156 8.852 -8.688 1 98.44 135 MET B O 1
ATOM 2885 N N . ASP B 1 136 ? 11.117 6.871 -8.945 1 97.75 136 ASP B N 1
ATOM 2886 C CA . ASP B 1 136 ? 11.625 7.125 -10.289 1 97.75 136 ASP B CA 1
ATOM 2887 C C . ASP B 1 136 ? 10.484 7.273 -11.289 1 97.75 136 ASP B C 1
ATOM 2889 O O . ASP B 1 136 ? 9.609 6.41 -11.375 1 97.75 136 ASP B O 1
ATOM 2893 N N . SER B 1 137 ? 10.469 8.391 -12.078 1 97.25 137 SER B N 1
ATOM 2894 C CA . SER B 1 137 ? 9.359 8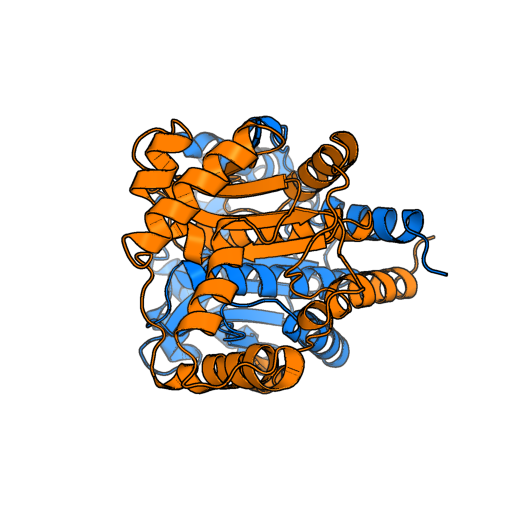.727 -12.961 1 97.25 137 SER B CA 1
ATOM 2895 C C . SER B 1 137 ? 9.258 7.746 -14.125 1 97.25 137 SER B C 1
ATOM 2897 O O . SER B 1 137 ? 8.242 7.695 -14.812 1 97.25 137 SER B O 1
ATOM 2899 N N . ARG B 1 138 ? 10.312 6.926 -14.328 1 97.19 138 ARG B N 1
ATOM 2900 C CA . ARG B 1 138 ? 10.312 5.926 -15.398 1 97.19 138 ARG B CA 1
ATOM 2901 C C . ARG B 1 138 ? 9.492 4.703 -14.992 1 97.19 138 ARG B C 1
ATOM 2903 O O . ARG B 1 138 ? 9.133 3.887 -15.844 1 97.19 138 ARG B O 1
ATOM 2910 N N . LEU B 1 139 ? 9.172 4.535 -13.734 1 96.88 139 LEU B N 1
ATOM 2911 C CA . LEU B 1 139 ? 8.461 3.359 -13.242 1 96.88 139 LEU B CA 1
ATOM 2912 C C . LEU B 1 139 ? 6.957 3.518 -13.43 1 96.88 139 LEU B C 1
ATOM 2914 O O . LEU B 1 139 ? 6.469 4.629 -13.648 1 96.88 139 LEU B O 1
ATOM 2918 N N . SER B 1 140 ? 6.285 2.383 -13.367 1 94.94 140 SER B N 1
ATOM 2919 C CA . SER B 1 140 ? 4.887 2.346 -13.789 1 94.94 140 SER B CA 1
ATOM 2920 C C . SER B 1 140 ? 3.949 2.338 -12.586 1 94.94 140 SER B C 1
ATOM 2922 O O . SER B 1 140 ? 4.398 2.348 -11.438 1 94.94 140 SER B O 1
ATOM 2924 N N . LYS B 1 141 ? 2.572 2.301 -12.906 1 95.19 141 LYS B N 1
ATOM 2925 C CA . LYS B 1 141 ? 1.545 2.227 -11.875 1 95.19 141 LYS B CA 1
ATOM 2926 C C . LYS B 1 141 ? 1.684 0.949 -11.047 1 95.19 141 LYS B C 1
ATOM 2928 O O . LYS B 1 141 ? 1.294 0.912 -9.883 1 95.19 141 LYS B O 1
ATOM 2933 N N . TYR B 1 142 ? 2.213 -0.054 -11.617 1 95.62 142 TYR B N 1
ATOM 2934 C CA . TYR B 1 142 ? 2.385 -1.329 -10.93 1 95.62 142 TYR B CA 1
ATOM 2935 C C . TYR B 1 142 ? 3.422 -1.214 -9.82 1 95.62 142 TYR B C 1
ATOM 2937 O O . TYR B 1 142 ? 3.355 -1.936 -8.828 1 95.62 142 TYR B O 1
ATOM 2945 N N . ASP B 1 143 ? 4.344 -0.288 -10.016 1 96.94 143 ASP B N 1
ATOM 2946 C CA . ASP B 1 143 ? 5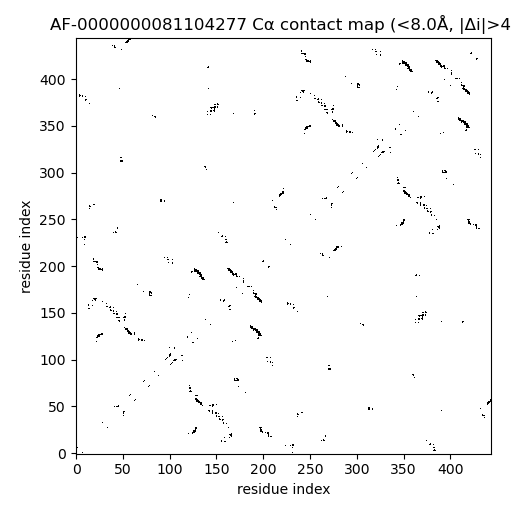.371 -0.047 -9.008 1 96.94 143 ASP B CA 1
ATOM 2947 C C . ASP B 1 143 ? 4.871 0.903 -7.926 1 96.94 143 ASP B C 1
ATOM 2949 O O . ASP B 1 143 ? 5.34 0.86 -6.785 1 96.94 143 ASP B O 1
ATOM 2953 N N . 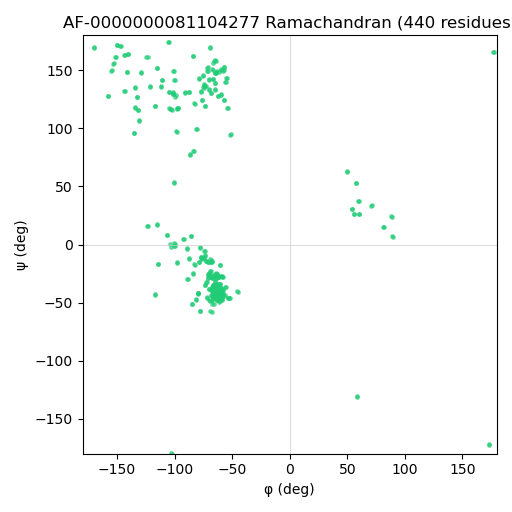VAL B 1 144 ? 3.883 1.744 -8.266 1 98.25 144 VAL B N 1
ATOM 2954 C CA . VAL B 1 144 ? 3.268 2.643 -7.289 1 98.25 144 VAL B CA 1
ATOM 2955 C C . VAL B 1 144 ? 2.6 1.826 -6.184 1 98.25 144 VAL B C 1
ATOM 2957 O O . VAL B 1 144 ? 2.615 2.221 -5.016 1 98.25 144 VAL B O 1
ATOM 2960 N N . ILE B 1 145 ? 2.061 0.676 -6.535 1 98.19 145 ILE B N 1
ATOM 2961 C CA . ILE B 1 145 ? 1.396 -0.202 -5.578 1 98.19 145 ILE B CA 1
ATOM 2962 C C . ILE B 1 145 ? 2.383 -0.624 -4.492 1 98.19 145 ILE B C 1
ATOM 2964 O O . ILE B 1 145 ? 2.049 -0.61 -3.303 1 98.19 145 ILE B O 1
ATOM 2968 N N . SER B 1 146 ? 3.607 -0.913 -4.891 1 98.12 146 SER B N 1
ATOM 2969 C CA . SER B 1 146 ? 4.633 -1.318 -3.934 1 98.12 146 SER B CA 1
ATOM 2970 C C . SER B 1 146 ? 4.992 -0.176 -2.988 1 98.12 146 SER B C 1
ATOM 2972 O O . SER B 1 146 ? 5.316 -0.407 -1.822 1 98.12 146 SER B O 1
ATOM 2974 N N . VAL B 1 147 ? 4.961 1.032 -3.545 1 98.75 147 VAL B N 1
ATOM 2975 C CA . VAL B 1 147 ? 5.199 2.189 -2.691 1 98.75 147 VAL B CA 1
ATOM 2976 C C . VAL B 1 147 ? 4.082 2.307 -1.655 1 98.75 147 VAL B C 1
ATOM 2978 O O . VAL B 1 147 ? 4.34 2.629 -0.492 1 98.75 147 VAL B O 1
ATOM 2981 N N . GLY B 1 148 ? 2.875 1.997 -2.066 1 98.62 148 GLY B N 1
ATOM 2982 C CA . GLY B 1 148 ? 1.77 1.945 -1.124 1 98.62 148 GLY B CA 1
ATOM 2983 C C . GLY B 1 148 ? 1.979 0.933 -0.014 1 98.62 148 GLY B C 1
ATOM 2984 O O . GLY B 1 148 ? 1.75 1.233 1.159 1 98.62 148 GLY B O 1
ATOM 2985 N N . PHE B 1 149 ? 2.43 -0.28 -0.433 1 98.75 149 PHE B N 1
ATOM 2986 C CA . PHE B 1 149 ? 2.76 -1.285 0.571 1 98.75 149 PHE B CA 1
ATOM 2987 C C . PHE B 1 149 ? 3.746 -0.729 1.591 1 98.75 149 PHE B C 1
ATOM 2989 O O . PHE B 1 149 ? 3.547 -0.874 2.799 1 98.75 149 PHE B O 1
ATOM 2996 N N . TRP B 1 150 ? 4.754 -0.085 1.062 1 98.88 150 TRP B N 1
ATOM 2997 C CA . TRP B 1 150 ? 5.848 0.433 1.88 1 98.88 150 TRP B CA 1
ATOM 2998 C C . TRP B 1 150 ? 5.34 1.482 2.863 1 98.88 150 TRP B C 1
ATOM 3000 O O . TRP B 1 150 ? 5.664 1.433 4.055 1 98.88 150 TRP B O 1
ATOM 3010 N N . MET B 1 151 ? 4.57 2.387 2.414 1 98.88 151 MET B N 1
ATOM 3011 C CA . MET B 1 151 ? 4.004 3.436 3.256 1 98.88 151 MET B CA 1
ATOM 3012 C C . MET B 1 151 ? 3.141 2.84 4.359 1 98.88 151 MET B C 1
ATOM 3014 O O . MET B 1 151 ? 3.207 3.273 5.512 1 98.88 151 MET B O 1
ATOM 3018 N N . GLN B 1 152 ? 2.346 1.844 3.98 1 98.69 152 GLN B N 1
ATOM 3019 C CA . GLN B 1 152 ? 1.482 1.198 4.961 1 98.69 152 GLN B CA 1
ATOM 3020 C C . GLN B 1 152 ? 2.305 0.474 6.027 1 98.69 152 GLN B C 1
ATOM 3022 O O . GLN B 1 152 ? 2.01 0.571 7.219 1 98.69 152 GLN B O 1
ATOM 3027 N N . ASN B 1 153 ? 3.32 -0.275 5.625 1 98.75 153 ASN B N 1
ATOM 3028 C CA . ASN B 1 153 ? 4.207 -0.94 6.574 1 98.75 153 ASN B CA 1
ATOM 3029 C C . ASN B 1 153 ? 4.898 0.063 7.492 1 98.75 153 ASN B C 1
ATOM 3031 O O . ASN B 1 153 ? 5.02 -0.172 8.695 1 98.75 153 ASN B O 1
ATOM 3035 N N . LEU B 1 154 ? 5.355 1.157 6.902 1 98.81 154 LEU B N 1
ATOM 3036 C CA . LEU B 1 154 ? 6.027 2.193 7.68 1 98.81 154 LEU B CA 1
ATOM 3037 C C . LEU B 1 154 ? 5.109 2.736 8.773 1 98.81 154 LEU B C 1
ATOM 3039 O O . LEU B 1 154 ? 5.496 2.805 9.938 1 98.81 154 LEU B O 1
ATOM 3043 N N . THR B 1 155 ? 3.885 3.051 8.43 1 98.69 155 THR B N 1
ATOM 3044 C CA . THR B 1 155 ? 2.98 3.701 9.367 1 98.69 155 THR B CA 1
ATOM 3045 C C . THR B 1 155 ? 2.492 2.711 10.422 1 98.69 155 THR B C 1
ATOM 3047 O O . THR B 1 155 ? 2.281 3.08 11.578 1 98.69 155 THR B O 1
ATOM 3050 N N . LEU B 1 156 ? 2.303 1.428 10.031 1 98.44 156 LEU B N 1
ATOM 3051 C CA . LEU B 1 156 ? 1.942 0.421 11.023 1 98.44 156 LEU B CA 1
ATOM 3052 C C . LEU B 1 156 ? 3.08 0.205 12.016 1 98.44 156 LEU B C 1
ATOM 3054 O O . LEU B 1 156 ? 2.842 0.049 13.211 1 98.44 156 LEU B O 1
ATOM 3058 N N . ALA B 1 157 ? 4.301 0.201 11.492 1 98.5 157 ALA B N 1
ATOM 3059 C CA . ALA B 1 157 ? 5.469 0.039 12.359 1 98.5 157 ALA B CA 1
ATOM 3060 C C . ALA B 1 157 ? 5.617 1.228 13.305 1 98.5 157 ALA B C 1
ATOM 3062 O O . ALA B 1 157 ? 5.953 1.057 14.477 1 98.5 157 ALA B O 1
ATOM 3063 N N . LEU B 1 158 ? 5.398 2.434 12.805 1 98.69 158 LEU B N 1
ATOM 3064 C CA . LEU B 1 158 ? 5.414 3.625 13.641 1 98.69 158 LEU B CA 1
ATOM 3065 C C . LEU B 1 158 ? 4.348 3.539 14.727 1 98.69 158 LEU B C 1
ATOM 3067 O O . LEU B 1 158 ? 4.637 3.742 15.906 1 98.69 158 LEU B O 1
ATOM 3071 N N . ARG B 1 159 ? 3.158 3.15 14.336 1 98.19 159 ARG B N 1
ATOM 3072 C CA . ARG B 1 159 ? 2.037 3.072 15.266 1 98.19 159 ARG B CA 1
ATOM 3073 C C . ARG B 1 159 ? 2.303 2.035 16.359 1 98.19 159 ARG B C 1
ATOM 3075 O O . ARG B 1 159 ? 1.934 2.236 17.516 1 98.19 159 ARG B O 1
ATOM 3082 N N . ALA B 1 160 ? 2.926 0.962 15.961 1 97.81 160 ALA B N 1
ATOM 3083 C CA . ALA B 1 160 ? 3.264 -0.074 16.938 1 97.81 160 ALA B CA 1
ATOM 3084 C C . ALA B 1 160 ? 4.191 0.469 18.016 1 97.81 160 ALA B C 1
ATOM 3086 O O . ALA B 1 160 ? 4.332 -0.131 19.078 1 97.81 160 ALA B O 1
ATOM 3087 N N . GLN B 1 161 ? 4.832 1.615 17.719 1 97.81 161 GLN B N 1
ATOM 3088 C CA . GLN B 1 161 ? 5.754 2.242 18.656 1 97.81 161 GLN B CA 1
ATOM 3089 C C . GLN B 1 161 ? 5.137 3.486 19.281 1 97.81 161 GLN B C 1
ATOM 3091 O O . GLN B 1 161 ? 5.836 4.277 19.922 1 97.81 161 GLN B O 1
ATOM 3096 N N . GLY B 1 162 ? 3.871 3.711 19.031 1 97.38 162 GLY B N 1
ATOM 3097 C CA . GLY B 1 162 ? 3.146 4.82 19.641 1 97.38 162 GLY B CA 1
ATOM 3098 C C . GLY B 1 162 ? 3.225 6.098 18.812 1 97.38 162 GLY B C 1
ATOM 3099 O O . GLY B 1 162 ? 2.834 7.168 19.281 1 97.38 162 GLY B O 1
ATOM 3100 N N . VAL B 1 163 ? 3.797 6.027 17.625 1 98.62 163 VAL B N 1
ATOM 3101 C CA . VAL B 1 163 ? 3.947 7.18 16.75 1 98.62 163 VAL B CA 1
ATOM 3102 C C . VAL B 1 163 ? 2.877 7.141 15.656 1 98.62 163 VAL B C 1
ATOM 3104 O O . VAL B 1 163 ? 2.654 6.102 15.031 1 98.62 163 VAL B O 1
ATOM 3107 N N . GLU B 1 164 ? 2.182 8.25 15.453 1 98.75 164 GLU B N 1
ATOM 3108 C CA . GLU B 1 164 ? 1.06 8.32 14.523 1 98.75 164 GLU B CA 1
ATOM 3109 C C . GLU B 1 164 ? 1.445 9.078 13.25 1 98.75 164 GLU B C 1
ATOM 3111 O O . GLU B 1 164 ? 2.562 9.586 13.141 1 98.75 164 GLU B O 1
ATOM 3116 N N . ALA B 1 165 ? 0.494 9.086 12.273 1 98.69 165 ALA B N 1
ATO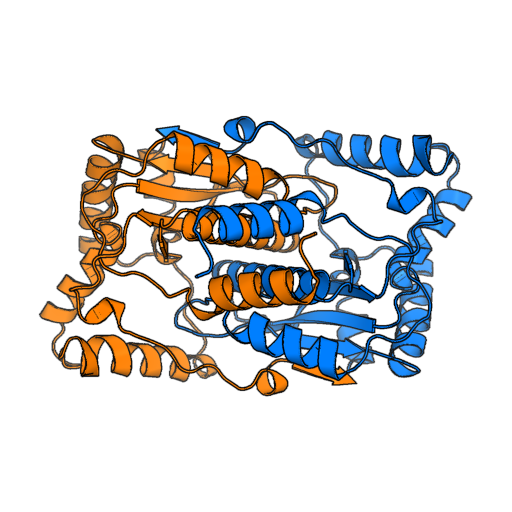M 3117 C CA . ALA B 1 165 ? 0.835 9.648 10.969 1 98.69 165 ALA B CA 1
ATOM 3118 C C . ALA B 1 165 ? -0.398 10.219 10.281 1 98.69 165 ALA B C 1
ATOM 3120 O O . ALA B 1 165 ? -1.529 9.945 10.688 1 98.69 165 ALA B O 1
ATOM 3121 N N . CYS B 1 166 ? -0.165 11.062 9.328 1 98.56 166 CYS B N 1
ATOM 3122 C CA . CYS B 1 166 ? -1.142 11.578 8.375 1 98.56 166 CYS B CA 1
ATOM 3123 C C . CYS B 1 166 ? -0.589 11.539 6.957 1 98.56 166 CYS B C 1
ATOM 3125 O O . CYS B 1 166 ? 0.426 12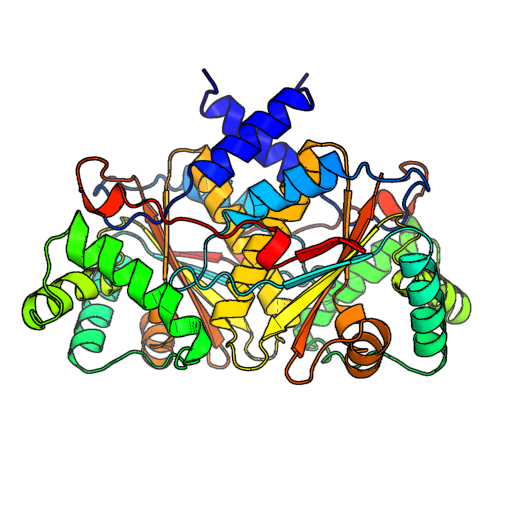.172 6.664 1 98.56 166 CYS B O 1
ATOM 3127 N N . TYR B 1 167 ? -1.262 10.758 6.082 1 98.38 167 TYR B N 1
ATOM 3128 C CA . TYR B 1 167 ? -0.909 10.789 4.668 1 98.38 167 TYR B CA 1
ATOM 3129 C C . TYR B 1 167 ? -1.409 12.062 4.008 1 98.38 167 TYR B C 1
ATOM 3131 O O . TYR B 1 167 ? -2.533 12.508 4.266 1 98.38 167 TYR B O 1
ATOM 3139 N N . GLN B 1 168 ? -0.547 12.648 3.148 1 97.38 168 GLN B N 1
ATOM 3140 C CA . GLN B 1 168 ? -0.911 13.898 2.49 1 97.38 168 GLN B CA 1
ATOM 3141 C C . GLN B 1 168 ? -0.563 13.859 1.004 1 97.38 168 GLN B C 1
ATOM 3143 O O . GLN B 1 168 ? 0.547 14.219 0.611 1 97.38 168 GLN B O 1
ATOM 3148 N N . ALA B 1 169 ? -1.507 13.531 0.179 1 95.31 169 ALA B N 1
ATOM 3149 C CA . ALA B 1 169 ? -1.302 13.469 -1.266 1 95.31 169 ALA B CA 1
ATOM 3150 C C . ALA B 1 169 ? -1.13 14.867 -1.859 1 95.31 169 ALA B C 1
ATOM 3152 O O . ALA B 1 169 ? -0.393 15.047 -2.832 1 95.31 169 ALA B O 1
ATOM 3153 N N . ARG B 1 170 ? -1.724 15.875 -1.263 1 92.44 170 ARG B N 1
ATOM 3154 C CA . ARG B 1 170 ? -1.744 17.234 -1.805 1 92.44 170 ARG B CA 1
ATOM 3155 C C . ARG B 1 170 ? -0.336 17.812 -1.879 1 92.44 170 ARG B C 1
ATOM 3157 O O . ARG B 1 170 ? -0.041 18.625 -2.756 1 92.44 170 ARG B O 1
ATOM 3164 N N . MET B 1 171 ? 0.486 17.375 -1.025 1 95.56 171 MET B N 1
ATOM 3165 C CA . MET B 1 171 ? 1.861 17.859 -1.007 1 95.56 171 MET B CA 1
ATOM 3166 C C . MET B 1 171 ? 2.566 17.547 -2.324 1 95.56 171 MET B C 1
ATOM 3168 O O . MET B 1 171 ? 3.381 18.344 -2.797 1 95.56 171 MET B O 1
ATOM 3172 N N . ALA B 1 172 ? 2.219 16.438 -2.889 1 96 172 ALA B N 1
ATOM 3173 C CA . ALA B 1 172 ? 2.854 15.984 -4.125 1 96 172 ALA B CA 1
ATOM 3174 C C . ALA B 1 172 ? 2.469 16.891 -5.297 1 96 172 ALA B C 1
ATOM 3176 O O . ALA B 1 172 ? 3.113 16.859 -6.348 1 96 172 ALA B O 1
ATOM 3177 N N . GLY B 1 173 ? 1.441 17.703 -5.129 1 96.06 173 GLY B N 1
ATOM 3178 C CA . GLY B 1 173 ? 0.994 18.625 -6.168 1 96.06 173 GLY B CA 1
ATOM 3179 C C . GLY B 1 173 ? 1.924 19.797 -6.359 1 96.06 173 GLY B C 1
ATOM 3180 O O . GLY B 1 173 ? 1.808 20.531 -7.344 1 96.06 173 GLY B O 1
ATOM 3181 N N . TYR B 1 174 ? 2.805 20 -5.426 1 97.19 174 TYR B N 1
ATOM 3182 C CA . TYR B 1 174 ? 3.836 21.031 -5.539 1 97.19 174 TYR B CA 1
ATOM 3183 C C . TYR B 1 174 ? 5.164 20.422 -5.965 1 97.19 174 TYR B C 1
ATOM 3185 O O . TYR B 1 174 ? 6.203 20.688 -5.355 1 97.19 174 TYR B O 1
ATOM 3193 N N . ALA B 1 175 ? 5.121 19.719 -7.039 1 97.06 175 ALA B N 1
ATOM 3194 C CA . ALA B 1 175 ? 6.23 18.859 -7.445 1 97.06 175 ALA B CA 1
ATOM 3195 C C . ALA B 1 175 ? 7.488 19.672 -7.719 1 97.06 175 ALA B C 1
ATOM 3197 O O . ALA B 1 175 ? 8.57 19.344 -7.227 1 97.06 175 ALA B O 1
ATOM 3198 N N . GLU B 1 176 ? 7.391 20.75 -8.484 1 96.31 176 GLU B N 1
ATOM 3199 C CA . GLU B 1 176 ? 8.555 21.562 -8.836 1 96.31 176 GLU B CA 1
ATOM 3200 C C . GLU B 1 176 ? 9.172 22.188 -7.594 1 96.31 176 GLU B C 1
ATOM 3202 O O . GLU B 1 176 ? 10.398 22.25 -7.461 1 96.31 176 GLU B O 1
ATOM 3207 N N . LEU B 1 177 ? 8.312 22.641 -6.746 1 97.12 177 LEU B N 1
ATOM 3208 C CA . LEU B 1 177 ? 8.766 23.266 -5.504 1 97.12 177 LEU B CA 1
ATOM 3209 C C . LEU B 1 177 ? 9.516 22.25 -4.637 1 97.12 177 LEU B C 1
ATOM 3211 O O . LEU B 1 177 ? 10.594 22.547 -4.117 1 97.12 177 LEU B O 1
ATOM 3215 N N . LEU B 1 178 ? 8.938 21.062 -4.469 1 98.12 178 LEU B N 1
ATOM 3216 C CA . LEU B 1 178 ? 9.555 20.016 -3.666 1 98.12 178 LEU B CA 1
ATOM 3217 C C . LEU B 1 178 ? 10.898 19.594 -4.258 1 98.12 178 LEU B C 1
ATOM 3219 O O . LEU B 1 178 ? 11.875 19.406 -3.521 1 98.12 178 LEU B O 1
ATOM 3223 N N . GLN B 1 179 ? 10.914 19.453 -5.574 1 98.19 179 GLN B N 1
ATOM 3224 C CA . GLN B 1 179 ? 12.148 19.062 -6.242 1 98.19 179 GLN B CA 1
ATOM 3225 C C . GLN B 1 179 ? 13.273 20.031 -5.926 1 98.19 179 GLN B C 1
ATOM 3227 O O . GLN B 1 179 ? 14.398 19.625 -5.617 1 98.19 179 GLN B O 1
ATOM 3232 N N . ARG B 1 180 ? 12.953 21.312 -5.988 1 97.38 180 ARG B N 1
ATOM 3233 C CA . ARG B 1 180 ? 13.938 22.359 -5.742 1 97.38 180 ARG B CA 1
ATOM 3234 C C . ARG B 1 180 ? 14.352 22.391 -4.273 1 97.38 180 ARG B C 1
ATOM 3236 O O . ARG B 1 180 ? 15.547 22.375 -3.959 1 97.38 180 ARG B O 1
ATOM 3243 N N . GLU B 1 181 ? 13.406 22.391 -3.35 1 97.62 181 GLU B N 1
ATOM 3244 C CA . GLU B 1 181 ? 13.656 22.547 -1.921 1 97.62 181 GLU B CA 1
ATOM 3245 C C . GLU B 1 181 ? 14.422 21.344 -1.36 1 97.62 181 GLU B C 1
ATOM 3247 O O . GLU B 1 181 ? 15.203 21.484 -0.418 1 97.62 181 GLU B O 1
ATOM 3252 N N . LEU B 1 182 ? 14.211 20.203 -1.986 1 98.19 182 LEU B N 1
ATOM 3253 C CA . LEU B 1 182 ? 14.828 18.984 -1.47 1 98.19 182 LEU B CA 1
ATOM 3254 C C . LEU B 1 182 ? 16.078 18.625 -2.271 1 98.19 182 LEU B C 1
ATOM 3256 O O . LEU B 1 182 ? 16.734 17.625 -1.987 1 98.19 182 LEU B O 1
ATOM 3260 N N . ASP B 1 183 ? 16.375 19.391 -3.242 1 97.81 183 ASP B N 1
ATOM 3261 C CA . ASP B 1 183 ? 17.562 19.203 -4.078 1 97.81 183 ASP B CA 1
ATOM 3262 C C . ASP B 1 183 ? 17.547 17.812 -4.723 1 97.81 183 ASP B C 1
ATOM 3264 O O . ASP B 1 183 ? 18.5 17.047 -4.57 1 97.81 183 ASP B O 1
ATOM 3268 N N . LEU B 1 184 ? 16.469 17.5 -5.379 1 97.88 184 LEU B N 1
ATOM 3269 C CA . LEU B 1 184 ? 16.312 16.219 -6.051 1 97.88 184 LEU B CA 1
ATOM 3270 C C . LEU B 1 184 ? 16.562 16.359 -7.551 1 97.88 184 LEU B C 1
ATOM 3272 O O . LEU B 1 184 ? 16.344 17.422 -8.125 1 97.88 184 LEU B O 1
ATOM 3276 N N . PRO B 1 185 ? 17.047 15.344 -8.172 1 95.69 185 PRO B N 1
ATOM 3277 C CA . PRO B 1 185 ? 17.266 15.398 -9.617 1 95.69 185 PRO B CA 1
ATOM 3278 C C . PRO B 1 185 ? 15.953 15.422 -10.406 1 95.69 185 PRO B C 1
ATOM 3280 O O . PRO B 1 185 ? 14.875 15.211 -9.836 1 95.69 185 PRO B O 1
ATOM 3283 N N . GLU B 1 186 ? 16.031 15.672 -11.688 1 94.38 186 GLU B N 1
ATOM 3284 C CA . GLU B 1 186 ? 14.875 15.539 -12.562 1 94.38 186 GLU B CA 1
ATOM 3285 C C . GLU B 1 186 ? 14.398 14.086 -12.641 1 94.38 186 GLU B C 1
ATOM 3287 O O . GLU B 1 186 ? 15.141 13.172 -12.281 1 94.38 186 GLU B O 1
ATOM 3292 N N . GLY B 1 187 ? 13.156 13.875 -13.016 1 95 187 GLY B N 1
ATOM 3293 C CA . GLY B 1 187 ? 12.656 12.523 -13.195 1 95 187 GLY B CA 1
ATOM 3294 C C . GLY B 1 187 ? 12.094 11.922 -11.922 1 95 187 GLY B C 1
ATOM 3295 O O . GLY B 1 187 ? 12.148 10.703 -11.734 1 95 187 GLY B O 1
ATOM 3296 N N . VAL B 1 188 ? 11.703 12.805 -11.086 1 96.62 188 VAL B N 1
ATOM 3297 C CA . VAL B 1 188 ? 11.117 12.352 -9.828 1 96.62 188 VAL B CA 1
ATOM 3298 C C . VAL B 1 188 ? 9.594 12.414 -9.914 1 96.62 188 VAL B C 1
ATOM 3300 O O . VAL B 1 188 ? 9.031 13.422 -10.352 1 96.62 188 VAL B O 1
ATOM 3303 N N . ASN B 1 189 ? 8.984 11.289 -9.594 1 98.12 189 ASN B N 1
ATOM 3304 C CA . ASN B 1 189 ? 7.531 11.203 -9.453 1 98.12 189 ASN B CA 1
ATOM 3305 C C . ASN B 1 189 ? 7.105 11.312 -7.988 1 98.12 189 ASN B C 1
ATOM 3307 O O . ASN B 1 189 ? 7.164 10.336 -7.246 1 98.12 189 ASN B O 1
ATOM 3311 N N . PHE B 1 190 ? 6.723 12.523 -7.574 1 98.5 190 PHE B N 1
ATOM 3312 C CA . PHE B 1 190 ? 6.262 12.719 -6.207 1 98.5 190 PHE B CA 1
ATOM 3313 C C . PHE B 1 190 ? 4.906 12.062 -5.988 1 98.5 190 PHE B C 1
ATOM 3315 O O . PHE B 1 190 ? 3.99 12.234 -6.797 1 98.5 190 PHE B O 1
ATOM 3322 N N . LEU B 1 191 ? 4.766 11.344 -4.898 1 98.38 191 LEU B N 1
ATOM 3323 C CA . LEU B 1 191 ? 3.592 10.492 -4.727 1 98.38 191 LEU B CA 1
ATOM 3324 C C . LEU B 1 191 ? 2.76 10.945 -3.533 1 98.38 191 LEU B C 1
ATOM 3326 O O . LEU B 1 191 ? 1.528 10.945 -3.592 1 98.38 191 LEU B O 1
ATOM 3330 N N . SER B 1 192 ? 3.42 11.273 -2.412 1 98.12 192 SER B N 1
ATOM 3331 C CA . SER B 1 192 ? 2.721 11.609 -1.174 1 98.12 192 SER B CA 1
ATOM 3332 C C . SER B 1 192 ? 3.678 12.172 -0.132 1 98.12 192 SER B C 1
ATOM 3334 O O . SER B 1 192 ? 4.895 12.188 -0.34 1 98.12 192 SER B O 1
ATOM 3336 N N . ALA B 1 193 ? 3.15 12.688 0.876 1 98.62 193 ALA B N 1
ATOM 3337 C CA . ALA B 1 193 ? 3.883 12.984 2.104 1 98.62 193 ALA B CA 1
ATOM 3338 C C . ALA B 1 193 ? 3.25 12.289 3.303 1 98.62 193 ALA B C 1
ATOM 3340 O O . ALA B 1 193 ? 2.139 11.766 3.209 1 98.62 193 ALA B O 1
ATOM 3341 N N . ILE B 1 194 ? 3.99 12.172 4.336 1 98.88 194 ILE B N 1
ATOM 3342 C CA . ILE B 1 194 ? 3.516 11.625 5.598 1 98.88 194 ILE B CA 1
ATOM 3343 C C . ILE B 1 194 ? 3.924 12.539 6.75 1 98.88 194 ILE B C 1
ATOM 3345 O O . ILE B 1 194 ? 5.117 12.734 7.004 1 98.88 194 ILE B O 1
ATOM 3349 N N . ALA B 1 195 ? 2.949 13.133 7.445 1 98.88 195 ALA B N 1
ATOM 3350 C CA . ALA B 1 195 ? 3.24 13.75 8.734 1 98.88 195 ALA B CA 1
ATOM 3351 C C . ALA B 1 195 ? 3.43 12.695 9.82 1 98.88 195 ALA B C 1
ATOM 3353 O O . ALA B 1 195 ? 2.674 11.727 9.891 1 98.88 195 ALA B O 1
ATOM 3354 N N . ILE B 1 196 ? 4.438 12.844 10.633 1 98.94 196 ILE B N 1
ATOM 3355 C CA . ILE B 1 196 ? 4.809 11.812 11.594 1 98.94 196 ILE B CA 1
ATOM 3356 C C . ILE B 1 196 ? 5.035 12.438 12.969 1 98.94 196 ILE B C 1
ATOM 3358 O O . ILE B 1 196 ? 5.809 13.383 13.102 1 98.94 196 ILE B O 1
ATOM 3362 N N . GLY B 1 197 ? 4.371 11.906 13.953 1 98.88 197 GLY B N 1
ATOM 3363 C CA . GLY B 1 197 ? 4.543 12.406 15.305 1 98.88 197 GLY B CA 1
ATOM 3364 C C . GLY B 1 197 ? 3.57 11.789 16.297 1 98.88 197 GLY B C 1
ATOM 3365 O O . GLY B 1 197 ? 2.898 10.805 15.984 1 98.88 197 GLY B O 1
ATOM 3366 N N . TYR B 1 198 ? 3.588 12.328 17.484 1 98.88 198 TYR B N 1
ATOM 3367 C CA . TYR B 1 198 ? 2.658 11.906 18.531 1 98.88 198 TYR B CA 1
ATOM 3368 C C . TYR B 1 198 ? 1.352 12.688 18.453 1 98.88 198 TYR B C 1
ATOM 3370 O O . TYR B 1 198 ? 1.36 13.914 18.312 1 98.88 198 TYR B O 1
ATOM 3378 N N . GLU B 1 199 ? 0.263 11.945 18.484 1 98.75 199 GLU B N 1
ATOM 3379 C CA . GLU B 1 199 ? -1.062 12.539 18.344 1 98.75 199 GLU B CA 1
ATOM 3380 C C . GLU B 1 199 ? -1.382 13.461 19.516 1 98.75 199 GLU B C 1
ATOM 3382 O O . GLU B 1 199 ? -1.126 13.117 20.672 1 98.75 199 GLU B O 1
ATOM 3387 N N . ASP B 1 200 ? -1.885 14.672 19.266 1 98.69 200 ASP B N 1
ATOM 3388 C CA . ASP B 1 200 ? -2.529 15.492 20.281 1 98.69 200 ASP B CA 1
ATOM 3389 C C . ASP B 1 200 ? -3.977 15.055 20.5 1 98.69 200 ASP B C 1
ATOM 3391 O O . ASP B 1 200 ? -4.879 15.508 19.797 1 98.69 200 ASP B O 1
ATOM 3395 N N . VAL B 1 201 ? -4.23 14.305 21.5 1 97.62 201 VAL B N 1
ATOM 3396 C CA . VAL B 1 201 ? -5.531 13.68 21.719 1 97.62 201 VAL B CA 1
ATOM 3397 C C . VAL B 1 201 ? -6.531 14.719 22.203 1 97.62 201 VAL B C 1
ATOM 3399 O O . VAL B 1 201 ? -7.738 14.477 22.219 1 97.62 201 VAL B O 1
ATOM 3402 N N . SER B 1 202 ? -6.012 15.898 22.562 1 97.88 202 SER B N 1
ATOM 3403 C CA . SER B 1 202 ? -6.898 16.953 23.047 1 97.88 202 SER B CA 1
ATOM 3404 C C . SER B 1 202 ? -7.523 17.719 21.891 1 97.88 202 SER B C 1
ATOM 3406 O O . SER B 1 202 ? -8.484 18.469 22.078 1 97.88 202 SER B O 1
ATOM 3408 N N . TYR B 1 203 ? -6.996 17.609 20.75 1 97.31 203 TYR B N 1
ATOM 3409 C CA . TYR B 1 203 ? -7.539 18.281 19.578 1 97.31 203 TYR B CA 1
ATOM 3410 C C . TYR B 1 203 ? -8.781 17.562 19.062 1 97.31 203 TYR B C 1
ATOM 3412 O O . TYR B 1 203 ? -8.719 16.406 18.672 1 97.31 203 TYR B O 1
ATOM 3420 N N . VAL B 1 204 ? -9.852 18.219 18.938 1 96.94 204 VAL B N 1
ATOM 3421 C CA . VAL B 1 204 ? -11.156 17.641 18.625 1 96.94 204 VAL B CA 1
ATOM 3422 C C . VAL B 1 204 ? -11.133 17.047 17.219 1 96.94 204 VAL B C 1
ATOM 3424 O O . VAL B 1 204 ? -11.773 16.016 16.953 1 96.94 204 VAL B O 1
ATOM 3427 N N . GLY B 1 205 ? -10.414 17.641 16.281 1 96.19 205 GLY B N 1
ATOM 3428 C CA . GLY B 1 205 ? -10.328 17.109 14.922 1 96.19 205 GLY B CA 1
ATOM 3429 C C . GLY B 1 205 ? -9.766 15.703 14.859 1 96.19 205 GLY B C 1
ATOM 3430 O O . GLY B 1 205 ? -10.078 14.945 13.938 1 96.19 205 GLY B O 1
ATOM 3431 N N . ASN B 1 206 ? -8.945 15.32 15.812 1 97.75 206 ASN B N 1
ATOM 3432 C CA . ASN B 1 206 ? -8.328 14 15.844 1 97.75 206 ASN B CA 1
ATOM 3433 C C . ASN B 1 206 ? -9.305 12.938 16.344 1 97.75 206 ASN B C 1
ATOM 3435 O O . ASN B 1 206 ? -9 11.742 16.297 1 97.75 206 ASN B O 1
ATOM 3439 N N . SER B 1 207 ? -10.477 13.312 16.703 1 96.88 207 SER B N 1
ATOM 3440 C CA . SER B 1 207 ? -11.492 12.352 17.125 1 96.88 207 SER B CA 1
ATOM 3441 C C . SER B 1 207 ? -12.32 11.859 15.938 1 96.88 207 SER B C 1
ATOM 3443 O O . SER B 1 207 ? -13.156 10.969 16.094 1 96.88 207 SER B O 1
ATOM 3445 N N . LEU B 1 208 ? -12.07 12.406 14.773 1 96.31 208 LEU B N 1
ATOM 3446 C CA . LEU B 1 208 ? -12.82 12.016 13.586 1 96.31 208 LEU B CA 1
ATOM 3447 C C . LEU B 1 208 ? -12.664 10.531 13.305 1 96.31 208 LEU B C 1
ATOM 3449 O O . LEU B 1 208 ? -11.547 10 13.312 1 96.31 208 LEU B O 1
ATOM 3453 N N . ARG B 1 209 ? -13.734 9.828 13.117 1 95.25 209 ARG B N 1
ATOM 3454 C CA . ARG B 1 209 ? -13.797 8.453 12.641 1 95.25 209 ARG B CA 1
ATOM 3455 C C . ARG B 1 209 ? -14.797 8.312 11.5 1 95.25 209 ARG B C 1
ATOM 3457 O O . ARG B 1 209 ? -16.016 8.305 11.734 1 95.25 209 ARG B O 1
ATOM 3464 N N . MET B 1 210 ? -14.234 8.156 10.352 1 92.81 210 MET B N 1
ATOM 3465 C CA . MET B 1 210 ? -15.094 8.102 9.18 1 92.81 210 MET B CA 1
ATOM 3466 C C . MET B 1 210 ? -15.742 6.727 9.047 1 92.81 210 MET B C 1
ATOM 3468 O O . MET B 1 210 ? -15.102 5.707 9.305 1 92.81 210 MET B O 1
ATOM 3472 N N . THR B 1 211 ? -16.938 6.754 8.633 1 90.44 211 THR B N 1
ATOM 3473 C CA . THR B 1 211 ? -17.625 5.504 8.32 1 90.44 211 THR B CA 1
ATOM 3474 C C . THR B 1 211 ? -17.031 4.867 7.062 1 90.44 211 THR B C 1
ATOM 3476 O O . THR B 1 211 ? -16.672 5.57 6.117 1 90.44 211 THR B O 1
ATOM 3479 N N . ARG B 1 212 ? -16.953 3.596 7.086 1 92.88 212 ARG B N 1
ATOM 3480 C CA . ARG B 1 212 ? -16.547 2.826 5.914 1 92.88 212 ARG B CA 1
ATOM 3481 C C . ARG B 1 212 ? -17.703 2.014 5.355 1 92.88 212 ARG B C 1
ATOM 3483 O O . ARG B 1 212 ? -18.531 1.496 6.113 1 92.88 212 ARG B O 1
ATOM 3490 N N . ASP B 1 213 ? -17.734 1.962 4.031 1 93 213 ASP B N 1
ATOM 3491 C CA . ASP B 1 213 ? -18.672 1.043 3.406 1 93 213 ASP B CA 1
ATOM 3492 C C . ASP B 1 213 ? -18.406 -0.397 3.84 1 93 213 ASP B C 1
ATOM 3494 O O . ASP B 1 213 ? -17.297 -0.73 4.254 1 93 213 ASP B O 1
ATOM 3498 N N . HIS B 1 214 ? -19.531 -1.183 3.854 1 97 214 HIS B N 1
ATOM 3499 C CA . HIS B 1 214 ? -19.281 -2.617 3.941 1 97 214 HIS B CA 1
ATOM 3500 C C . HIS B 1 214 ? -18.344 -3.08 2.826 1 97 214 HIS B C 1
ATOM 3502 O O . HIS B 1 214 ? -18.438 -2.6 1.694 1 97 214 HIS B O 1
ATOM 3508 N N . TRP B 1 215 ? -17.453 -4.039 3.143 1 98.06 215 TRP B N 1
ATOM 3509 C CA . TRP B 1 215 ? -16.453 -4.461 2.17 1 98.06 215 TRP B CA 1
ATOM 3510 C C . TRP B 1 215 ? -17.109 -4.973 0.896 1 98.06 215 TRP B C 1
ATOM 3512 O O . TRP B 1 215 ? -16.547 -4.863 -0.194 1 98.06 215 TRP B O 1
ATOM 3522 N N . ALA B 1 216 ? -18.281 -5.488 0.947 1 98.38 216 ALA B N 1
ATOM 3523 C CA . ALA B 1 216 ? -18.969 -6.117 -0.175 1 98.38 216 ALA B CA 1
ATOM 3524 C C . ALA B 1 216 ? -19.391 -5.078 -1.206 1 98.38 216 ALA B C 1
ATOM 3526 O O . ALA B 1 216 ? -19.781 -5.426 -2.328 1 98.38 216 ALA B O 1
ATOM 3527 N N . ARG B 1 217 ? -19.359 -3.826 -0.809 1 96.81 217 ARG B N 1
ATOM 3528 C CA . ARG B 1 217 ? -19.625 -2.771 -1.782 1 96.81 217 ARG B CA 1
ATOM 3529 C C . ARG B 1 217 ? -18.469 -2.654 -2.781 1 96.81 217 ARG B C 1
ATOM 3531 O O . ARG B 1 217 ? -18.672 -2.236 -3.922 1 96.81 217 ARG B O 1
ATOM 3538 N N . ASN B 1 218 ? -17.266 -3.1 -2.348 1 97.06 218 ASN B N 1
ATOM 3539 C CA . ASN B 1 218 ? -16.062 -2.877 -3.15 1 97.06 218 ASN B CA 1
ATOM 3540 C C . ASN B 1 218 ? -15.477 -4.191 -3.654 1 97.06 218 ASN B C 1
ATOM 3542 O O . ASN B 1 218 ? -14.664 -4.199 -4.582 1 97.06 218 ASN B O 1
ATOM 3546 N N . VAL B 1 219 ? -15.898 -5.289 -3.051 1 98.62 219 VAL B N 1
ATOM 3547 C CA . VAL B 1 219 ? -15.273 -6.57 -3.361 1 98.62 219 VAL B CA 1
ATOM 3548 C C . VAL B 1 219 ? -16.344 -7.633 -3.564 1 98.62 219 VAL B C 1
ATOM 3550 O O . VAL B 1 219 ? -17.328 -7.695 -2.809 1 98.62 219 VAL B O 1
ATOM 3553 N N . GLN B 1 220 ? -16.203 -8.422 -4.574 1 98.56 220 GLN B N 1
ATOM 3554 C CA . GLN B 1 220 ? -17.062 -9.578 -4.812 1 98.56 220 GLN B CA 1
ATOM 3555 C C . GLN B 1 220 ? -16.281 -10.883 -4.637 1 98.56 220 GLN B C 1
ATOM 3557 O O . GLN B 1 220 ? -15.148 -11 -5.086 1 98.56 220 GLN B O 1
ATOM 3562 N N . ILE B 1 221 ? -16.938 -11.789 -3.965 1 98.31 221 ILE B N 1
ATOM 3563 C CA . ILE B 1 221 ? -16.438 -13.156 -3.928 1 98.31 221 ILE B CA 1
ATOM 3564 C C . ILE B 1 221 ? -17.281 -14.047 -4.828 1 98.31 221 ILE B C 1
ATOM 3566 O O . ILE B 1 221 ? -18.5 -14.109 -4.672 1 98.31 221 ILE B O 1
ATOM 3570 N N . ARG B 1 222 ? -16.625 -14.547 -5.77 1 97.94 222 ARG B N 1
ATOM 3571 C CA . ARG B 1 222 ? -17.344 -15.359 -6.754 1 97.94 222 ARG B CA 1
ATOM 3572 C C . ARG B 1 222 ? -16.906 -16.828 -6.672 1 97.94 222 ARG B C 1
ATOM 3574 O O . ARG B 1 222 ? -15.719 -17.109 -6.5 1 97.94 222 ARG B O 1
#

Foldseek 3Di:
DCDPVNVVVLVCCLVQVADAFQAFDLDADDPVLLVQLLVQLLVFDFDVSPSFKDKDKDADPLLVVQLVLLLVVLVVDFFQDDDDDPVCCVQVVLVCCQQQCPQVNHDPPNVVVVSVSVSSVSSLNNFRMKMWMKGFLPDDPRRVVSNVRSVVSSQSSSVVVQKHKHKAQRVQSPVVSCCVSVVHDPRIRTGIMMRMHHHPPPRRSRVDDDDDDDCCVPDDDD/DCDPVNVVVLVCCLVVVADAFQAFDLDADDPVLLVQLLVQLLVFDFDVSPSFKDKDKDADPLLVVQLVLLLVVLVVDFFQDDDDDPVCVVVVVLVCCQQQCPQVNHDPPNVVVVSVSVSSVSSLNNFRMKMFMKGFLVDDPRRVVSNVRSVVSSQSSSVVVQKHKHKAQRVQSPVVSCCVSVVHDPRIRTGIMMRMHHHPPPRRSRVDDDDDDDCCVPDDDD